Protein 1FMJ (pdb70)

Radius of gyration: 32.31 Å; Cα contacts (8 Å, |Δi|>4): 993; chains: 2; bounding box: 91×52×79 Å

Sequence (684 aa):
PFPYEFRELNPEEDKLVKANLGAFPTTYVKLGPKGYMVYRPYLKDAANIYNMPLRPTDVFVASYQRSGTTMTQELVWLIENDLNFEAAKTYMSLRYIYLDGFMIYDPEKQEEYNDILPNPENLDMERYLGLLEYSSRPGSSLLAAVPPTEKRFVKTHLPLSLMPPNMLDTVKMVYLARDPRDVAVSSFHHARLLYLLNKQSNFKDFWEMFHRGLYTLTPYFEHVKEAWAKRHDPNMLFLFYEDYLKDLPGCIARIADFLGKKLSEEQIQRLCEHLNFEKFKNNGAVNMEDYREIGILADGEHFIRKGKAGCWRDYFDEEMTKQAEKWIKDNLKDTDLRYPNMPFPYEFRELNPEEDKLVKANLGAFPTTYVKLGPKGYMVYRPYLKDAANIYNMPLRPTDVFVASYQRSGTTMTQELVWLIENDLNFEAAKTYMSLRYIYLDGFMIYDPEKQEEYNDILPNPENLDMERYLGLLEYSSRPGSSLLAAVPPTEKRFVKTHLPLSLMPPNMLDTVKMVYLARDPRDVAVSSFHHARLLYLLNKQSNFKDFWEMFHRGLYTLTPYFEHVKEAWAKRHDPNMLFLFYEDYLKDLPGCIARIADFLGKKLSEEQIQRLCEHLNFEKFKNNGAVNMEDYREIGILADGEHFIRKGKAGCWRDYFDEEMTKQAEKWIKDNLKDTDLRYPNM

CATH classification: 3.40.50.300

Structure (mmCIF, N/CA/C/O backbone):
data_1FMJ
#
_entry.id   1FMJ
#
_cell.length_a   79.429
_cell.length_b   66.183
_cell.length_c   83.336
_cell.angle_alpha   90.00
_cell.angle_beta   108.89
_cell.angle_gamma   90.00
#
_symmetry.space_group_name_H-M   'P 1 21 1'
#
loop_
_entity.id
_entity.type
_entity.pdbx_description
1 polymer 'RETINOL DEHYDRATASE'
2 non-polymer 'MERCURY (II) ION'
3 non-polymer 'CALCIUM ION'
4 non-polymer "ADENOSINE-3'-5'-DIPHOSPHATE"
5 non-polymer RETINOL
6 water water
#
loop_
_atom_site.group_PDB
_atom_site.id
_atom_site.type_symbol
_atom_site.label_atom_id
_atom_site.label_alt_id
_atom_site.label_comp_id
_atom_site.label_asym_id
_atom_site.label_entity_id
_atom_site.label_seq_id
_atom_site.pdbx_PDB_ins_code
_atom_site.Cartn_x
_atom_site.Cartn_y
_atom_site.Cartn_z
_atom_site.occupancy
_atom_site.B_iso_or_equiv
_atom_site.auth_seq_id
_atom_site.auth_comp_id
_atom_site.auth_asym_id
_atom_site.auth_atom_id
_atom_site.pdbx_PDB_model_num
ATOM 1 N N . PRO A 1 8 ? 5.927 -25.658 24.379 1.00 36.27 8 PRO A N 1
ATOM 2 C CA . PRO A 1 8 ? 7.184 -25.819 23.600 1.00 35.58 8 PRO A CA 1
ATOM 3 C C . PRO A 1 8 ? 7.788 -24.449 23.287 1.00 35.21 8 PRO A C 1
ATOM 4 O O . PRO A 1 8 ? 7.245 -23.703 22.473 1.00 36.05 8 PRO A O 1
ATOM 8 N N . PHE A 1 9 ? 8.911 -24.123 23.922 1.00 33.50 9 PHE A N 1
ATOM 9 C CA . PHE A 1 9 ? 9.559 -22.834 23.707 1.00 32.17 9 PHE A CA 1
ATOM 10 C C . PHE A 1 9 ? 9.913 -22.661 22.230 1.00 31.82 9 PHE A C 1
ATOM 11 O O . PHE A 1 9 ? 10.800 -23.331 21.708 1.00 31.73 9 PHE A O 1
ATOM 19 N N . PRO A 1 10 ? 9.220 -21.743 21.540 1.00 31.57 10 PRO A N 1
ATOM 20 C CA . PRO A 1 10 ? 9.426 -21.465 20.118 1.00 31.45 10 PRO A CA 1
ATOM 21 C C . PRO A 1 10 ? 10.487 -20.438 19.765 1.00 31.67 10 PRO A C 1
ATOM 22 O O . PRO A 1 10 ? 10.571 -20.017 18.615 1.00 31.43 10 PRO A O 1
ATOM 26 N N . TYR A 1 11 ? 11.303 -20.038 20.732 1.00 31.14 11 TYR A N 1
ATOM 27 C CA . TYR A 1 11 ? 12.310 -19.024 20.465 1.00 30.74 11 TYR A CA 1
ATOM 28 C C . TYR A 1 11 ? 13.758 -19.480 20.468 1.00 30.56 11 TYR A C 1
ATOM 29 O O . TYR A 1 11 ? 14.167 -20.306 21.280 1.00 30.35 11 TYR A O 1
ATOM 38 N N . GLU A 1 12 ? 14.529 -18.928 19.542 1.00 30.37 12 GLU A N 1
ATOM 39 C CA . GLU A 1 12 ? 15.947 -19.222 19.458 1.00 30.79 12 GLU A CA 1
ATOM 40 C C . GLU A 1 12 ? 16.621 -17.921 19.865 1.00 30.49 12 GLU A C 1
ATOM 41 O O . GLU A 1 12 ? 16.011 -16.855 19.787 1.00 30.25 12 GLU A O 1
ATOM 47 N N . PHE A 1 13 ? 17.869 -18.005 20.305 1.00 29.99 13 PHE A N 1
ATOM 48 C CA . PHE A 1 13 ? 18.595 -16.816 20.708 1.00 30.26 13 PHE A CA 1
ATOM 49 C C . PHE A 1 13 ? 19.877 -16.739 19.899 1.00 30.68 13 PHE A C 1
ATOM 50 O O . PHE A 1 13 ? 20.332 -17.735 19.333 1.00 29.99 13 PHE A O 1
ATOM 58 N N . ARG A 1 14 ? 20.454 -15.552 19.830 1.00 30.99 14 ARG A N 1
ATOM 59 C CA . ARG A 1 14 ? 21.693 -15.389 19.090 1.00 32.13 14 ARG A CA 1
ATOM 60 C C . ARG A 1 14 ? 22.594 -14.459 19.860 1.00 32.45 14 ARG A C 1
ATOM 61 O O . ARG A 1 14 ? 22.126 -13.596 20.612 1.00 32.27 14 ARG A O 1
ATOM 69 N N . GLU A 1 15 ? 23.891 -14.650 19.673 1.00 32.04 15 GLU A N 1
ATOM 70 C CA . GLU A 1 15 ? 24.882 -13.818 20.322 1.00 32.80 15 GLU A CA 1
ATOM 71 C C . GLU A 1 15 ? 24.792 -12.481 19.610 1.00 32.89 15 GLU A C 1
ATOM 72 O O . GLU A 1 15 ? 24.188 -12.384 18.540 1.00 32.67 15 GLU A O 1
ATOM 78 N N . LEU A 1 16 ? 25.373 -11.451 20.210 1.00 32.55 16 LEU A N 1
ATOM 79 C CA . LEU A 1 16 ? 25.375 -10.129 19.604 1.00 32.16 16 LEU A CA 1
ATOM 80 C C . LEU A 1 16 ? 26.434 -10.155 18.500 1.00 32.32 16 LEU A C 1
ATOM 81 O O . LEU A 1 16 ? 27.476 -10.790 18.657 1.00 31.51 16 LEU A O 1
ATOM 86 N N . ASN A 1 17 ? 26.170 -9.497 17.375 1.00 32.46 17 ASN A N 1
ATOM 87 C CA . ASN A 1 17 ? 27.161 -9.480 16.3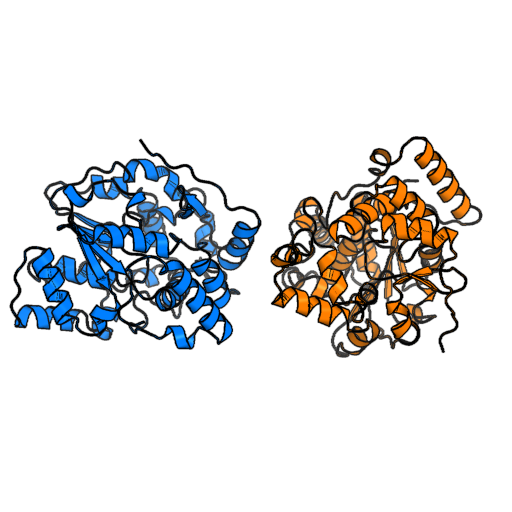01 1.00 32.56 17 ASN A CA 1
ATOM 88 C C . ASN A 1 17 ? 28.298 -8.557 16.730 1.00 32.51 17 ASN A C 1
ATOM 89 O O . ASN A 1 17 ? 28.222 -7.926 17.782 1.00 31.56 17 ASN A O 1
ATOM 94 N N . PRO A 1 18 ? 29.377 -8.478 15.938 1.00 32.65 18 PRO A N 1
ATOM 95 C CA . PRO A 1 18 ? 30.486 -7.603 16.333 1.00 32.72 18 PRO A CA 1
ATOM 96 C C . PRO A 1 18 ? 30.086 -6.165 16.663 1.00 32.66 18 PRO A C 1
ATOM 97 O O . PRO A 1 18 ? 30.459 -5.639 17.712 1.00 31.56 18 PRO A O 1
ATOM 101 N N . GLU A 1 19 ? 29.323 -5.539 15.772 1.00 32.94 19 GLU A N 1
ATOM 102 C CA . GLU A 1 19 ? 28.902 -4.155 15.966 1.00 34.02 19 GLU A CA 1
ATOM 103 C C . GLU A 1 19 ? 28.126 -3.948 17.260 1.00 33.01 19 GLU A C 1
ATOM 104 O O . GLU A 1 19 ? 28.395 -3.014 18.008 1.00 33.35 19 GLU A O 1
ATOM 110 N N . GLU A 1 20 ? 27.155 -4.815 17.515 1.00 32.67 20 GLU A N 1
ATOM 111 C CA . GLU A 1 20 ? 26.346 -4.716 18.722 1.00 32.14 20 GLU A CA 1
ATOM 112 C C . GLU A 1 20 ? 27.229 -4.973 19.941 1.00 32.46 20 GLU A C 1
ATOM 113 O O . GLU A 1 20 ? 27.253 -4.180 20.887 1.00 31.80 20 GLU A O 1
ATOM 119 N N . ASP A 1 21 ? 27.949 -6.087 19.913 1.00 32.46 21 ASP A N 1
ATOM 120 C CA . ASP A 1 21 ? 28.826 -6.438 21.017 1.00 34.30 21 ASP A CA 1
ATOM 121 C C . ASP A 1 21 ? 29.803 -5.303 21.289 1.00 34.46 21 ASP A C 1
ATOM 122 O O . ASP A 1 21 ? 30.211 -5.087 22.425 1.00 35.92 21 ASP A O 1
ATOM 127 N N . LYS A 1 22 ? 30.173 -4.561 20.253 1.00 34.66 22 LYS A N 1
ATOM 128 C CA . LYS A 1 22 ? 31.115 -3.476 20.456 1.00 34.88 22 LYS A CA 1
ATOM 129 C C . LYS A 1 22 ? 30.522 -2.339 21.279 1.00 34.01 22 LYS A C 1
ATOM 130 O O . LYS A 1 22 ? 31.163 -1.847 22.210 1.00 33.42 22 LYS A O 1
ATOM 136 N N . LEU A 1 23 ? 29.305 -1.923 20.936 1.00 33.08 23 LEU A N 1
ATOM 137 C CA . LEU A 1 23 ? 28.642 -0.837 21.651 1.00 32.73 23 LEU A CA 1
ATOM 138 C C . LEU A 1 23 ? 28.288 -1.229 23.080 1.00 33.34 23 LEU A C 1
ATOM 139 O O . LEU A 1 23 ? 28.302 -0.395 23.985 1.00 32.77 23 LEU A O 1
ATOM 144 N N . VAL A 1 24 ? 27.955 -2.495 23.285 1.00 33.78 24 VAL A N 1
ATOM 145 C CA . VAL A 1 24 ? 27.616 -2.944 24.627 1.00 33.91 24 VAL A CA 1
ATOM 146 C C . VAL A 1 24 ? 28.875 -3.074 25.486 1.00 34.56 24 VAL A C 1
ATOM 147 O O . VAL A 1 24 ? 28.952 -2.511 26.577 1.00 34.89 24 VAL A O 1
ATOM 151 N N . LYS A 1 25 ? 29.858 -3.815 24.984 1.00 35.59 25 LYS A N 1
ATOM 152 C CA . LYS A 1 25 ? 31.115 -4.029 25.699 1.00 37.12 25 LYS A CA 1
ATOM 153 C C . LYS A 1 25 ? 31.886 -2.729 25.928 1.00 37.44 25 LYS A C 1
ATOM 154 O O . LYS A 1 25 ? 33.006 -2.748 26.444 1.00 38.28 25 LYS A O 1
ATOM 160 N N . ALA A 1 26 ? 31.288 -1.608 25.539 1.00 37.33 26 ALA A N 1
ATOM 161 C CA . ALA A 1 26 ? 31.919 -0.304 25.699 1.00 36.84 26 ALA A CA 1
ATOM 162 C C . ALA A 1 26 ? 31.207 0.521 26.767 1.00 37.17 26 ALA A C 1
ATOM 163 O O . ALA A 1 26 ? 31.630 1.626 27.101 1.00 37.08 26 ALA A O 1
ATOM 165 N N . ASN A 1 27 ? 30.119 -0.027 27.294 1.00 36.34 27 ASN A N 1
ATOM 166 C CA . ASN A 1 27 ? 29.339 0.643 28.324 1.00 36.02 27 ASN A CA 1
ATOM 167 C C . ASN A 1 27 ? 29.009 -0.300 29.472 1.00 34.01 27 ASN A C 1
ATOM 168 O O . ASN A 1 27 ? 28.891 0.129 30.619 1.00 33.17 27 ASN A O 1
ATOM 173 N N . LEU A 1 28 ? 28.861 -1.583 29.152 1.00 32.31 28 LEU A N 1
ATOM 174 C CA . LEU A 1 28 ? 28.511 -2.589 30.150 1.00 30.86 28 LEU A CA 1
ATOM 175 C C . LEU A 1 28 ? 29.575 -3.684 30.250 1.00 30.65 28 LEU A C 1
ATOM 176 O O . LEU A 1 28 ? 29.406 -4.653 30.994 1.00 30.03 28 LEU A O 1
ATOM 181 N N . GLY A 1 29 ? 30.663 -3.521 29.501 1.00 29.56 29 GLY A N 1
ATOM 182 C CA . GLY A 1 29 ? 31.729 -4.512 29.483 1.00 29.23 29 GLY A CA 1
ATOM 183 C C . GLY A 1 29 ? 32.254 -4.979 30.830 1.00 28.78 29 GLY A C 1
ATOM 184 O O . GLY A 1 29 ? 32.450 -6.172 31.044 1.00 29.59 29 GLY A O 1
ATOM 185 N N . ALA A 1 30 ? 32.487 -4.041 31.739 1.00 28.20 30 ALA A N 1
ATOM 186 C CA . ALA A 1 30 ? 33.003 -4.377 33.057 1.00 26.54 30 ALA A CA 1
ATOM 187 C C . ALA A 1 30 ? 32.080 -5.332 33.820 1.00 26.17 30 ALA A C 1
ATOM 188 O O . ALA A 1 30 ? 32.549 -6.197 34.563 1.00 25.25 30 ALA A O 1
ATOM 190 N N . PHE A 1 31 ? 30.771 -5.184 33.645 1.00 25.85 31 PHE A N 1
ATOM 191 C CA . PHE A 1 31 ? 29.843 -6.054 34.356 1.00 25.24 31 PHE A CA 1
ATOM 192 C C . PHE A 1 31 ? 29.994 -7.483 33.861 1.00 25.84 31 PHE A C 1
ATOM 193 O O . PHE A 1 31 ? 30.085 -7.721 32.664 1.00 25.86 31 PHE A O 1
ATOM 201 N N . PRO A 1 32 ? 30.007 -8.459 34.785 1.00 26.22 32 PRO A N 1
ATOM 202 C CA . PRO A 1 32 ? 30.157 -9.883 34.466 1.00 26.43 32 PRO A CA 1
ATOM 203 C C . PRO A 1 32 ? 29.112 -10.561 33.583 1.00 26.04 32 PRO A C 1
ATOM 204 O O . PRO A 1 32 ? 29.468 -11.258 32.638 1.00 26.48 32 PRO A O 1
ATOM 208 N N . THR A 1 33 ? 27.833 -10.378 33.886 1.00 25.85 33 THR A N 1
ATOM 209 C CA . THR A 1 33 ? 26.783 -11.029 33.101 1.00 25.75 33 THR A CA 1
ATOM 210 C C . THR A 1 33 ? 26.691 -10.475 31.679 1.00 25.87 33 THR A C 1
ATOM 211 O O . THR A 1 33 ? 26.720 -9.263 31.478 1.00 26.76 33 THR A O 1
ATOM 215 N N . THR A 1 34 ? 26.578 -11.367 30.697 1.00 25.29 34 THR A N 1
ATOM 216 C CA . THR A 1 34 ? 26.492 -10.967 29.290 1.00 24.83 34 THR A CA 1
ATOM 217 C C . THR A 1 34 ? 25.080 -11.150 28.745 1.00 24.23 34 THR A C 1
ATOM 218 O O . THR A 1 34 ? 24.237 -11.767 29.392 1.00 23.64 34 THR A O 1
ATOM 222 N N . TYR A 1 35 ? 24.829 -10.621 27.551 1.00 24.40 35 TYR A N 1
ATOM 223 C CA . TYR A 1 35 ? 23.508 -10.730 26.923 1.00 24.51 35 TYR A CA 1
ATOM 224 C C . TYR A 1 35 ? 23.472 -11.645 25.690 1.00 24.73 35 TYR A C 1
ATOM 225 O O . TYR A 1 35 ? 24.500 -12.129 25.211 1.00 25.49 35 TYR A O 1
ATOM 234 N N . VAL A 1 36 ? 22.254 -11.853 25.194 1.00 24.97 36 VAL A N 1
ATOM 235 C CA . VAL A 1 36 ? 21.965 -12.611 23.982 1.00 25.40 36 VAL A CA 1
ATOM 236 C C . VAL A 1 36 ? 20.599 -12.106 23.541 1.00 26.28 36 VAL A C 1
ATOM 237 O O . VAL A 1 36 ? 19.770 -11.734 24.378 1.00 26.47 36 VAL A O 1
ATOM 241 N N . LYS A 1 37 ? 20.382 -12.056 22.232 1.00 26.51 37 LYS A N 1
ATOM 242 C CA . LYS A 1 37 ? 19.114 -11.608 21.668 1.00 27.56 37 LYS A CA 1
ATOM 243 C C . LYS A 1 37 ? 18.145 -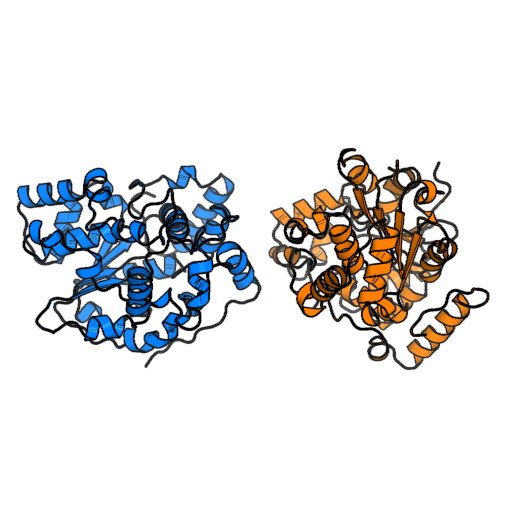12.785 21.775 1.00 27.20 37 LYS A C 1
ATOM 244 O O . LYS A 1 37 ? 18.534 -13.929 21.536 1.00 27.94 37 LYS A O 1
ATOM 250 N N . LEU A 1 38 ? 16.892 -12.518 22.120 1.00 25.96 38 LEU A N 1
ATOM 251 C CA . LEU A 1 38 ? 15.925 -13.604 22.265 1.00 26.64 38 LEU A CA 1
ATOM 252 C C . LEU A 1 38 ? 14.655 -13.416 21.454 1.00 26.60 38 LEU A C 1
ATOM 253 O O . LEU A 1 38 ? 14.002 -12.384 21.545 1.00 27.90 38 LEU A O 1
ATOM 258 N N . GLY A 1 39 ? 14.304 -14.426 20.663 1.00 27.47 39 GLY A N 1
ATOM 259 C CA . GLY A 1 39 ? 13.098 -14.346 19.853 1.00 27.49 39 GLY A CA 1
ATOM 260 C C . GLY A 1 39 ? 13.246 -13.521 18.584 1.00 27.35 39 GLY A C 1
ATOM 261 O O . GLY A 1 39 ? 14.258 -12.850 18.389 1.00 27.23 39 GLY A O 1
ATOM 262 N N . PRO A 1 40 ? 12.242 -13.550 17.696 1.00 28.08 40 PRO A N 1
ATOM 263 C CA . PRO A 1 40 ? 12.279 -12.794 16.440 1.00 28.57 40 PRO A CA 1
ATOM 264 C C . PRO A 1 40 ? 12.428 -11.289 16.643 1.00 29.10 40 PRO A C 1
ATOM 265 O O . PRO A 1 40 ? 12.862 -10.578 15.738 1.00 30.17 40 PRO A O 1
ATOM 269 N N . LYS A 1 41 ? 12.064 -10.803 17.827 1.00 28.36 41 LYS A N 1
ATOM 270 C CA . LYS A 1 41 ? 12.184 -9.382 18.128 1.00 27.94 41 LYS A CA 1
ATOM 271 C C . LYS A 1 41 ? 13.549 -9.056 18.754 1.00 26.76 41 LYS A C 1
ATOM 272 O O . LYS A 1 41 ? 13.901 -7.893 18.932 1.00 27.60 41 LYS A O 1
ATOM 278 N N . GLY A 1 42 ? 14.317 -10.090 19.079 1.00 26.51 42 GLY A N 1
ATOM 279 C CA . GLY A 1 42 ? 15.635 -9.881 19.659 1.00 24.20 42 GLY A CA 1
ATOM 280 C C . GLY A 1 42 ? 15.647 -9.141 20.988 1.00 22.94 42 GLY A C 1
ATOM 281 O O . GLY A 1 42 ? 16.397 -8.181 21.164 1.00 21.20 42 GLY A O 1
ATOM 282 N N . TYR A 1 43 ? 14.817 -9.583 21.926 1.00 22.02 43 TYR A N 1
ATOM 283 C CA . TYR A 1 43 ? 14.770 -8.956 23.241 1.00 21.69 43 TYR A CA 1
ATOM 284 C C . TYR A 1 43 ? 16.087 -9.214 23.955 1.00 22.41 43 TYR A C 1
ATOM 285 O O . TYR A 1 43 ? 16.557 -10.354 24.037 1.00 22.27 43 TYR A O 1
ATOM 294 N N . MET A 1 44 ? 16.693 -8.141 24.454 1.00 22.25 44 MET A N 1
ATOM 295 C CA . MET A 1 44 ? 17.948 -8.244 25.169 1.00 21.75 44 MET A CA 1
ATOM 296 C C . MET A 1 44 ? 17.748 -8.915 26.531 1.00 21.62 44 MET A C 1
ATOM 297 O O . MET A 1 44 ? 17.124 -8.342 27.425 1.00 20.87 44 MET A O 1
ATOM 302 N N . VAL A 1 45 ? 18.266 -10.130 26.693 1.00 20.33 45 VAL A N 1
ATOM 303 C CA . VAL A 1 45 ? 18.135 -10.804 27.977 1.00 20.58 45 VAL A CA 1
ATOM 304 C C . VAL A 1 45 ? 19.487 -11.264 28.481 1.00 21.41 45 VAL A C 1
ATOM 305 O O . VAL A 1 45 ? 20.345 -11.699 27.704 1.00 22.38 45 VAL A O 1
ATOM 309 N N . TYR A 1 46 ? 19.693 -11.135 29.788 1.00 22.84 46 TYR A N 1
ATOM 310 C CA . TYR A 1 46 ? 20.941 -11.571 30.393 1.00 23.15 46 TYR A CA 1
ATOM 311 C C . TYR A 1 46 ? 21.030 -13.072 30.131 1.00 23.93 46 TYR A C 1
ATOM 312 O O . TYR A 1 46 ? 20.055 -13.796 30.328 1.00 22.17 46 TYR A O 1
ATOM 321 N N . ARG A 1 47 ? 22.199 -13.530 29.686 1.00 23.98 47 ARG A N 1
ATOM 322 C CA . ARG A 1 47 ? 22.405 -14.936 29.354 1.00 25.98 47 ARG A CA 1
ATOM 323 C C . ARG A 1 47 ? 21.783 -15.946 30.326 1.00 25.33 47 ARG A C 1
ATOM 324 O O . ARG A 1 47 ? 21.131 -16.891 29.899 1.00 25.04 47 ARG A O 1
ATOM 332 N N . PRO A 1 48 ? 21.984 -15.766 31.643 1.00 24.83 48 PRO A N 1
ATOM 333 C CA . PRO A 1 48 ? 21.412 -16.692 32.626 1.00 24.44 48 PRO A CA 1
ATOM 334 C C . PRO A 1 48 ? 19.901 -16.888 32.485 1.00 23.66 48 PRO A C 1
ATOM 335 O O . PRO A 1 48 ? 19.318 -17.782 33.105 1.00 24.12 48 PRO A O 1
ATOM 339 N N . TYR A 1 49 ? 19.261 -16.052 31.678 1.00 23.48 49 TYR A N 1
ATOM 340 C CA . TYR A 1 49 ? 17.822 -16.170 31.497 1.00 23.05 49 TYR A CA 1
ATOM 341 C C . TYR A 1 49 ? 17.448 -17.465 30.790 1.00 23.55 49 TYR A C 1
ATOM 342 O O . TYR A 1 49 ? 16.457 -18.113 31.138 1.00 23.44 49 TYR A O 1
ATOM 351 N N . LEU A 1 50 ? 18.258 -17.844 29.807 1.00 24.90 50 LEU A N 1
ATOM 352 C CA . LEU A 1 50 ? 18.010 -19.034 29.004 1.00 25.20 50 LEU A CA 1
ATOM 353 C C . LEU A 1 50 ? 17.801 -20.343 29.762 1.00 26.64 50 LEU A C 1
ATOM 354 O O . LEU A 1 50 ? 17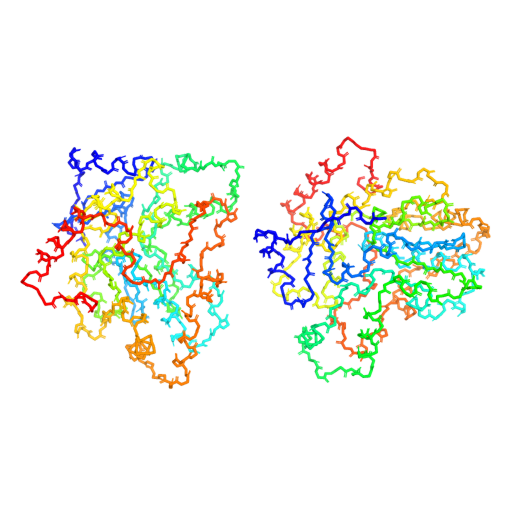.177 -21.262 29.239 1.00 27.83 50 LEU A O 1
ATOM 359 N N . LYS A 1 51 ? 18.320 -20.453 30.981 1.00 27.09 51 LYS A N 1
ATOM 360 C CA . LYS A 1 51 ? 18.137 -21.687 31.741 1.00 27.55 51 LYS A CA 1
ATOM 361 C C . LYS A 1 51 ? 16.712 -21.816 32.300 1.00 26.88 51 LYS A C 1
ATOM 362 O O . LYS A 1 51 ? 16.292 -22.898 32.705 1.00 26.60 51 LYS A O 1
ATOM 368 N N . ASP A 1 52 ? 15.956 -20.720 32.297 1.00 27.60 52 ASP A N 1
ATOM 369 C CA . ASP A 1 52 ? 14.597 -20.744 32.841 1.00 26.37 52 ASP A CA 1
ATOM 370 C C . ASP A 1 52 ? 13.538 -20.196 31.876 1.00 26.43 52 ASP A C 1
ATOM 371 O O . ASP A 1 52 ? 12.362 -20.093 32.232 1.00 27.44 52 ASP A O 1
ATOM 376 N N . ALA A 1 53 ? 13.943 -19.862 30.654 1.00 25.91 53 ALA A N 1
ATOM 377 C CA . ALA A 1 53 ? 13.011 -19.299 29.668 1.00 25.71 53 ALA A CA 1
ATOM 378 C C . ALA A 1 53 ? 11.808 -20.187 29.339 1.00 25.19 53 ALA A C 1
ATOM 379 O O . ALA A 1 53 ? 10.670 -19.719 29.322 1.00 24.74 53 ALA A O 1
ATOM 381 N N . ALA A 1 54 ? 12.058 -21.465 29.076 1.00 26.03 54 ALA A N 1
ATOM 382 C CA . ALA A 1 54 ? 10.979 -22.401 28.755 1.00 26.00 54 ALA A CA 1
ATOM 383 C C . ALA A 1 54 ? 10.031 -22.587 29.945 1.00 26.72 54 ALA A C 1
ATOM 384 O O . ALA A 1 54 ? 8.807 -22.603 29.781 1.00 25.36 54 ALA A O 1
ATOM 386 N N . ASN A 1 55 ? 10.603 -22.726 31.138 1.00 27.04 55 ASN A N 1
ATOM 387 C CA . ASN A 1 55 ? 9.809 -22.895 32.351 1.00 27.67 55 ASN A CA 1
ATOM 388 C C . ASN A 1 55 ? 8.891 -21.700 32.569 1.00 27.10 55 ASN A C 1
ATOM 389 O O . ASN A 1 55 ? 7.729 -21.857 32.946 1.00 27.16 55 ASN A O 1
ATOM 394 N N . ILE A 1 56 ? 9.416 -20.503 32.329 1.00 25.91 56 ILE A N 1
ATOM 395 C CA . ILE A 1 56 ? 8.624 -19.294 32.505 1.00 25.16 56 ILE A CA 1
ATOM 396 C C . ILE A 1 56 ? 7.546 -19.202 31.429 1.00 24.13 56 ILE A C 1
ATOM 397 O O . ILE A 1 56 ? 6.475 -18.656 31.655 1.00 24.31 56 ILE A O 1
ATOM 402 N N . TYR A 1 57 ? 7.833 -19.758 30.260 1.00 25.03 57 TYR A N 1
ATOM 403 C CA . TYR A 1 57 ? 6.885 -19.745 29.156 1.00 25.93 57 TYR A CA 1
ATOM 404 C C . TYR A 1 57 ? 5.738 -20.695 29.497 1.00 25.96 57 TYR A C 1
ATOM 405 O O . TYR A 1 57 ? 4.607 -20.519 29.047 1.00 24.34 57 TYR A O 1
ATOM 414 N N . ASN A 1 58 ? 6.039 -21.695 30.314 1.00 26.38 58 ASN A N 1
ATOM 415 C CA . ASN A 1 58 ? 5.044 -22.683 30.701 1.00 27.34 58 ASN A CA 1
ATOM 416 C C . ASN A 1 58 ? 4.644 -22.614 32.171 1.00 26.36 58 ASN A C 1
ATOM 417 O O . ASN A 1 58 ? 3.984 -23.517 32.666 1.00 26.11 58 ASN A O 1
ATOM 422 N N . MET A 1 59 ? 5.034 -21.551 32.870 1.00 25.81 59 MET A N 1
ATOM 423 C CA . MET A 1 59 ? 4.705 -21.449 34.287 1.00 24.23 59 MET A CA 1
ATOM 424 C C . MET A 1 59 ? 3.222 -21.607 34.620 1.00 22.66 59 MET A C 1
ATOM 425 O O . MET A 1 59 ? 2.355 -20.945 34.048 1.00 22.06 59 MET A O 1
ATOM 430 N N . PRO A 1 60 ? 2.906 -22.524 35.539 1.00 21.76 60 PRO A N 1
ATOM 431 C CA . PRO A 1 60 ? 1.500 -22.707 35.901 1.00 22.27 60 PRO A CA 1
ATOM 432 C C . PRO A 1 60 ? 0.988 -21.431 36.560 1.00 21.30 60 PRO A C 1
ATOM 433 O O . PRO A 1 60 ? 1.663 -20.856 37.423 1.00 21.22 60 PRO A O 1
ATOM 437 N N . LEU A 1 61 ? -0.192 -20.986 36.146 1.00 21.12 61 LEU A N 1
ATOM 438 C CA . LEU A 1 61 ? -0.776 -19.773 36.699 1.00 22.12 61 LEU A CA 1
ATOM 439 C C . LEU A 1 61 ? -2.051 -20.046 37.488 1.00 23.04 61 LEU A C 1
ATOM 440 O O . LEU A 1 61 ? -2.728 -21.055 37.272 1.00 21.89 61 LEU A O 1
ATOM 445 N N . ARG A 1 62 ? -2.365 -19.126 38.396 1.00 22.89 62 ARG A N 1
ATOM 446 C CA . ARG A 1 62 ? -3.525 -19.232 39.265 1.00 23.91 62 ARG A CA 1
ATOM 447 C C . ARG A 1 62 ? -4.424 -18.010 39.128 1.00 24.44 62 ARG A C 1
ATOM 448 O O . ARG A 1 62 ? -3.939 -16.902 38.909 1.00 24.14 62 ARG A O 1
ATOM 456 N N . PRO A 1 63 ? -5.751 -18.200 39.265 1.00 24.29 63 PRO A N 1
ATOM 457 C CA . PRO A 1 63 ? -6.731 -17.115 39.154 1.00 24.01 63 PRO A CA 1
ATOM 458 C C . PRO A 1 63 ? -6.544 -15.968 40.142 1.00 23.64 63 PRO A C 1
ATOM 459 O O . PRO A 1 63 ? -7.019 -14.866 39.890 1.00 24.31 63 PRO A O 1
ATOM 463 N N . THR A 1 64 ? -5.855 -16.212 41.257 1.00 22.80 64 THR A N 1
ATOM 464 C CA . THR A 1 64 ? -5.638 -15.144 42.237 1.00 22.43 64 THR A CA 1
ATOM 465 C C . THR A 1 64 ? -4.301 -14.438 42.039 1.00 20.84 64 THR A C 1
ATOM 466 O O . THR A 1 64 ? -3.959 -13.535 42.795 1.00 21.92 64 THR A O 1
ATOM 470 N N . ASP A 1 65 ? -3.545 -14.845 41.026 1.00 20.64 65 ASP A N 1
ATOM 471 C CA . ASP A 1 65 ? -2.258 -14.207 40.750 1.00 20.77 65 ASP A CA 1
ATOM 472 C C . ASP A 1 65 ? -2.474 -12.778 40.260 1.00 19.60 65 ASP A C 1
ATOM 473 O O . ASP A 1 65 ? -3.417 -12.509 39.516 1.00 19.68 65 ASP A O 1
ATOM 478 N N . VAL A 1 66 ? -1.600 -11.867 40.671 1.00 17.66 66 VAL A N 1
ATOM 479 C CA . VAL A 1 66 ? -1.684 -10.492 40.207 1.00 16.91 66 VAL A CA 1
ATOM 480 C C . VAL A 1 66 ? -0.284 -10.077 39.787 1.00 15.70 66 VAL A C 1
ATOM 481 O O . VAL A 1 66 ? 0.660 -10.187 40.567 1.00 17.48 66 VAL A O 1
ATOM 485 N N . PHE A 1 67 ? -0.151 -9.609 38.553 1.00 14.99 67 PHE A N 1
ATOM 486 C CA . PHE A 1 67 ? 1.151 -9.202 38.028 1.00 15.06 67 PHE A CA 1
ATOM 487 C C . PHE A 1 67 ? 1.283 -7.709 37.837 1.00 14.80 67 PHE A C 1
ATOM 488 O O . PHE A 1 67 ? 0.339 -7.037 37.433 1.00 16.27 67 PHE A O 1
ATOM 496 N N . VAL A 1 68 ? 2.470 -7.197 38.124 1.00 15.64 68 VAL A N 1
ATOM 497 C CA . VAL A 1 68 ? 2.772 -5.801 37.882 1.00 16.22 68 VAL A CA 1
ATOM 498 C C . VAL A 1 68 ? 3.945 -5.924 36.915 1.00 16.64 68 VAL A C 1
ATOM 499 O O . VAL A 1 68 ? 5.018 -6.435 37.272 1.00 15.92 68 VAL A O 1
ATOM 503 N N . ALA A 1 69 ? 3.720 -5.489 35.681 1.00 15.46 69 ALA A N 1
ATOM 504 C CA . ALA A 1 69 ? 4.724 -5.592 34.637 1.00 16.19 69 ALA A CA 1
ATOM 505 C C . ALA A 1 69 ? 5.017 -4.234 34.035 1.00 14.92 69 ALA A C 1
ATOM 506 O O . ALA A 1 69 ? 4.221 -3.303 34.159 1.00 16.71 69 ALA A O 1
ATOM 508 N N . SER A 1 70 ? 6.156 -4.127 33.372 1.00 14.71 70 SER A N 1
ATOM 509 C CA . SER A 1 70 ? 6.546 -2.858 32.775 1.00 14.93 70 SER A CA 1
ATOM 510 C C . SER A 1 70 ? 7.940 -2.946 32.224 1.00 15.13 70 SER A C 1
ATOM 511 O O . SER A 1 70 ? 8.666 -3.900 32.506 1.00 15.87 70 SER A O 1
ATOM 514 N N . TYR A 1 71 ? 8.319 -1.952 31.428 1.00 16.16 71 TYR A N 1
ATOM 515 C CA . TYR A 1 71 ? 9.696 -1.899 30.985 1.00 16.31 71 TYR A CA 1
ATOM 516 C C . TYR A 1 71 ? 10.256 -1.191 32.231 1.00 16.85 71 TYR A C 1
ATOM 517 O O . TYR A 1 71 ? 9.615 -0.279 32.757 1.00 17.61 71 TYR A O 1
ATOM 526 N N . GLN A 1 72 ? 11.425 -1.592 32.705 1.00 16.56 72 GLN A N 1
ATOM 527 C CA . GLN A 1 72 ? 11.974 -1.002 33.930 1.00 16.63 72 GLN A CA 1
ATOM 528 C C . GLN A 1 72 ? 12.037 0.520 34.022 1.00 16.55 72 GLN A C 1
ATOM 529 O O . GLN A 1 72 ? 12.235 1.214 33.026 1.00 15.55 72 GLN A O 1
ATOM 535 N N . ARG A 1 73 ? 11.860 1.011 35.249 1.00 16.62 73 ARG A N 1
ATOM 536 C CA . ARG A 1 73 ? 11.911 2.434 35.580 1.00 16.25 73 ARG A CA 1
ATOM 537 C C . ARG A 1 73 ? 10.720 3.205 35.036 1.00 16.47 73 ARG A C 1
ATOM 538 O O . ARG A 1 73 ? 10.808 4.400 34.778 1.00 15.71 73 ARG A O 1
ATOM 546 N N . SER A 1 74 ? 9.600 2.510 34.882 1.00 17.71 74 SER A N 1
ATOM 547 C CA . SER A 1 74 ? 8.387 3.118 34.359 1.00 17.36 74 SER A CA 1
ATOM 548 C C . SER A 1 74 ? 7.304 3.316 35.403 1.00 17.95 74 SER A C 1
ATOM 549 O O . SER A 1 74 ? 6.187 3.701 35.062 1.00 19.22 74 SER A O 1
ATOM 552 N N . GLY A 1 75 ? 7.616 3.041 36.664 1.00 17.17 75 GLY A N 1
ATOM 553 C CA . GLY A 1 75 ? 6.623 3.209 37.719 1.00 17.97 75 GLY A CA 1
ATOM 554 C C . GLY A 1 75 ? 6.142 1.923 38.376 1.00 17.45 75 GLY A C 1
ATOM 555 O O . GLY A 1 75 ? 5.066 1.879 38.971 1.00 17.48 75 GLY A O 1
ATOM 556 N N . THR A 1 76 ? 6.948 0.871 38.290 1.00 17.40 76 THR A N 1
ATOM 557 C CA . THR A 1 76 ? 6.579 -0.421 38.867 1.00 18.24 76 THR A CA 1
ATOM 558 C C . THR A 1 76 ? 6.433 -0.414 40.395 1.00 18.22 76 THR A C 1
ATOM 559 O O . THR A 1 76 ? 5.469 -0.962 40.933 1.00 18.34 76 THR A O 1
ATOM 563 N N . THR A 1 77 ? 7.383 0.203 41.092 1.00 17.82 77 THR A N 1
ATOM 564 C CA . THR A 1 77 ? 7.350 0.220 42.557 1.00 18.08 77 THR A CA 1
ATOM 565 C C . THR A 1 77 ? 6.079 0.842 43.118 1.00 17.94 77 THR A C 1
ATOM 566 O O . THR A 1 77 ? 5.455 0.273 44.012 1.00 19.68 77 THR A O 1
ATOM 570 N N . MET A 1 78 ? 5.701 2.009 42.596 1.00 18.95 78 MET A N 1
ATOM 571 C CA . MET A 1 78 ? 4.490 2.704 43.025 1.00 19.52 78 MET A CA 1
ATOM 572 C C . MET A 1 78 ? 3.307 1.776 42.869 1.00 18.92 78 MET A C 1
ATOM 573 O O . MET A 1 78 ? 2.529 1.561 43.799 1.00 19.65 78 MET A O 1
ATOM 578 N N . THR A 1 79 ? 3.173 1.252 41.656 1.00 17.52 79 THR A N 1
ATOM 579 C CA . THR A 1 79 ? 2.086 0.352 41.307 1.00 16.42 79 THR A CA 1
ATOM 580 C C . THR A 1 79 ? 2.056 -0.856 42.233 1.00 15.84 79 THR A C 1
ATOM 581 O O . THR A 1 79 ? 0.990 -1.266 42.690 1.00 15.05 79 THR A O 1
ATOM 585 N N . GLN A 1 80 ? 3.222 -1.431 42.511 1.00 16.37 80 GLN A N 1
ATOM 586 C CA . GLN A 1 80 ? 3.275 -2.593 43.398 1.00 17.31 80 GLN A CA 1
ATOM 587 C C . GLN A 1 80 ? 2.684 -2.268 44.762 1.00 15.66 80 GLN A C 1
ATOM 588 O O . GLN A 1 80 ? 1.953 -3.067 45.333 1.00 14.93 80 GLN A O 1
ATOM 594 N N . GLU A 1 81 ? 3.015 -1.094 45.280 1.00 18.01 81 GLU A N 1
ATOM 595 C CA . GLU A 1 81 ? 2.529 -0.682 46.589 1.00 17.89 81 GLU A CA 1
ATOM 596 C C . GLU A 1 81 ? 1.031 -0.461 46.566 1.00 18.99 81 GLU A C 1
ATOM 597 O O . GLU A 1 81 ? 0.315 -0.943 47.450 1.00 18.78 81 GLU A O 1
ATOM 603 N N . LEU A 1 82 ? 0.557 0.270 45.557 1.00 19.77 82 LEU A N 1
ATOM 604 C CA . LEU A 1 82 ? -0.869 0.537 45.424 1.00 20.31 82 LEU A CA 1
ATOM 605 C C . LEU A 1 82 ? -1.633 -0.779 45.342 1.00 19.34 82 LEU A C 1
ATOM 606 O O . LEU A 1 82 ? -2.582 -1.010 46.094 1.00 18.81 82 LEU A O 1
ATOM 611 N N . VAL A 1 83 ? -1.203 -1.636 44.418 1.00 18.07 83 VAL A N 1
ATOM 612 C CA . VAL A 1 83 ? -1.829 -2.934 44.200 1.00 17.05 83 VAL A CA 1
ATOM 613 C C . VAL A 1 83 ? -1.828 -3.823 45.443 1.00 17.89 83 VAL A C 1
ATOM 614 O O .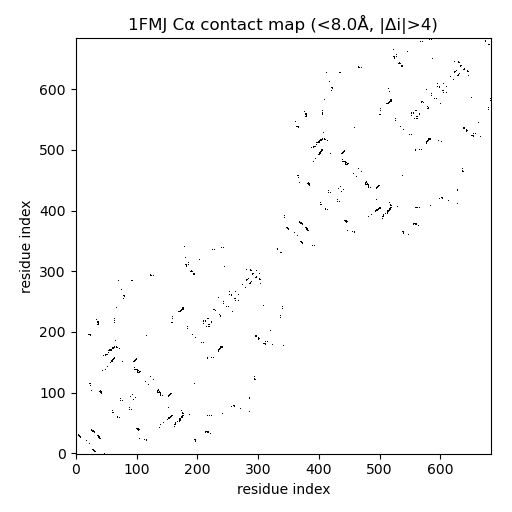 VAL A 1 83 ? -2.794 -4.537 45.697 1.00 18.38 83 VAL A O 1
ATOM 618 N N . TRP A 1 84 ? -0.753 -3.792 46.222 1.00 18.88 84 TRP A N 1
ATOM 619 C CA . TRP A 1 84 ? -0.698 -4.640 47.401 1.00 20.68 84 TRP A CA 1
ATOM 620 C C . TRP A 1 84 ? -1.644 -4.145 48.473 1.00 21.32 84 TRP A C 1
ATOM 621 O O . TRP A 1 84 ? -2.369 -4.927 49.073 1.00 22.04 84 TRP A O 1
ATOM 632 N N . LEU A 1 85 ? -1.632 -2.845 48.721 1.00 22.15 85 LEU A N 1
ATOM 633 C CA . LEU A 1 85 ? -2.501 -2.279 49.745 1.00 23.31 85 LEU A CA 1
ATOM 634 C C . LEU A 1 85 ? -3.970 -2.472 49.404 1.00 24.27 85 LEU A C 1
ATOM 635 O O . LEU A 1 85 ? -4.775 -2.804 50.275 1.00 23.63 85 LEU A O 1
ATOM 640 N N . ILE A 1 86 ? -4.310 -2.275 48.132 1.00 24.74 86 ILE A N 1
ATOM 641 C CA . ILE A 1 86 ? -5.686 -2.419 47.676 1.00 26.39 86 ILE A CA 1
ATOM 642 C C . ILE A 1 86 ? -6.185 -3.860 47.774 1.00 27.17 86 ILE A C 1
ATOM 643 O O . ILE A 1 86 ? -7.340 -4.096 48.119 1.00 28.38 86 ILE A O 1
ATOM 648 N N . GLU A 1 87 ? -5.316 -4.819 47.468 1.00 28.21 87 GLU A N 1
ATOM 649 C CA . GLU A 1 87 ? -5.685 -6.227 47.550 1.00 28.05 87 GLU A CA 1
ATOM 650 C C . GLU A 1 87 ? -5.689 -6.679 49.006 1.00 28.38 87 GLU A C 1
ATOM 651 O O . GLU A 1 87 ? -6.288 -7.696 49.336 1.00 28.81 87 GLU A O 1
ATOM 657 N N . ASN A 1 88 ? -5.030 -5.922 49.882 1.00 28.43 88 ASN A N 1
ATOM 658 C CA . ASN A 1 88 ? -4.969 -6.301 51.294 1.00 29.55 88 ASN A CA 1
ATOM 659 C C . ASN A 1 88 ? -5.678 -5.391 52.299 1.00 30.00 88 ASN A C 1
ATOM 660 O O . ASN A 1 88 ? -5.184 -5.174 53.406 1.00 29.10 88 ASN A O 1
ATOM 665 N N . ASP A 1 89 ? -6.832 -4.857 51.908 1.00 31.44 89 ASP A N 1
ATOM 666 C CA . ASP A 1 89 ? -7.632 -4.012 52.795 1.00 32.44 89 ASP A CA 1
ATOM 667 C C . ASP A 1 89 ? -6.894 -2.816 53.378 1.00 32.82 89 ASP A C 1
ATOM 668 O O . ASP A 1 89 ? -7.075 -2.482 54.551 1.00 31.99 89 ASP A O 1
ATOM 673 N N . LEU A 1 90 ? -6.073 -2.168 52.561 1.00 32.24 90 LEU A N 1
ATOM 674 C CA . LEU A 1 90 ? -5.316 -1.010 53.015 1.00 32.61 90 LEU A CA 1
ATOM 675 C C . LEU A 1 90 ? -4.687 -1.220 54.386 1.00 32.38 90 LEU A C 1
ATOM 676 O O . LEU A 1 90 ? -4.772 -0.357 55.260 1.00 32.99 90 LEU A O 1
ATOM 681 N N . ASN A 1 91 ? -4.063 -2.379 54.569 1.00 32.58 91 ASN A N 1
ATOM 682 C CA . ASN A 1 91 ? -3.391 -2.700 55.820 1.00 32.47 91 ASN A CA 1
ATOM 683 C C . ASN A 1 91 ? -1.974 -2.147 55.697 1.00 32.79 91 ASN A C 1
ATOM 684 O O . ASN A 1 91 ? -1.040 -2.871 55.337 1.00 33.26 91 ASN A O 1
ATOM 689 N N . PHE A 1 92 ? -1.817 -0.857 55.979 1.00 33.06 92 PHE A N 1
ATOM 690 C CA . PHE A 1 92 ? -0.510 -0.223 55.875 1.00 33.58 92 PHE A CA 1
ATOM 691 C C . PHE A 1 92 ? 0.488 -0.854 56.831 1.00 33.90 92 PHE A C 1
ATOM 692 O O . PHE A 1 92 ? 1.662 -1.010 56.499 1.00 33.58 92 PHE A O 1
ATOM 700 N N . GLU A 1 93 ? 0.017 -1.220 58.017 1.00 34.19 93 GLU A N 1
ATOM 701 C CA . GLU A 1 93 ? 0.883 -1.826 59.015 1.00 34.69 93 GLU A CA 1
ATOM 702 C C . GLU A 1 93 ? 1.593 -3.041 58.430 1.00 34.42 93 GLU A C 1
ATOM 703 O O . GLU A 1 93 ? 2.804 -3.199 58.587 1.00 35.92 93 GLU A O 1
ATOM 709 N N . ALA A 1 94 ? 0.834 -3.894 57.749 1.00 33.61 94 ALA A N 1
ATOM 710 C CA . ALA A 1 94 ? 1.388 -5.095 57.134 1.00 32.53 94 ALA A CA 1
ATOM 711 C C . ALA A 1 94 ? 2.272 -4.740 55.934 1.00 31.52 94 ALA A C 1
ATOM 712 O O . ALA A 1 94 ? 3.211 -5.467 55.612 1.00 30.87 94 ALA A O 1
ATOM 714 N N . ALA A 1 95 ? 1.969 -3.620 55.281 1.00 30.91 95 ALA A N 1
ATOM 715 C CA . ALA A 1 95 ? 2.744 -3.172 54.124 1.00 30.71 95 ALA A CA 1
ATOM 716 C C . ALA A 1 95 ? 4.148 -2.695 54.519 1.00 30.47 95 ALA A C 1
ATOM 717 O O . ALA A 1 95 ? 4.936 -2.267 53.667 1.00 30.25 95 ALA A O 1
ATOM 719 N N . LYS A 1 96 ? 4.468 -2.778 55.805 1.00 29.86 96 LYS A N 1
ATOM 720 C CA . LYS A 1 96 ? 5.780 -2.345 56.262 1.00 29.48 96 LYS A CA 1
ATOM 721 C C . LYS A 1 96 ? 6.857 -3.384 55.978 1.00 28.74 96 LYS A C 1
ATOM 722 O O . LYS A 1 96 ? 8.046 -3.110 56.122 1.00 27.87 96 LYS A O 1
ATOM 728 N N . THR A 1 97 ? 6.447 -4.581 55.576 1.00 27.87 97 THR A N 1
ATOM 729 C CA . THR A 1 97 ? 7.428 -5.609 55.256 1.00 26.95 97 THR A CA 1
ATOM 730 C C . THR A 1 97 ? 8.072 -5.212 53.930 1.00 26.41 97 THR A C 1
ATOM 731 O O . THR A 1 97 ? 7.463 -4.499 53.127 1.00 25.48 97 THR A O 1
ATOM 735 N N . TYR A 1 98 ? 9.302 -5.662 53.708 1.00 25.27 98 TYR A N 1
ATOM 736 C CA . TYR A 1 98 ? 10.017 -5.344 52.477 1.00 25.72 98 TYR A CA 1
ATOM 737 C C . TYR A 1 98 ? 9.247 -5.752 51.216 1.00 25.37 98 TYR A C 1
ATOM 738 O O . TYR A 1 98 ? 8.775 -6.883 51.092 1.00 24.19 98 TYR A O 1
ATOM 747 N N . MET A 1 99 ? 9.128 -4.809 50.287 1.00 25.34 99 MET A N 1
ATOM 748 C CA . MET A 1 99 ? 8.437 -5.037 49.025 1.00 25.28 99 MET A CA 1
ATOM 749 C C . MET A 1 99 ? 9.007 -6.296 48.376 1.00 23.95 99 MET A C 1
ATOM 750 O O . MET A 1 99 ? 8.278 -7.099 47.798 1.00 23.32 99 MET A O 1
ATOM 755 N N . SER A 1 100 ? 10.317 -6.471 48.495 1.00 22.92 100 SER A N 1
ATOM 756 C CA . SER A 1 100 ? 10.978 -7.629 47.913 1.00 23.71 100 SER A CA 1
ATOM 757 C C . SER A 1 100 ? 10.490 -8.943 48.524 1.00 23.39 100 SER A C 1
ATOM 758 O O . SER A 1 100 ? 10.757 -10.010 47.987 1.00 23.27 100 SER A O 1
ATOM 761 N N . LEU A 1 101 ? 9.779 -8.864 49.646 1.00 22.68 101 LEU A N 1
ATOM 762 C CA . LEU A 1 101 ? 9.236 -10.057 50.288 1.00 22.46 101 LEU A CA 1
ATOM 763 C C . LEU A 1 101 ? 7.750 -10.204 49.952 1.00 21.69 101 LEU A C 1
ATOM 764 O O . LEU A 1 101 ? 7.181 -11.285 50.074 1.00 21.94 101 LEU A O 1
ATOM 769 N N . ARG A 1 102 ? 7.117 -9.117 49.529 1.00 19.41 102 ARG A N 1
ATOM 770 C CA . ARG A 1 102 ? 5.701 -9.167 49.203 1.00 19.06 102 ARG A CA 1
ATOM 771 C C . ARG A 1 102 ? 5.465 -9.551 47.741 1.00 18.68 102 ARG A C 1
ATOM 772 O O . ARG A 1 102 ? 4.383 -10.013 47.375 1.00 17.75 102 ARG A O 1
ATOM 780 N N . TYR A 1 103 ? 6.497 -9.372 46.922 1.00 18.21 103 TYR A N 1
ATOM 781 C CA . TYR A 1 103 ? 6.436 -9.691 45.501 1.00 17.84 103 TYR A CA 1
ATOM 782 C C . TYR A 1 103 ? 7.589 -10.599 45.089 1.00 17.63 103 TYR A C 1
ATOM 783 O O . TYR A 1 103 ? 8.684 -10.516 45.638 1.00 15.82 103 TYR A O 1
ATOM 792 N N . ILE A 1 104 ? 7.334 -11.470 44.123 1.00 17.99 104 ILE A N 1
ATOM 793 C CA . ILE A 1 104 ? 8.385 -12.321 43.600 1.00 18.19 104 ILE A CA 1
ATOM 794 C C . ILE A 1 104 ? 8.789 -11.611 42.324 1.00 18.15 104 ILE A C 1
ATOM 795 O O . ILE A 1 104 ? 7.943 -11.259 41.500 1.00 17.54 104 ILE A O 1
ATOM 800 N N . TYR A 1 105 ? 10.081 -11.368 42.188 1.00 17.12 105 TYR A N 1
ATOM 801 C CA . TYR A 1 105 ? 10.616 -10.702 41.022 1.00 17.91 105 TYR A CA 1
ATOM 802 C C . TYR A 1 105 ? 10.913 -11.836 40.053 1.00 16.65 105 TYR A C 1
ATOM 803 O O . TYR A 1 105 ? 11.943 -12.485 40.151 1.00 16.57 105 TYR A O 1
ATOM 812 N N . LEU A 1 106 ? 9.982 -12.074 39.132 1.00 16.63 106 LEU A N 1
ATOM 813 C CA . LEU A 1 106 ? 10.097 -13.150 38.155 1.00 16.03 106 LEU A CA 1
ATOM 814 C C . LEU A 1 106 ? 11.415 -13.204 37.382 1.00 17.11 106 LEU A C 1
ATOM 815 O O . LEU A 1 106 ? 12.060 -14.260 37.315 1.00 17.87 106 LEU A O 1
ATOM 820 N N . ASP A 1 107 ? 11.823 -12.078 36.801 1.00 15.71 107 ASP A N 1
ATOM 821 C CA . ASP A 1 107 ? 13.058 -12.046 36.032 1.00 15.75 107 ASP A CA 1
ATOM 822 C C . ASP A 1 107 ? 14.283 -11.479 36.758 1.00 15.59 107 ASP A C 1
ATOM 823 O O . ASP A 1 107 ? 15.309 -11.222 36.138 1.00 16.04 107 ASP A O 1
ATOM 828 N N . GLY A 1 108 ? 14.184 -11.297 38.071 1.00 15.99 108 GLY A N 1
ATOM 829 C CA . GLY A 1 108 ? 15.314 -10.766 38.817 1.00 16.78 108 GLY A CA 1
ATOM 830 C C . GLY A 1 108 ? 16.577 -11.622 38.769 1.00 17.22 108 GLY A C 1
ATOM 831 O O . GLY A 1 108 ? 17.697 -11.115 38.667 1.00 17.39 108 GLY A O 1
ATOM 832 N N . PHE A 1 109 ? 16.404 -12.934 38.832 1.00 16.98 109 PHE A N 1
ATOM 833 C CA . PHE A 1 109 ? 17.543 -13.841 38.830 1.00 18.02 109 PHE A CA 1
ATOM 834 C C . PHE A 1 109 ? 18.495 -13.688 37.655 1.00 17.87 109 PHE A C 1
ATOM 835 O O . PHE A 1 109 ? 19.703 -13.784 37.829 1.00 18.81 109 PHE A O 1
ATOM 843 N N . MET A 1 110 ? 17.955 -13.444 36.463 1.00 18.57 110 MET A N 1
ATOM 844 C CA . MET A 1 110 ? 18.785 -13.376 35.252 1.00 19.05 110 MET A CA 1
ATOM 845 C C . MET A 1 110 ? 20.023 -12.482 35.260 1.00 19.09 110 MET A C 1
ATOM 846 O O . MET A 1 110 ? 20.967 -12.724 34.501 1.00 18.45 110 MET A O 1
ATOM 851 N N . ILE A 1 111 ? 20.049 -11.463 36.109 1.00 18.31 111 ILE A N 1
ATOM 852 C CA . ILE A 1 111 ? 21.205 -10.573 36.119 1.00 18.11 111 ILE A CA 1
ATOM 853 C C . ILE A 1 111 ? 22.414 -11.233 36.764 1.00 18.48 111 ILE A C 1
ATOM 854 O O . ILE A 1 111 ? 23.532 -10.729 36.672 1.00 18.45 111 ILE A O 1
ATOM 859 N N . TYR A 1 112 ? 22.193 -12.379 37.393 1.00 19.48 112 TYR A N 1
ATOM 860 C CA . TYR A 1 112 ? 23.279 -13.088 38.071 1.00 21.05 112 TYR A CA 1
ATOM 861 C C . TYR A 1 112 ? 23.681 -14.395 37.407 1.00 20.93 112 TYR A C 1
ATOM 862 O O . TYR A 1 112 ? 22.837 -15.224 37.103 1.00 22.28 112 TYR A O 1
ATOM 871 N N . ASP A 1 113 ? 24.983 -14.578 37.216 1.00 22.68 113 ASP A N 1
ATOM 872 C CA . ASP A 1 113 ? 25.535 -15.786 36.603 1.00 23.64 113 ASP A CA 1
ATOM 873 C C . ASP A 1 113 ? 26.435 -16.487 37.633 1.00 24.17 113 ASP A C 1
ATOM 874 O O . ASP A 1 113 ? 27.582 -16.095 37.821 1.00 24.70 113 ASP A O 1
ATOM 879 N N . PRO A 1 114 ? 25.926 -17.539 38.303 1.00 24.32 114 PRO A N 1
ATOM 880 C CA . PRO A 1 114 ? 26.694 -18.281 39.317 1.00 25.40 114 PRO A CA 1
ATOM 881 C C . PRO A 1 114 ? 28.110 -18.659 38.888 1.00 26.19 114 PRO A C 1
ATOM 882 O O . PRO A 1 114 ? 29.049 -18.637 39.694 1.00 26.73 114 PRO A O 1
ATOM 886 N N . GLU A 1 115 ? 28.253 -19.000 37.614 1.00 26.96 115 GLU A N 1
ATOM 887 C CA . GLU A 1 115 ? 29.539 -19.391 37.052 1.00 27.97 115 GLU A CA 1
ATOM 888 C C . GLU A 1 115 ? 30.572 -18.272 37.187 1.00 28.20 115 GLU A C 1
ATOM 889 O O . GLU A 1 115 ? 31.778 -18.517 37.121 1.00 28.73 115 GLU A O 1
ATOM 895 N N . LYS A 1 116 ? 30.107 -17.043 37.394 1.00 26.94 116 LYS A N 1
ATOM 896 C CA . LYS A 1 116 ? 31.021 -15.910 37.510 1.00 26.56 116 LYS A CA 1
ATOM 897 C C . LYS A 1 116 ? 30.970 -15.231 38.875 1.00 25.91 116 LYS A C 1
ATOM 898 O O . LYS A 1 116 ? 31.326 -14.059 39.015 1.00 25.41 116 LYS A O 1
ATOM 904 N N . GLN A 1 117 ? 30.541 -15.978 39.883 1.00 25.37 117 GLN A N 1
ATOM 905 C CA . GLN A 1 117 ? 30.424 -15.445 41.230 1.00 25.63 117 GLN A CA 1
ATOM 906 C C . GLN A 1 117 ? 31.630 -14.629 41.693 1.00 25.98 117 GLN A C 1
ATOM 907 O O . GLN A 1 117 ? 31.472 -13.599 42.338 1.00 26.89 117 GLN A O 1
ATOM 913 N N . GLU A 1 118 ? 32.832 -15.078 41.356 1.00 26.78 118 GLU A N 1
ATOM 914 C CA . GLU A 1 118 ? 34.044 -14.374 41.778 1.00 27.70 118 GLU A CA 1
ATOM 915 C C . GLU A 1 118 ? 34.239 -13.010 41.131 1.00 27.71 118 GLU A C 1
ATOM 916 O O . GLU A 1 118 ? 34.891 -12.139 41.701 1.00 26.54 118 GLU A O 1
ATOM 922 N N . GLU A 1 119 ? 33.665 -12.830 39.947 1.00 28.52 119 GLU A N 1
ATOM 923 C CA . GLU A 1 119 ? 33.800 -11.589 39.189 1.00 29.77 119 GLU A CA 1
ATOM 924 C C . GLU A 1 119 ? 32.937 -10.398 39.608 1.00 29.44 119 GLU A C 1
ATOM 925 O O . GLU A 1 119 ? 33.257 -9.255 39.275 1.00 29.50 119 GLU A O 1
ATOM 931 N N . TYR A 1 120 ? 31.864 -10.643 40.348 1.00 28.81 120 TYR A N 1
ATOM 932 C CA . TYR A 1 120 ? 30.969 -9.554 40.719 1.00 28.21 120 TYR A CA 1
ATOM 933 C C . TYR A 1 120 ? 31.401 -8.545 41.766 1.00 29.27 120 TYR A C 1
ATOM 934 O O . TYR A 1 120 ? 31.069 -7.362 41.649 1.00 29.82 120 TYR A O 1
ATOM 943 N N . ASN A 1 121 ? 32.117 -8.982 42.793 1.00 29.07 121 ASN A N 1
ATOM 944 C CA . ASN A 1 121 ? 32.536 -8.042 43.821 1.00 29.67 121 ASN A CA 1
ATOM 945 C C . ASN A 1 121 ? 33.630 -7.121 43.311 1.00 29.89 121 ASN A C 1
ATOM 946 O O . ASN A 1 121 ? 33.916 -6.088 43.914 1.00 29.58 121 ASN A O 1
ATOM 951 N N . ASP A 1 122 ? 34.223 -7.495 42.184 1.00 30.40 122 ASP A N 1
ATOM 952 C CA . ASP A 1 122 ? 35.288 -6.715 41.577 1.00 31.87 122 ASP A CA 1
ATOM 953 C C . ASP A 1 122 ? 34.766 -5.437 40.916 1.00 33.07 122 ASP A C 1
ATOM 954 O O . ASP A 1 122 ? 35.545 -4.569 40.519 1.00 33.36 122 ASP A O 1
ATOM 959 N N . ILE A 1 123 ? 33.449 -5.317 40.803 1.00 33.77 123 ILE A N 1
ATOM 960 C CA . ILE A 1 123 ? 32.856 -4.134 40.189 1.00 34.65 123 ILE A CA 1
ATOM 961 C C . ILE A 1 123 ? 32.662 -3.060 41.253 1.00 35.17 123 ILE A C 1
ATOM 962 O O . ILE A 1 123 ? 32.254 -1.938 40.950 1.00 35.04 123 ILE A O 1
ATOM 967 N N . LEU A 1 124 ? 32.955 -3.417 42.500 1.00 35.53 124 LEU A N 1
ATOM 968 C CA . LEU A 1 124 ? 32.803 -2.503 43.626 1.00 36.36 124 LEU A CA 1
ATOM 969 C C . LEU A 1 124 ? 34.082 -1.736 43.929 1.00 37.13 124 LEU A C 1
ATOM 970 O O . LEU A 1 124 ? 35.186 -2.276 43.820 1.00 37.74 124 LEU A O 1
ATOM 975 N N . PRO A 1 125 ? 33.948 -0.461 44.324 1.00 37.68 125 PRO A N 1
ATOM 976 C CA . PRO A 1 125 ? 35.115 0.366 44.645 1.00 37.97 125 PRO A CA 1
ATOM 977 C C . PRO A 1 125 ? 35.930 -0.291 45.756 1.00 38.52 125 PRO A C 1
ATOM 978 O O . PRO A 1 125 ? 37.158 -0.385 45.670 1.00 38.75 125 PRO A O 1
ATOM 982 N N . ASN A 1 126 ? 35.235 -0.750 46.794 1.00 38.48 126 ASN A N 1
ATOM 983 C CA . ASN A 1 126 ? 35.885 -1.399 47.929 1.00 38.87 126 ASN A CA 1
ATOM 984 C C . ASN A 1 126 ? 35.206 -2.731 48.250 1.00 38.93 126 ASN A C 1
ATOM 985 O O . ASN A 1 126 ? 34.383 -2.818 49.169 1.00 38.54 126 ASN A O 1
ATOM 990 N N . PRO A 1 127 ? 35.553 -3.791 47.498 1.00 38.49 127 PRO A N 1
ATOM 991 C CA . PRO A 1 127 ? 34.988 -5.133 47.682 1.00 38.80 127 PRO A CA 1
ATOM 992 C C . PRO A 1 127 ? 35.165 -5.650 49.106 1.00 39.06 127 PRO A C 1
ATOM 993 O O . PRO A 1 127 ? 34.497 -6.596 49.521 1.00 39.23 127 PRO A O 1
ATOM 997 N N . GLU A 1 128 ? 36.070 -5.022 49.849 1.00 39.07 128 GLU A N 1
ATOM 998 C CA . GLU A 1 128 ? 36.357 -5.425 51.218 1.00 39.25 128 GLU A CA 1
ATOM 999 C C . GLU A 1 128 ? 35.312 -4.958 52.231 1.00 39.57 128 GLU A C 1
ATOM 1000 O O . GLU A 1 128 ? 35.167 -5.557 53.295 1.00 40.35 128 GLU A O 1
ATOM 1002 N N . ASN A 1 129 ? 34.582 -3.896 51.905 1.00 39.72 129 ASN A N 1
ATOM 1003 C CA . ASN A 1 129 ? 33.568 -3.377 52.821 1.00 39.01 129 ASN A CA 1
ATOM 1004 C C . ASN A 1 129 ? 32.210 -4.052 52.632 1.00 38.53 129 ASN A C 1
ATOM 1005 O O . ASN A 1 129 ? 31.164 -3.447 52.888 1.00 39.11 129 ASN A O 1
ATOM 1007 N N . LEU A 1 130 ? 32.227 -5.305 52.186 1.00 35.96 130 LEU A N 1
ATOM 1008 C CA . LEU A 1 130 ? 30.992 -6.050 51.977 1.00 33.93 130 LEU A CA 1
ATOM 1009 C C . LEU A 1 130 ? 30.569 -6.821 53.223 1.00 33.16 130 LEU A C 1
ATOM 1010 O O . LEU A 1 130 ? 31.409 -7.288 53.997 1.00 32.79 130 LEU A O 1
ATOM 1015 N N . ASP A 1 131 ? 29.259 -6.941 53.413 1.00 31.06 131 ASP A N 1
ATOM 1016 C CA . ASP A 1 131 ? 28.723 -7.705 54.524 1.00 30.08 131 ASP A CA 1
ATOM 1017 C C . ASP A 1 131 ? 28.529 -9.072 53.876 1.00 29.71 131 ASP A C 1
ATOM 1018 O O . ASP A 1 131 ? 27.413 -9.435 53.479 1.00 28.79 131 ASP A O 1
ATOM 1023 N N . MET A 1 132 ? 29.629 -9.813 53.751 1.00 28.80 132 MET A N 1
ATOM 1024 C CA . MET A 1 132 ? 29.616 -11.121 53.100 1.00 28.62 132 MET A CA 1
ATOM 1025 C C . MET A 1 132 ? 28.427 -12.022 53.394 1.00 28.24 132 MET A C 1
ATOM 1026 O O . MET A 1 132 ? 27.895 -12.648 52.483 1.00 27.25 132 MET A O 1
ATOM 1031 N N . GLU A 1 133 ? 28.008 -12.093 54.652 1.00 28.20 133 GLU A N 1
ATOM 1032 C CA . GLU A 1 133 ? 26.875 -12.932 55.011 1.00 28.73 133 GLU A CA 1
ATOM 1033 C C . GLU A 1 133 ? 25.631 -12.546 54.202 1.00 28.03 133 GLU A C 1
ATOM 1034 O O . GLU A 1 133 ? 24.963 -13.400 53.617 1.00 27.17 133 GLU A O 1
ATOM 1040 N N . ARG A 1 134 ? 25.322 -11.255 54.161 1.00 27.68 134 ARG A N 1
ATOM 1041 C CA . ARG A 1 134 ? 24.152 -10.803 53.420 1.00 27.10 134 ARG A CA 1
ATOM 1042 C C . ARG A 1 134 ? 24.412 -10.834 51.918 1.00 26.41 134 ARG A C 1
ATOM 1043 O O . ARG A 1 134 ? 23.547 -11.230 51.133 1.00 26.93 134 ARG A O 1
ATOM 1051 N N . TYR A 1 135 ? 25.609 -10.421 51.525 1.00 26.07 135 TYR A N 1
ATOM 1052 C CA . TYR A 1 135 ? 25.985 -10.404 50.118 1.00 25.38 135 TYR A CA 1
ATOM 1053 C C . TYR A 1 135 ? 25.816 -11.789 49.503 1.00 25.57 135 TYR A C 1
ATOM 1054 O O . TYR A 1 135 ? 25.241 -11.935 48.426 1.00 25.28 135 TYR A O 1
ATOM 1063 N N . LEU A 1 136 ? 26.322 -12.802 50.199 1.00 25.03 136 LEU A N 1
ATOM 1064 C CA . LEU A 1 136 ? 26.236 -14.179 49.734 1.00 25.29 136 LEU A CA 1
ATOM 1065 C C . LEU A 1 136 ? 24.796 -14.684 49.756 1.00 25.06 136 LEU A C 1
ATOM 1066 O O . LEU A 1 136 ? 24.401 -15.471 48.901 1.00 23.94 136 LEU A O 1
ATOM 1071 N N . GLY A 1 137 ? 24.023 -14.247 50.750 1.00 25.48 137 GLY A N 1
ATOM 1072 C CA . GLY A 1 137 ? 22.630 -14.654 50.827 1.00 24.57 137 GLY A CA 1
ATOM 1073 C C . GLY A 1 137 ? 21.901 -14.066 49.630 1.00 24.86 137 GLY A C 1
ATOM 1074 O O . GLY A 1 137 ? 20.963 -14.652 49.104 1.00 25.14 137 GLY A O 1
ATOM 1075 N N . LEU A 1 138 ? 22.361 -12.900 49.190 1.00 25.15 138 LEU A N 1
ATOM 1076 C CA . LEU A 1 138 ? 21.780 -12.210 48.043 1.00 25.11 138 LEU A CA 1
ATOM 1077 C C . LEU A 1 138 ? 22.095 -12.991 46.767 1.00 24.88 138 LEU A C 1
ATOM 1078 O O . LEU A 1 138 ? 21.233 -13.180 45.905 1.00 24.90 138 LEU A O 1
ATOM 1083 N N . LEU A 1 139 ? 23.336 -13.443 46.651 1.00 24.12 139 LEU A N 1
ATOM 1084 C CA . LEU A 1 139 ? 23.745 -14.207 45.486 1.00 24.37 139 LEU A CA 1
ATOM 1085 C C . LEU A 1 139 ? 23.004 -15.537 45.394 1.00 23.37 139 LEU A C 1
ATOM 1086 O O . LEU A 1 139 ? 22.664 -15.981 44.304 1.00 22.76 139 LEU A O 1
ATOM 1091 N N . GLU A 1 140 ? 22.741 -16.166 46.535 1.00 23.38 140 GLU A N 1
ATOM 1092 C CA . GLU A 1 140 ? 22.062 -17.459 46.529 1.00 24.81 140 GLU A CA 1
ATOM 1093 C C . GLU A 1 140 ? 20.607 -17.366 46.074 1.00 25.47 140 GLU A C 1
ATOM 1094 O O . GLU A 1 140 ? 20.140 -18.183 45.281 1.00 26.20 140 GLU A O 1
ATOM 1100 N N . TYR A 1 141 ? 19.886 -16.381 46.592 1.00 26.05 141 TYR A N 1
ATOM 1101 C CA . TYR A 1 141 ? 18.491 -16.191 46.219 1.00 27.33 141 TYR A CA 1
ATOM 1102 C C . TYR A 1 141 ? 18.424 -15.888 44.736 1.00 26.80 141 TYR A C 1
ATOM 1103 O O . TYR A 1 141 ? 17.552 -16.380 44.028 1.00 27.74 141 TYR A O 1
ATOM 1112 N N . SER A 1 142 ? 19.365 -15.074 44.269 1.00 26.60 142 SER A N 1
ATOM 1113 C CA . SER A 1 142 ? 19.399 -14.686 42.867 1.00 26.66 142 SER A CA 1
ATOM 1114 C C . SER A 1 142 ? 19.774 -15.831 41.928 1.00 25.61 142 SER A C 1
ATOM 1115 O O . SER A 1 142 ? 19.590 -15.733 40.712 1.00 25.17 142 SER A O 1
ATOM 1118 N N . SER A 1 143 ? 20.294 -16.914 42.492 1.00 24.47 143 SER A N 1
ATOM 1119 C CA . SER A 1 143 ? 20.681 -18.079 41.700 1.00 24.56 143 SER A CA 1
ATOM 1120 C C . SER A 1 143 ? 19.466 -18.961 41.439 1.00 24.45 143 SER A C 1
ATOM 1121 O O . SER A 1 143 ? 19.523 -19.906 40.651 1.00 25.07 143 SER A O 1
ATOM 1124 N N . ARG A 1 144 ? 18.362 -18.646 42.102 1.00 24.71 144 ARG A N 1
ATOM 1125 C CA . ARG A 1 144 ? 17.136 -19.417 41.953 1.00 25.08 144 ARG A CA 1
ATOM 1126 C C . ARG A 1 144 ? 16.271 -18.909 40.799 1.00 24.34 144 ARG A C 1
ATOM 1127 O O . ARG A 1 144 ? 15.861 -17.749 40.782 1.00 22.55 144 ARG A O 1
ATOM 1135 N N . PRO A 1 145 ? 15.982 -19.772 39.815 1.00 24.19 145 PRO A N 1
ATOM 1136 C CA . PRO A 1 145 ? 15.151 -19.339 38.686 1.00 23.97 145 PRO A CA 1
ATOM 1137 C C . PRO A 1 145 ? 13.837 -18.722 39.178 1.00 23.32 145 PRO A C 1
ATOM 1138 O O . PRO A 1 145 ? 13.287 -19.138 40.201 1.00 21.92 145 PRO A O 1
ATOM 1142 N N . GLY A 1 146 ? 13.343 -17.725 38.452 1.00 23.77 146 GLY A N 1
ATOM 1143 C CA . GLY A 1 146 ? 12.107 -17.074 38.845 1.00 23.56 146 GLY A CA 1
ATOM 1144 C C . GLY A 1 146 ? 10.924 -18.019 38.944 1.00 23.67 146 GLY A C 1
ATOM 1145 O O . GLY A 1 146 ? 10.105 -17.908 39.864 1.00 23.40 146 GLY A O 1
ATOM 1146 N N . SER A 1 147 ? 10.834 -18.957 38.003 1.00 23.27 147 SER A N 1
ATOM 1147 C CA . SER A 1 147 ? 9.730 -19.903 37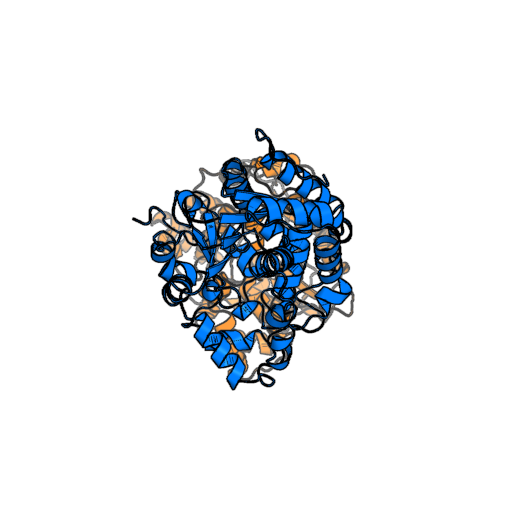.990 1.00 23.43 147 SER A CA 1
ATOM 1148 C C . SER A 1 147 ? 9.670 -20.757 39.252 1.00 23.01 147 SER A C 1
ATOM 1149 O O . SER A 1 147 ? 8.586 -21.049 39.753 1.00 22.28 147 SER A O 1
ATOM 1152 N N . SER A 1 148 ? 10.823 -21.162 39.772 1.00 23.58 148 SER A N 1
ATOM 1153 C CA . SER A 1 148 ? 10.817 -21.978 40.980 1.00 24.31 148 SER A CA 1
ATOM 1154 C C . SER A 1 148 ? 10.334 -21.167 42.175 1.00 24.07 148 SER A C 1
ATOM 1155 O O . SER A 1 148 ? 9.718 -21.710 43.089 1.00 22.99 148 SER A O 1
ATOM 1158 N N . LEU A 1 149 ? 10.598 -19.861 42.165 1.00 24.78 149 LEU A N 1
ATOM 1159 C CA . LEU A 1 149 ? 10.163 -19.006 43.268 1.00 25.46 149 LEU A CA 1
ATOM 1160 C C . LEU A 1 149 ? 8.635 -18.974 43.307 1.00 25.56 149 LEU A C 1
ATOM 1161 O O . LEU A 1 149 ? 8.033 -19.178 44.354 1.00 26.20 149 LEU A O 1
ATOM 1166 N N . LEU A 1 150 ? 8.010 -18.725 42.161 1.00 25.84 150 LEU A N 1
ATOM 1167 C CA . LEU A 1 150 ? 6.551 -18.685 42.084 1.00 25.19 150 LEU A CA 1
ATOM 1168 C C . LEU A 1 150 ? 5.947 -20.031 42.469 1.00 24.35 150 LEU A C 1
ATOM 1169 O O . LEU A 1 150 ? 5.052 -20.102 43.308 1.00 23.97 150 LEU A O 1
ATOM 1174 N N . ALA A 1 151 ? 6.439 -21.094 41.837 1.00 22.77 151 ALA A N 1
ATOM 1175 C CA . ALA A 1 151 ? 5.941 -22.448 42.080 1.00 22.48 151 ALA A CA 1
ATOM 1176 C C . ALA A 1 151 ? 5.989 -22.838 43.553 1.00 21.89 151 ALA A C 1
ATOM 1177 O O . ALA A 1 151 ? 5.163 -23.616 44.023 1.00 21.01 151 ALA A O 1
ATOM 1179 N N . ALA A 1 152 ? 6.959 -22.287 44.272 1.00 21.06 152 ALA A N 1
ATOM 1180 C CA . ALA A 1 152 ? 7.134 -22.584 45.684 1.00 21.91 152 ALA A CA 1
ATOM 1181 C C . ALA A 1 152 ? 6.083 -21.920 46.585 1.00 22.38 152 ALA A C 1
ATOM 1182 O O . ALA A 1 152 ? 5.795 -22.412 47.677 1.00 23.72 152 ALA A O 1
ATOM 1184 N N . VAL A 1 153 ? 5.508 -20.810 46.137 1.00 21.19 153 VAL A N 1
ATOM 1185 C CA . VAL A 1 153 ? 4.490 -20.136 46.937 1.00 21.39 153 VAL A CA 1
ATOM 1186 C C . VAL A 1 153 ? 3.273 -21.057 47.092 1.00 21.73 153 VAL A C 1
ATOM 1187 O O . VAL A 1 153 ? 2.734 -21.550 46.106 1.00 23.26 153 VAL A O 1
ATOM 1191 N N . PRO A 1 154 ? 2.839 -21.317 48.335 1.00 21.14 154 PRO A N 1
ATOM 1192 C CA . PRO A 1 154 ? 1.677 -22.192 48.571 1.00 21.63 154 PRO A CA 1
ATOM 1193 C C . PRO A 1 154 ? 0.404 -21.629 47.930 1.00 22.07 154 PRO A C 1
ATOM 1194 O O . PRO A 1 154 ? 0.208 -20.419 47.910 1.00 22.16 154 PRO A O 1
ATOM 1198 N N . PRO A 1 155 ? -0.486 -22.503 47.423 1.00 22.58 155 PRO A N 1
ATOM 1199 C CA . PRO A 1 155 ? -1.737 -22.080 46.788 1.00 22.78 155 PRO A CA 1
ATOM 1200 C C . PRO A 1 155 ? -2.598 -21.184 47.669 1.00 22.53 155 PRO A C 1
ATOM 1201 O O . PRO A 1 155 ? -3.342 -20.346 47.160 1.00 21.72 155 PRO A O 1
ATOM 1205 N N . THR A 1 156 ? -2.497 -21.363 48.984 1.00 20.71 156 THR A N 1
ATOM 1206 C CA . THR A 1 156 ? -3.291 -20.573 49.919 1.00 20.67 156 THR A CA 1
ATOM 1207 C C . THR A 1 156 ? -2.733 -19.180 50.157 1.00 21.23 156 THR A C 1
ATOM 1208 O O . THR A 1 156 ? -3.246 -18.424 50.988 1.00 21.29 156 THR A O 1
ATOM 1212 N N . GLU A 1 157 ? -1.678 -18.838 49.427 1.00 20.92 157 GLU A N 1
ATOM 1213 C CA . GLU A 1 157 ? -1.074 -17.524 49.554 1.00 20.91 157 GLU A CA 1
ATOM 1214 C C . GLU A 1 157 ? -1.159 -16.818 48.214 1.00 20.77 157 GLU A C 1
ATOM 1215 O O . GLU A 1 157 ? -0.596 -17.296 47.233 1.00 19.47 157 GLU A O 1
ATOM 1221 N N . LYS A 1 158 ? -1.855 -15.685 48.169 1.00 19.58 158 LYS A N 1
ATOM 1222 C CA . LYS A 1 158 ? -1.975 -14.937 46.925 1.00 19.03 158 LYS A CA 1
ATOM 1223 C C . LYS A 1 158 ? -0.579 -14.559 46.444 1.00 19.63 158 LYS A C 1
ATOM 1224 O O . LYS A 1 158 ? 0.255 -14.095 47.229 1.00 17.76 158 LYS A O 1
ATOM 1230 N N . ARG A 1 159 ? -0.319 -14.783 45.158 1.00 18.86 159 ARG A N 1
ATOM 1231 C CA . ARG A 1 159 ? 0.981 -14.465 44.591 1.00 19.03 159 ARG A CA 1
ATOM 1232 C C . ARG A 1 159 ? 0.994 -13.130 43.867 1.00 19.14 159 ARG A C 1
ATOM 1233 O O . ARG A 1 159 ? 0.182 -12.888 42.966 1.00 19.18 159 ARG A O 1
ATOM 1241 N N . PHE A 1 160 ? 1.912 -12.262 44.286 1.00 17.44 160 PHE A N 1
ATOM 1242 C CA . PHE A 1 160 ? 2.090 -10.960 43.666 1.00 17.21 160 PHE A CA 1
ATOM 1243 C C . PHE A 1 160 ? 3.392 -11.081 42.883 1.00 15.74 160 PHE A C 1
ATOM 1244 O O . PHE A 1 160 ? 4.448 -11.334 43.460 1.00 15.71 160 PHE A O 1
ATOM 1252 N N . VAL A 1 161 ? 3.306 -10.925 41.568 1.00 15.41 161 VAL A N 1
ATOM 1253 C CA . VAL A 1 161 ? 4.476 -11.059 40.715 1.00 15.05 161 VAL A CA 1
ATOM 1254 C C . VAL A 1 161 ? 4.897 -9.763 40.052 1.00 15.52 161 VAL A C 1
ATOM 1255 O O . VAL A 1 161 ? 4.077 -9.067 39.441 1.00 14.44 161 VAL A O 1
ATOM 1259 N N . LYS A 1 162 ? 6.183 -9.449 40.174 1.00 14.66 162 LYS A N 1
ATOM 1260 C CA . LYS A 1 162 ? 6.749 -8.261 39.552 1.00 15.93 162 LYS A CA 1
ATOM 1261 C C . LYS A 1 162 ? 7.567 -8.764 38.378 1.00 15.82 162 LYS A C 1
ATOM 1262 O O . LYS A 1 162 ? 8.296 -9.744 38.512 1.00 15.86 162 LYS A O 1
ATOM 1268 N N . THR A 1 163 ? 7.452 -8.121 37.224 1.00 14.96 163 THR A N 1
ATOM 1269 C CA . THR A 1 163 ? 8.237 -8.571 36.086 1.00 15.29 163 THR A CA 1
ATOM 1270 C C . THR A 1 163 ? 8.473 -7.484 35.057 1.00 15.43 163 THR A C 1
ATOM 1271 O O . THR A 1 163 ? 7.671 -6.556 34.911 1.00 15.23 163 THR A O 1
ATOM 1275 N N . HIS A 1 164 ? 9.593 -7.602 34.356 1.00 14.85 164 HIS A N 1
ATOM 1276 C CA . HIS A 1 164 ? 9.925 -6.676 33.295 1.00 15.99 164 HIS A CA 1
ATOM 1277 C C . HIS A 1 164 ? 9.949 -7.495 32.004 1.00 16.62 164 HIS A C 1
ATOM 1278 O O . HIS A 1 164 ? 10.474 -7.066 30.989 1.00 17.30 164 HIS A O 1
ATOM 1285 N N . LEU A 1 165 ? 9.374 -8.693 32.044 1.00 17.21 165 LEU A N 1
ATOM 1286 C CA . LEU A 1 165 ? 9.354 -9.506 30.835 1.00 18.10 165 LEU A CA 1
ATOM 1287 C C . LEU A 1 165 ? 8.180 -9.131 29.944 1.00 17.69 165 LEU A C 1
ATOM 1288 O O . LEU A 1 165 ? 7.065 -8.924 30.426 1.00 15.71 165 LEU A O 1
ATOM 1293 N N . PRO A 1 166 ? 8.429 -8.996 28.632 1.00 18.29 166 PRO A N 1
ATOM 1294 C CA . PRO A 1 166 ? 7.359 -8.655 27.694 1.00 19.36 166 PRO A CA 1
ATOM 1295 C C . PRO A 1 166 ? 6.430 -9.870 27.647 1.00 20.31 166 PRO A C 1
ATOM 1296 O O . PRO A 1 166 ? 6.858 -10.992 27.935 1.00 20.68 166 PRO A O 1
ATOM 1300 N N . LEU A 1 167 ? 5.166 -9.651 27.309 1.00 20.36 167 LEU A N 1
ATOM 1301 C CA . LEU A 1 167 ? 4.195 -10.736 27.271 1.00 21.89 167 LEU A CA 1
ATOM 1302 C C . LEU A 1 167 ? 4.578 -11.961 26.442 1.00 22.52 167 LEU A C 1
ATOM 1303 O O . LEU A 1 167 ? 4.237 -13.077 26.819 1.00 23.25 167 LEU A O 1
ATOM 1308 N N . SER A 1 168 ? 5.292 -11.767 25.334 1.00 22.66 168 SER A N 1
ATOM 1309 C CA . SER A 1 168 ? 5.667 -12.886 24.468 1.00 22.67 168 SER A CA 1
ATOM 1310 C C . SER A 1 168 ? 6.598 -13.929 25.086 1.00 23.17 168 SER A C 1
ATOM 1311 O O . SER A 1 168 ? 6.744 -15.032 24.547 1.00 22.18 168 SER A O 1
ATOM 1314 N N . LEU A 1 169 ? 7.238 -13.593 26.204 1.00 23.20 169 LEU A N 1
ATOM 1315 C CA . LEU A 1 169 ? 8.122 -14.549 26.864 1.00 22.86 169 LEU A CA 1
ATOM 1316 C C . LEU A 1 169 ? 7.384 -15.251 27.997 1.00 22.69 169 LEU A C 1
ATOM 1317 O O . LEU A 1 169 ? 7.905 -16.162 28.632 1.00 23.12 169 LEU A O 1
ATOM 1322 N N . MET A 1 170 ? 6.161 -14.817 28.258 1.00 23.95 170 MET A N 1
ATOM 1323 C CA . MET A 1 170 ? 5.372 -15.434 29.314 1.00 24.04 170 MET A CA 1
ATOM 1324 C C . MET A 1 170 ? 4.254 -16.231 28.659 1.00 25.93 170 MET A C 1
ATOM 1325 O O . MET A 1 170 ? 3.998 -16.076 27.465 1.00 25.18 170 MET A O 1
ATOM 1330 N N . PRO A 1 171 ? 3.587 -17.107 29.426 1.00 27.08 171 PRO A N 1
ATOM 1331 C CA . PRO A 1 171 ? 2.499 -17.938 28.906 1.00 28.43 171 PRO A CA 1
ATOM 1332 C C . PRO A 1 171 ? 1.481 -17.217 28.043 1.00 28.87 171 PRO A C 1
ATOM 1333 O O . PRO A 1 171 ? 0.865 -16.243 28.477 1.00 28.90 171 PRO A O 1
ATOM 1337 N N . PRO A 1 172 ? 1.307 -17.672 26.791 1.00 29.80 172 PRO A N 1
ATOM 1338 C CA . PRO A 1 172 ? 0.321 -17.004 25.944 1.00 30.01 172 PRO A CA 1
ATOM 1339 C C . PRO A 1 172 ? -1.020 -17.271 26.603 1.00 30.44 172 PRO A C 1
ATOM 1340 O O . PRO A 1 172 ? -1.223 -18.326 27.211 1.00 31.32 172 PRO A O 1
ATOM 1344 N N . ASN A 1 173 ? -1.928 -16.315 26.509 1.00 30.10 173 ASN A N 1
ATOM 1345 C CA . ASN A 1 173 ? -3.232 -16.469 27.132 1.00 29.96 173 ASN A CA 1
ATOM 1346 C C . ASN A 1 173 ? -3.108 -16.434 28.660 1.00 29.13 173 ASN A C 1
ATOM 1347 O O . ASN A 1 173 ? -4.040 -16.819 29.371 1.00 28.77 173 ASN A O 1
ATOM 1352 N N . MET A 1 174 ? -1.963 -15.981 29.167 1.00 26.83 174 MET A N 1
ATOM 1353 C CA . MET A 1 174 ? -1.783 -15.901 30.615 1.00 26.16 174 MET A CA 1
ATOM 1354 C C . MET A 1 174 ? -2.879 -15.008 31.204 1.00 24.78 174 MET A C 1
ATOM 1355 O O . MET A 1 174 ? -3.325 -15.213 32.332 1.00 24.10 174 MET A O 1
ATOM 1360 N N . LEU A 1 175 ? -3.323 -14.030 30.420 1.00 24.12 175 LEU A N 1
ATOM 1361 C CA . LEU A 1 175 ? -4.358 -13.108 30.863 1.00 24.23 175 LEU A CA 1
ATOM 1362 C C . LEU A 1 175 ? -5.738 -13.761 31.018 1.00 24.91 175 LEU A C 1
ATOM 1363 O O . LEU A 1 175 ? -6.659 -13.145 31.551 1.00 23.54 175 LEU A O 1
ATOM 1368 N N . ASP A 1 176 ? -5.887 -15.002 30.563 1.00 24.92 176 ASP A N 1
ATOM 1369 C CA . ASP A 1 176 ? -7.165 -15.687 30.729 1.00 25.73 176 ASP A CA 1
ATOM 1370 C C . ASP A 1 176 ? -7.266 -16.086 32.187 1.00 25.48 176 ASP A C 1
ATOM 1371 O O . ASP A 1 176 ? -8.354 -16.318 32.707 1.00 26.53 176 ASP A O 1
ATOM 1376 N N . THR A 1 177 ? -6.122 -16.162 32.854 1.00 24.96 177 THR A N 1
ATOM 1377 C CA . THR A 1 177 ? -6.109 -16.576 34.250 1.00 24.31 177 THR A CA 1
ATOM 1378 C C . THR A 1 177 ? -5.769 -15.493 35.267 1.00 23.65 177 THR A C 1
ATOM 1379 O O . THR A 1 177 ? -6.424 -15.374 36.305 1.00 23.23 177 THR A O 1
ATOM 1383 N N . VAL A 1 178 ? -4.747 -14.703 34.970 1.00 22.33 178 VAL A N 1
ATOM 1384 C CA . VAL A 1 178 ? -4.300 -13.683 35.908 1.00 22.27 178 VAL A CA 1
ATOM 1385 C C . VAL A 1 178 ? -4.577 -12.246 35.512 1.00 21.14 178 VAL A C 1
ATOM 1386 O O . VAL A 1 178 ? -4.838 -11.942 34.346 1.00 21.88 178 VAL A O 1
ATOM 1390 N N . LYS A 1 179 ? -4.532 -11.364 36.503 1.00 19.66 179 LYS A N 1
ATOM 1391 C CA . LYS A 1 179 ? -4.729 -9.949 36.262 1.00 19.38 179 LYS A CA 1
ATOM 1392 C C . LYS A 1 179 ? -3.342 -9.318 36.192 1.00 19.22 179 LYS A C 1
ATOM 1393 O O . LYS A 1 179 ? -2.409 -9.759 36.871 1.00 19.90 179 LYS A O 1
ATOM 1399 N N . MET A 1 180 ? -3.204 -8.297 35.359 1.00 18.65 180 MET A N 1
ATOM 1400 C CA . MET A 1 180 ? -1.926 -7.621 35.184 1.00 17.47 180 MET A CA 1
ATOM 1401 C C . MET A 1 180 ? -2.090 -6.123 35.016 1.00 17.28 180 MET A C 1
ATOM 1402 O O . MET A 1 180 ? -3.018 -5.661 34.347 1.00 17.33 180 MET A O 1
ATOM 1407 N N . VAL A 1 181 ? -1.196 -5.366 35.650 1.00 16.84 181 VAL A N 1
ATOM 1408 C CA . VAL A 1 181 ? -1.192 -3.914 35.524 1.00 14.93 181 VAL A CA 1
ATOM 1409 C C . VAL A 1 181 ? 0.144 -3.615 34.868 1.00 15.57 181 VAL A C 1
ATOM 1410 O O . VAL A 1 181 ? 1.196 -3.911 35.428 1.00 16.22 181 VAL A O 1
ATOM 1414 N N . TYR A 1 182 ? 0.106 -3.045 33.673 1.00 14.50 182 TYR A N 1
ATOM 1415 C CA . TYR A 1 182 ? 1.329 -2.742 32.963 1.00 14.57 182 TYR A CA 1
ATOM 1416 C C . TYR A 1 182 ? 1.546 -1.245 32.903 1.00 14.50 182 TYR A C 1
ATOM 1417 O O . TYR A 1 182 ? 0.657 -0.482 32.509 1.00 13.08 182 TYR A O 1
ATOM 1426 N N . LEU A 1 183 ? 2.740 -0.832 33.300 1.00 14.28 183 LEU A N 1
ATOM 1427 C CA . LEU A 1 183 ? 3.099 0.577 33.295 1.00 15.76 183 LEU A CA 1
ATOM 1428 C C . LEU A 1 183 ? 4.041 0.934 32.156 1.00 16.00 183 LEU A C 1
ATOM 1429 O O . LEU A 1 183 ? 4.981 0.188 31.851 1.00 16.45 183 LEU A O 1
ATOM 1434 N N . ALA A 1 184 ? 3.759 2.075 31.530 1.00 16.48 184 ALA A N 1
ATOM 1435 C CA . ALA A 1 184 ? 4.557 2.616 30.435 1.00 16.56 184 ALA A CA 1
ATOM 1436 C C . ALA A 1 184 ? 4.899 4.046 30.830 1.00 16.82 184 ALA A C 1
ATOM 1437 O O . ALA A 1 184 ? 4.180 4.676 31.604 1.00 17.90 184 ALA A O 1
ATOM 1439 N N . ARG A 1 185 ? 5.998 4.555 30.298 1.00 17.14 185 ARG A N 1
ATOM 1440 C CA . ARG A 1 185 ? 6.451 5.899 30.623 1.00 17.40 185 ARG A CA 1
ATOM 1441 C C . ARG A 1 185 ? 7.235 6.432 29.431 1.00 16.96 185 ARG A C 1
ATOM 1442 O O . ARG A 1 185 ? 7.832 5.658 28.686 1.00 17.36 185 ARG A O 1
ATOM 1450 N N . ASP A 1 186 ? 7.225 7.749 29.249 1.00 17.88 186 ASP A N 1
ATOM 1451 C CA . ASP A 1 186 ? 7.956 8.381 28.149 1.00 17.89 186 ASP A CA 1
ATOM 1452 C C . ASP A 1 186 ? 9.328 7.709 28.113 1.00 17.87 186 ASP A C 1
ATOM 1453 O O . ASP A 1 186 ? 10.028 7.693 29.118 1.00 19.57 186 ASP A O 1
ATOM 1458 N N . PRO A 1 187 ? 9.730 7.162 26.953 1.00 19.21 187 PRO A N 1
ATOM 1459 C CA . PRO A 1 187 ? 11.013 6.474 26.760 1.00 18.69 187 PRO A CA 1
ATOM 1460 C C . PRO A 1 187 ? 12.246 7.298 27.140 1.00 19.44 187 PRO A C 1
ATOM 1461 O O . PRO A 1 187 ? 13.254 6.758 27.608 1.00 18.85 187 PRO A O 1
ATOM 1465 N N . ARG A 1 188 ? 12.174 8.602 26.920 1.00 19.59 188 ARG A N 1
ATOM 1466 C CA . ARG A 1 188 ? 13.306 9.466 27.219 1.00 19.92 188 ARG A CA 1
ATOM 1467 C C . ARG A 1 188 ? 13.614 9.559 28.711 1.00 19.50 188 ARG A C 1
ATOM 1468 O O . ARG A 1 188 ? 14.782 9.541 29.101 1.00 20.39 188 ARG A O 1
ATOM 1476 N N . ASP A 1 189 ? 12.575 9.633 29.539 1.00 19.83 189 ASP A N 1
ATOM 1477 C CA . ASP A 1 189 ? 12.748 9.682 30.991 1.00 19.14 189 ASP A CA 1
ATOM 1478 C C . ASP A 1 189 ? 13.119 8.294 31.521 1.00 18.80 189 ASP A C 1
ATOM 1479 O O . ASP A 1 189 ? 13.792 8.162 32.542 1.00 17.21 189 ASP A O 1
ATOM 1484 N N . VAL A 1 190 ? 12.633 7.263 30.837 1.00 18.69 190 VAL A N 1
ATOM 1485 C CA . VAL A 1 190 ? 12.935 5.885 31.193 1.00 17.43 190 VAL A CA 1
ATOM 1486 C C . VAL A 1 190 ? 14.438 5.680 30.988 1.00 18.44 190 VAL A C 1
ATOM 1487 O O . VAL A 1 190 ? 15.111 5.029 31.793 1.00 17.32 190 VAL A O 1
ATOM 1491 N N . ALA A 1 191 ? 14.957 6.238 29.899 1.00 18.47 191 ALA A N 1
ATOM 1492 C CA . ALA A 1 191 ? 16.376 6.116 29.580 1.00 18.48 191 ALA A CA 1
ATOM 1493 C C . ALA A 1 191 ? 17.198 6.792 30.676 1.00 17.34 191 ALA A C 1
ATOM 1494 O O . ALA A 1 191 ? 18.169 6.223 31.168 1.00 17.13 191 ALA A O 1
ATOM 1496 N N . VAL A 1 192 ? 16.800 8.002 31.060 1.00 16.75 192 VAL A N 1
ATOM 1497 C CA . VAL A 1 192 ? 17.503 8.728 32.122 1.00 15.60 192 VAL A CA 1
ATOM 1498 C C . VAL A 1 192 ? 17.418 7.943 33.435 1.00 14.93 192 VAL A C 1
ATOM 1499 O O . VAL A 1 192 ? 18.417 7.769 34.126 1.00 14.41 192 VAL A O 1
ATOM 1503 N N . SER A 1 193 ? 16.234 7.450 33.774 1.00 16.82 193 SER A N 1
ATOM 1504 C CA . SER A 1 193 ? 16.099 6.703 35.019 1.00 17.33 193 SER A CA 1
ATOM 1505 C C . SER A 1 193 ? 16.860 5.380 34.959 1.00 18.22 193 SER A C 1
ATOM 1506 O O . SER A 1 193 ? 17.404 4.923 35.967 1.00 18.24 193 SER A O 1
ATOM 1509 N N . SER A 1 194 ? 16.891 4.763 33.781 1.00 17.76 194 SER A N 1
ATOM 1510 C CA . SER A 1 194 ? 17.598 3.503 33.616 1.00 17.10 194 SER A CA 1
ATOM 1511 C C . SER A 1 194 ? 19.101 3.755 33.710 1.00 17.17 194 SER A C 1
ATOM 1512 O O . SER A 1 194 ? 19.847 2.927 34.219 1.00 16.65 194 SER A O 1
ATOM 1515 N N . PHE A 1 195 ? 19.538 4.911 33.218 1.00 16.78 195 PHE A N 1
ATOM 1516 C CA . PHE A 1 195 ? 20.947 5.270 33.274 1.00 16.34 195 PHE A CA 1
ATOM 1517 C C . PHE A 1 195 ? 21.382 5.291 34.741 1.00 16.50 195 PHE A C 1
ATOM 1518 O O . PHE A 1 195 ? 22.342 4.622 35.112 1.00 17.27 195 PHE A O 1
ATOM 1526 N N . HIS A 1 196 ? 20.657 6.050 35.563 1.00 16.40 196 HIS A N 1
ATOM 1527 C CA . HIS A 1 196 ? 20.958 6.179 36.985 1.00 17.52 196 HIS A CA 1
ATOM 1528 C C . HIS A 1 196 ? 20.863 4.883 37.747 1.00 17.80 196 HIS A C 1
ATOM 1529 O O . HIS A 1 196 ? 21.632 4.644 38.681 1.00 19.51 196 HIS A O 1
ATOM 1536 N N . HIS A 1 197 ? 19.892 4.061 37.367 1.00 17.46 197 HIS A N 1
ATOM 1537 C CA . HIS A 1 197 ? 19.699 2.771 37.998 1.00 17.45 197 HIS A CA 1
ATOM 1538 C C . HIS A 1 197 ? 20.881 1.854 37.686 1.00 17.55 197 HIS A C 1
ATOM 1539 O O . HIS A 1 197 ? 21.278 1.039 38.527 1.00 17.20 197 HIS A O 1
ATOM 1546 N N . ALA A 1 198 ? 21.444 1.988 36.484 1.00 18.37 198 ALA A N 1
ATOM 1547 C CA . ALA A 1 198 ? 22.588 1.165 36.101 1.00 18.99 198 ALA A CA 1
ATOM 1548 C C . ALA A 1 198 ? 23.784 1.620 36.935 1.00 19.51 198 ALA A C 1
ATOM 1549 O O . ALA A 1 198 ? 24.626 0.814 37.330 1.00 20.21 198 ALA A O 1
ATOM 1551 N N . ARG A 1 199 ? 23.851 2.917 37.205 1.00 20.65 199 ARG A N 1
ATOM 1552 C CA . ARG A 1 199 ? 24.925 3.465 38.029 1.00 21.07 199 ARG A CA 1
ATOM 1553 C C . ARG A 1 199 ? 24.780 2.934 39.458 1.00 20.39 199 ARG A C 1
ATOM 1554 O O . ARG A 1 199 ? 25.760 2.562 40.098 1.00 21.06 199 ARG A O 1
ATOM 1562 N N . LEU A 1 200 ? 23.543 2.892 39.942 1.00 20.68 200 LEU A N 1
ATOM 1563 C CA . LEU A 1 200 ? 23.240 2.419 41.291 1.00 18.65 200 LEU A CA 1
ATOM 1564 C C . LEU A 1 200 ? 23.807 1.033 41.603 1.00 19.89 200 LEU A C 1
ATOM 1565 O O . LEU A 1 200 ? 24.368 0.812 42.677 1.00 19.02 200 LEU A O 1
ATOM 1570 N N . LEU A 1 201 ? 23.654 0.104 40.662 1.00 19.76 201 LEU A N 1
ATOM 1571 C CA . LEU A 1 201 ? 24.112 -1.266 40.854 1.00 19.73 201 LEU A CA 1
ATOM 1572 C C . LEU A 1 201 ? 25.467 -1.579 40.233 1.00 20.37 201 LEU A C 1
ATOM 1573 O O . LEU A 1 201 ? 25.835 -2.748 40.102 1.00 20.49 201 LEU A O 1
ATOM 1578 N N . TYR A 1 202 ? 26.201 -0.534 39.855 1.00 20.02 202 TYR A N 1
ATOM 1579 C CA . TYR A 1 202 ? 27.518 -0.692 39.256 1.00 21.96 202 TYR A CA 1
ATOM 1580 C C . TYR A 1 202 ? 27.467 -1.477 37.949 1.00 23.18 202 TYR A C 1
ATOM 1581 O O . TYR A 1 202 ? 28.396 -2.211 37.637 1.00 24.22 202 TYR A O 1
ATOM 1590 N N . LEU A 1 203 ? 26.389 -1.320 37.188 1.00 24.54 203 LEU A N 1
ATOM 1591 C CA . LEU A 1 203 ? 26.240 -2.032 35.921 1.00 25.97 203 LEU A CA 1
ATOM 1592 C C . LEU A 1 203 ? 26.982 -1.359 34.767 1.00 27.81 203 LEU A C 1
ATOM 1593 O O . LEU A 1 203 ? 27.366 -2.020 33.797 1.00 28.58 203 LEU A O 1
ATOM 1598 N N . LEU A 1 204 ? 27.186 -0.049 34.875 1.00 29.27 204 LEU A N 1
ATOM 1599 C CA . LEU A 1 204 ? 27.853 0.709 33.817 1.00 30.65 204 LEU A CA 1
ATOM 1600 C C . LEU A 1 204 ? 29.315 1.013 34.069 1.00 30.96 204 LEU A C 1
ATOM 1601 O O . LEU A 1 204 ? 29.735 1.183 35.211 1.00 32.63 204 LEU A O 1
ATOM 1606 N N . ASN A 1 205 ? 30.082 1.096 32.985 1.00 32.32 205 ASN A N 1
ATOM 1607 C CA . ASN A 1 205 ? 31.492 1.444 33.066 1.00 32.90 205 ASN A CA 1
ATOM 1608 C C . ASN A 1 205 ? 31.511 2.891 33.545 1.00 33.48 205 ASN A C 1
ATOM 1609 O O . ASN A 1 205 ? 30.803 3.737 32.999 1.00 33.42 205 ASN A O 1
ATOM 1614 N N . LYS A 1 206 ? 32.309 3.168 34.569 1.00 34.29 206 LYS A N 1
ATOM 1615 C CA . LYS A 1 206 ? 32.393 4.507 35.146 1.00 34.83 206 LYS A CA 1
ATOM 1616 C C . LYS A 1 206 ? 32.713 5.609 34.135 1.00 35.34 206 LYS A C 1
ATOM 1617 O O . LYS A 1 206 ? 32.214 6.733 34.257 1.00 36.02 206 LYS A O 1
ATOM 1619 N N . GLN A 1 207 ? 33.532 5.290 33.135 1.00 35.08 207 GLN A N 1
ATOM 1620 C CA . GLN A 1 207 ? 33.910 6.270 32.121 1.00 35.11 207 GLN A CA 1
ATOM 1621 C C . GLN A 1 207 ? 32.847 6.474 31.039 1.00 35.08 207 GLN A C 1
ATOM 1622 O O . GLN A 1 207 ? 33.074 7.202 30.070 1.00 35.68 207 GLN A O 1
ATOM 1624 N N . SER A 1 208 ? 31.694 5.827 31.200 1.00 33.96 208 SER A N 1
ATOM 1625 C CA . SER A 1 208 ? 30.598 5.954 30.243 1.00 32.46 208 SER A CA 1
ATOM 1626 C C . SER A 1 208 ? 29.621 7.026 30.713 1.00 31.67 208 SER A C 1
ATOM 1627 O O . SER A 1 208 ? 29.436 7.211 31.920 1.00 31.53 208 SER A O 1
ATOM 1630 N N . ASN A 1 209 ? 29.006 7.731 29.764 1.00 29.00 209 ASN A N 1
ATOM 1631 C CA . ASN A 1 209 ? 28.047 8.786 30.090 1.00 28.14 209 ASN A CA 1
ATOM 1632 C C . ASN A 1 209 ? 26.632 8.449 29.612 1.00 27.43 209 ASN A C 1
ATOM 1633 O O . ASN A 1 209 ? 26.384 7.379 29.050 1.00 25.67 209 ASN A O 1
ATOM 1638 N N . PHE A 1 210 ? 25.708 9.377 29.819 1.00 26.09 210 PHE A N 1
ATOM 1639 C CA . PHE A 1 210 ? 24.331 9.135 29.423 1.00 26.19 210 PHE A CA 1
ATOM 1640 C C . PHE A 1 210 ? 24.121 8.986 27.923 1.00 25.57 210 PHE A C 1
ATOM 1641 O O . PHE A 1 210 ? 23.310 8.174 27.492 1.00 25.90 210 PHE A O 1
ATOM 1649 N N . LYS A 1 211 ? 24.835 9.769 27.120 1.00 26.11 211 LYS A N 1
ATOM 1650 C CA . LYS A 1 211 ? 24.661 9.665 25.681 1.00 24.78 211 LYS A CA 1
ATOM 1651 C C . LYS A 1 211 ? 25.041 8.278 25.187 1.00 24.67 211 LYS A C 1
ATOM 1652 O O . LYS A 1 211 ? 24.399 7.758 24.278 1.00 24.05 211 LYS A O 1
ATOM 1658 N N . ASP A 1 212 ? 26.080 7.677 25.772 1.00 24.13 212 ASP A N 1
ATOM 1659 C CA . ASP A 1 212 ? 26.476 6.329 25.368 1.00 24.88 212 ASP A CA 1
ATOM 1660 C C . ASP A 1 212 ? 25.367 5.378 25.807 1.00 24.27 212 ASP A C 1
ATOM 1661 O O . ASP A 1 212 ? 25.081 4.381 25.148 1.00 23.17 212 ASP A O 1
ATOM 1666 N N . PHE A 1 213 ? 24.755 5.688 26.941 1.00 23.45 213 PHE A N 1
ATOM 1667 C CA . PHE A 1 213 ? 23.682 4.852 27.452 1.00 22.83 213 PHE A CA 1
ATOM 1668 C C . PHE A 1 213 ? 22.482 4.985 26.515 1.00 23.31 213 PHE A C 1
ATOM 1669 O O . PHE A 1 213 ? 21.814 3.997 26.206 1.00 23.40 213 PHE A O 1
ATOM 1677 N N . TRP A 1 214 ? 22.223 6.211 26.059 1.00 23.46 214 TRP A N 1
ATOM 1678 C CA . TRP A 1 214 ? 21.109 6.482 25.151 1.00 23.04 214 TRP A CA 1
ATOM 1679 C C . TRP A 1 214 ? 21.262 5.791 23.802 1.00 23.55 214 TRP A C 1
ATOM 1680 O O . TRP A 1 214 ? 20.282 5.307 23.235 1.00 23.99 214 TRP A O 1
ATOM 1691 N N . GLU A 1 215 ? 22.481 5.763 23.277 1.00 24.37 215 GLU A N 1
ATOM 1692 C CA . GLU A 1 215 ? 22.734 5.103 21.999 1.00 25.45 215 GLU A CA 1
ATOM 1693 C C . GLU A 1 215 ? 22.323 3.639 22.112 1.00 24.71 215 GLU A C 1
ATOM 1694 O O . GLU A 1 215 ? 21.640 3.093 21.249 1.00 24.30 215 GLU A O 1
ATOM 1700 N N . MET A 1 216 ? 22.763 3.016 23.198 1.00 24.44 216 MET A N 1
ATOM 1701 C CA . MET A 1 216 ? 22.493 1.615 23.473 1.00 22.21 216 MET A CA 1
ATOM 1702 C C . MET A 1 216 ? 21.008 1.376 23.677 1.00 21.27 216 MET A C 1
ATOM 1703 O O . MET A 1 216 ? 20.412 0.505 23.035 1.00 19.84 216 MET A O 1
ATOM 1708 N N . PHE A 1 217 ? 20.407 2.172 24.556 1.00 19.26 217 PHE A N 1
ATOM 1709 C CA . PHE A 1 217 ? 18.991 2.039 24.864 1.00 19.30 217 PHE A CA 1
ATOM 1710 C C . PHE A 1 217 ? 18.025 2.210 23.693 1.00 18.79 217 PHE A C 1
ATOM 1711 O O . PHE A 1 217 ? 17.088 1.426 23.563 1.00 18.49 217 PHE A O 1
ATOM 1719 N N . HIS A 1 218 ? 18.220 3.225 22.850 1.00 19.85 218 HIS A N 1
ATOM 1720 C CA . HIS A 1 218 ? 17.283 3.407 21.736 1.00 21.46 218 HIS A CA 1
ATOM 1721 C C . HIS A 1 218 ? 17.561 2.487 20.556 1.00 21.91 218 HIS A C 1
ATOM 1722 O O . HIS A 1 218 ? 16.736 2.369 19.658 1.00 23.23 218 HIS A O 1
ATOM 1729 N N . ARG A 1 219 ? 18.712 1.824 20.568 1.00 22.57 219 ARG A N 1
ATOM 1730 C CA . ARG A 1 219 ? 19.058 0.902 19.496 1.00 23.83 219 ARG A CA 1
ATOM 1731 C C . ARG A 1 219 ? 18.661 -0.519 19.881 1.00 23.37 219 ARG A C 1
ATOM 1732 O O . ARG A 1 219 ? 18.975 -1.478 19.172 1.00 23.64 219 ARG A O 1
ATOM 1740 N N . GLY A 1 220 ? 17.955 -0.641 21.000 1.00 22.70 220 GLY A N 1
ATOM 1741 C CA . GLY A 1 220 ? 17.527 -1.946 21.470 1.00 22.82 220 GLY A CA 1
ATOM 1742 C C . GLY A 1 220 ? 18.685 -2.800 21.952 1.00 22.71 220 GLY A C 1
ATOM 1743 O O . GLY A 1 220 ? 18.662 -4.031 21.818 1.00 22.42 220 GLY A O 1
ATOM 1744 N N . LEU A 1 221 ? 19.706 -2.157 22.516 1.00 22.53 221 LEU A N 1
ATOM 1745 C CA . LEU A 1 221 ? 20.866 -2.892 23.011 1.00 21.90 221 LEU A CA 1
ATOM 1746 C C . LEU A 1 221 ? 21.011 -2.855 24.531 1.00 21.71 221 LEU A C 1
ATOM 1747 O O . LEU A 1 221 ? 22.068 -3.176 25.075 1.00 23.23 221 LEU A O 1
ATOM 1752 N N . TYR A 1 222 ? 19.961 -2.434 25.222 1.00 20.58 222 TYR A N 1
ATOM 1753 C CA . TYR A 1 222 ? 20.011 -2.451 26.675 1.00 20.46 222 TYR A CA 1
ATOM 1754 C C . TYR A 1 222 ? 19.016 -3.495 27.154 1.00 19.14 222 TYR A C 1
ATOM 1755 O O . TYR A 1 222 ? 18.201 -4.005 26.377 1.00 19.32 222 TYR A O 1
ATOM 1764 N N . THR A 1 223 ? 19.103 -3.815 28.435 1.00 20.19 223 THR A N 1
ATOM 1765 C CA . THR A 1 223 ? 18.261 -4.826 29.067 1.00 19.04 223 THR A CA 1
ATOM 1766 C C . THR A 1 223 ? 16.766 -4.772 28.732 1.00 19.23 223 THR A C 1
ATOM 1767 O O . THR A 1 223 ? 16.094 -3.765 28.937 1.00 18.50 223 THR A O 1
ATOM 1771 N N . LEU A 1 224 ? 16.280 -5.894 28.210 1.00 18.08 224 LEU A N 1
ATOM 1772 C CA . LEU A 1 224 ? 14.891 -6.106 27.821 1.00 16.33 224 LEU A CA 1
ATOM 1773 C C . LEU A 1 224 ? 14.274 -5.211 26.751 1.00 15.99 224 LEU A C 1
ATOM 1774 O O . LEU A 1 224 ? 13.052 -5.184 26.594 1.00 15.92 224 LEU A O 1
ATOM 1779 N N . THR A 1 225 ? 15.114 -4.484 26.014 1.00 16.40 225 THR A N 1
ATOM 1780 C CA . THR A 1 225 ? 14.635 -3.681 24.892 1.00 16.31 225 THR A CA 1
ATOM 1781 C C . THR A 1 225 ? 14.604 -4.747 23.774 1.00 16.72 225 THR A C 1
ATOM 1782 O O . THR A 1 225 ? 15.048 -5.878 23.997 1.00 14.36 225 THR A O 1
ATOM 1786 N N . PRO A 1 226 ? 14.118 -4.412 22.561 1.00 17.75 226 PRO A N 1
ATOM 1787 C CA . PRO A 1 226 ? 13.586 -3.151 22.030 1.00 17.40 226 PRO A CA 1
ATOM 1788 C C . PRO A 1 226 ? 12.486 -2.576 22.909 1.00 16.71 226 PRO A C 1
ATOM 1789 O O . PRO A 1 226 ? 11.511 -3.251 23.205 1.00 16.62 226 PRO A O 1
ATOM 1793 N N . TYR A 1 227 ? 12.644 -1.323 23.312 1.00 16.36 227 TYR A N 1
ATOM 1794 C CA . TYR A 1 227 ? 11.661 -0.674 24.158 1.00 16.66 227 TYR A CA 1
ATOM 1795 C C . TYR A 1 227 ? 10.233 -0.681 23.595 1.00 16.35 227 TYR A C 1
ATOM 1796 O O . TYR A 1 227 ? 9.289 -1.095 24.270 1.00 17.30 227 TYR A O 1
ATOM 1805 N N . PHE A 1 228 ? 10.061 -0.221 22.365 1.00 15.96 228 PHE A N 1
ATOM 1806 C CA . PHE A 1 228 ? 8.718 -0.185 21.808 1.00 16.37 228 PHE A CA 1
ATOM 1807 C C . PHE A 1 228 ? 8.045 -1.531 21.573 1.00 16.68 228 PHE A C 1
ATOM 1808 O O . PHE A 1 228 ? 6.820 -1.627 21.650 1.00 17.62 228 PHE A O 1
ATOM 1816 N N . GLU A 1 229 ? 8.821 -2.570 21.291 1.00 17.27 229 GLU A N 1
ATOM 1817 C CA . GLU A 1 229 ? 8.219 -3.889 21.100 1.00 18.21 229 GLU A CA 1
ATOM 1818 C C . GLU A 1 229 ? 7.655 -4.353 22.440 1.00 17.46 229 GLU A C 1
ATOM 1819 O O . GLU A 1 229 ? 6.616 -5.015 22.502 1.00 17.88 229 GLU A O 1
ATOM 1825 N N . HIS A 1 230 ? 8.339 -3.986 23.518 1.00 17.39 230 HIS A N 1
ATOM 1826 C CA . HIS A 1 230 ? 7.911 -4.358 24.871 1.00 17.02 230 HIS A CA 1
ATOM 1827 C C . HIS A 1 230 ? 6.572 -3.684 25.168 1.00 16.95 230 HIS A C 1
ATOM 1828 O O . HIS A 1 230 ? 5.605 -4.335 25.576 1.00 18.81 230 HIS A O 1
ATOM 1835 N N . VAL A 1 231 ? 6.507 -2.378 24.938 1.00 17.71 231 VAL A N 1
ATOM 1836 C CA . VAL A 1 231 ? 5.280 -1.618 25.172 1.00 16.67 231 VAL A CA 1
ATOM 1837 C C . VAL A 1 231 ? 4.140 -2.042 24.252 1.00 18.03 231 VAL A C 1
ATOM 1838 O O . VAL A 1 231 ? 3.009 -2.224 24.699 1.00 17.65 231 VAL A O 1
ATOM 1842 N N . LYS A 1 232 ? 4.430 -2.178 22.961 1.00 19.16 232 LYS A N 1
ATOM 1843 C CA . LYS A 1 232 ? 3.394 -2.548 22.003 1.00 20.86 232 LYS A CA 1
ATOM 1844 C C . LYS A 1 232 ? 2.683 -3.860 22.333 1.00 20.61 232 LYS A C 1
ATOM 1845 O O . LYS A 1 232 ? 1.478 -3.973 22.151 1.00 21.83 232 LYS A O 1
ATOM 1851 N N . GLU A 1 233 ? 3.424 -4.842 22.828 1.00 21.29 233 GLU A N 1
ATOM 1852 C CA . GLU A 1 233 ? 2.825 -6.126 23.178 1.00 21.51 233 GLU A CA 1
ATOM 1853 C C . GLU A 1 233 ? 1.756 -5.985 24.248 1.00 21.39 233 GLU A C 1
ATOM 1854 O O . GLU A 1 233 ? 0.742 -6.678 24.218 1.00 19.32 233 GLU A O 1
ATOM 1860 N N . ALA A 1 234 ? 1.987 -5.089 25.202 1.00 21.26 234 ALA A N 1
ATOM 1861 C CA . ALA A 1 234 ? 1.025 -4.872 26.274 1.00 21.37 234 ALA A CA 1
ATOM 1862 C C . ALA A 1 234 ? -0.090 -3.982 25.769 1.00 21.32 234 ALA A C 1
ATOM 1863 O O . ALA A 1 234 ? -1.256 -4.175 26.110 1.00 22.30 234 ALA A O 1
ATOM 1865 N N . TRP A 1 235 ? 0.283 -3.003 24.954 1.00 22.06 235 TRP A N 1
ATOM 1866 C CA . TRP A 1 235 ? -0.673 -2.066 24.389 1.00 23.14 235 TRP A CA 1
ATOM 1867 C C . TRP A 1 235 ? -1.707 -2.792 23.531 1.00 23.67 235 TRP A C 1
ATOM 1868 O O . TRP A 1 235 ? -2.869 -2.403 23.497 1.00 24.29 235 TRP A O 1
ATOM 1879 N N . ALA A 1 236 ? -1.275 -3.849 22.852 1.00 24.51 236 ALA A N 1
ATOM 1880 C CA . ALA A 1 236 ? -2.168 -4.629 21.999 1.00 25.92 236 ALA A CA 1
ATOM 1881 C C . ALA A 1 236 ? -3.180 -5.424 22.827 1.00 25.91 236 ALA A C 1
ATOM 1882 O O . ALA A 1 236 ? -4.254 -5.766 22.338 1.00 26.14 236 ALA A O 1
ATOM 1884 N N . LYS A 1 237 ? -2.834 -5.706 24.082 1.00 26.51 237 LYS A N 1
ATOM 1885 C CA . LYS A 1 237 ? -3.705 -6.465 24.979 1.00 26.28 237 LYS A CA 1
ATOM 1886 C C . LYS A 1 237 ? -4.481 -5.612 25.978 1.00 26.29 237 LYS A C 1
ATOM 1887 O O . LYS A 1 237 ? -5.172 -6.155 26.838 1.00 26.61 237 LYS A O 1
ATOM 1893 N N . ARG A 1 238 ? -4.388 -4.290 25.870 1.00 26.08 238 ARG A N 1
ATOM 1894 C CA . ARG A 1 238 ? -5.074 -3.416 26.821 1.00 26.53 238 ARG A CA 1
ATOM 1895 C C . ARG A 1 238 ? -6.595 -3.542 26.860 1.00 27.91 238 ARG A C 1
ATOM 1896 O O . ARG A 1 238 ? -7.235 -3.125 27.829 1.00 27.00 238 ARG A O 1
ATOM 1904 N N . HIS A 1 239 ? -7.168 -4.109 25.804 1.00 29.34 239 HIS A N 1
ATOM 1905 C CA . HIS A 1 239 ? -8.615 -4.279 25.713 1.00 30.59 239 HIS A CA 1
ATOM 1906 C C . HIS A 1 239 ? -9.113 -5.346 26.684 1.00 29.87 239 HIS A C 1
ATOM 1907 O O . HIS A 1 239 ? -10.208 -5.228 27.240 1.00 30.72 239 HIS A O 1
ATOM 1914 N N . ASP A 1 240 ? -8.294 -6.376 26.884 1.00 29.67 240 ASP A N 1
ATOM 1915 C CA . ASP A 1 240 ? -8.611 -7.489 27.775 1.00 29.30 240 ASP A CA 1
ATOM 1916 C C . ASP A 1 240 ? -9.011 -7.017 29.177 1.00 28.81 240 ASP A C 1
ATOM 1917 O O . ASP A 1 240 ? -8.383 -6.129 29.751 1.00 28.27 240 ASP A O 1
ATOM 1922 N N . PRO A 1 241 ? -10.075 -7.608 29.740 1.00 28.14 241 PRO A N 1
ATOM 1923 C CA . PRO A 1 241 ? -10.548 -7.237 31.076 1.00 27.02 241 PRO A CA 1
ATOM 1924 C C . PRO A 1 241 ? -9.530 -7.481 32.190 1.00 25.37 241 PRO A C 1
ATOM 1925 O O . PRO A 1 241 ? -9.635 -6.883 33.252 1.00 24.16 241 PRO A O 1
ATOM 1929 N N . ASN A 1 242 ? -8.558 -8.357 31.949 1.00 24.78 242 ASN A N 1
ATOM 1930 C CA . ASN A 1 242 ? -7.544 -8.669 32.958 1.00 23.30 242 ASN A CA 1
ATOM 1931 C C . ASN A 1 242 ? -6.244 -7.896 32.784 1.00 23.20 242 ASN A C 1
ATOM 1932 O O . ASN A 1 242 ? -5.224 -8.219 33.404 1.00 22.36 242 ASN A O 1
ATOM 1937 N N . MET A 1 243 ? -6.292 -6.866 31.944 1.00 21.72 243 MET A N 1
ATOM 1938 C CA . MET A 1 243 ? -5.130 -6.025 31.689 1.00 21.18 243 MET A CA 1
ATOM 1939 C C . MET A 1 243 ? -5.462 -4.563 31.938 1.00 20.76 243 MET A C 1
ATOM 1940 O O . MET A 1 243 ? -6.497 -4.070 31.492 1.00 20.70 243 MET A O 1
ATOM 1945 N N . LEU A 1 244 ? -4.577 -3.879 32.658 1.00 19.26 244 LEU A N 1
ATOM 1946 C CA . LEU A 1 244 ? -4.754 -2.464 32.946 1.00 18.57 244 LEU A CA 1
ATOM 1947 C C . LEU A 1 244 ? -3.481 -1.737 32.535 1.00 18.48 244 LEU A C 1
ATOM 1948 O O . LEU A 1 244 ? -2.470 -1.792 33.239 1.00 17.60 244 LEU A O 1
ATOM 1953 N N . PHE A 1 245 ? -3.532 -1.078 31.382 1.00 17.20 245 PHE A N 1
ATOM 1954 C CA . PHE A 1 245 ? -2.393 -0.327 30.865 1.00 18.53 245 PHE A CA 1
ATOM 1955 C C . PHE A 1 245 ? -2.465 1.083 31.444 1.00 19.24 245 PHE A C 1
ATOM 1956 O O . PHE A 1 245 ? -3.484 1.755 31.310 1.00 19.19 245 PHE A O 1
ATOM 1964 N N . LEU A 1 246 ? -1.388 1.527 32.088 1.00 18.91 246 LEU A N 1
ATOM 1965 C CA . LEU A 1 246 ? -1.353 2.857 32.670 1.00 20.12 246 LEU A CA 1
ATOM 1966 C C . LEU A 1 246 ? -0.075 3.576 32.271 1.00 19.73 246 LEU A C 1
ATOM 1967 O O . LEU A 1 246 ? 0.911 2.948 31.883 1.00 19.98 246 LEU A O 1
ATOM 1972 N 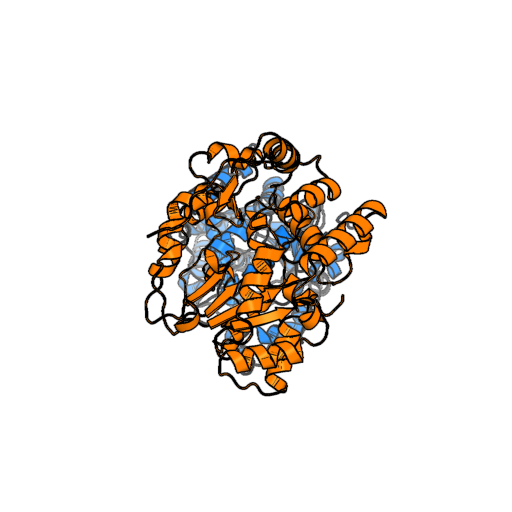N . PHE A 1 247 ? -0.098 4.900 32.366 1.00 19.96 247 PHE A N 1
ATOM 1973 C CA . PHE A 1 247 ? 1.069 5.705 32.041 1.00 19.80 247 PHE A CA 1
ATOM 1974 C C . PHE A 1 247 ? 1.579 6.379 33.306 1.00 20.67 247 PHE A C 1
ATOM 1975 O O . PHE A 1 247 ? 0.807 6.972 34.058 1.00 20.94 247 PHE A O 1
ATOM 1983 N N . TYR A 1 248 ? 2.885 6.288 33.531 1.00 20.82 248 TYR A N 1
ATOM 1984 C CA . TYR A 1 248 ? 3.508 6.878 34.709 1.00 20.85 248 TYR A CA 1
ATOM 1985 C C . TYR A 1 248 ? 3.151 8.356 34.859 1.00 20.61 248 TYR A C 1
ATOM 1986 O O . TYR A 1 248 ? 2.973 8.854 35.967 1.00 20.17 248 TYR A O 1
ATOM 1995 N N . GLU A 1 249 ? 3.054 9.055 33.740 1.00 20.61 249 GLU A N 1
ATOM 1996 C CA . GLU A 1 249 ? 2.721 10.467 33.770 1.00 22.36 249 GLU A CA 1
ATOM 1997 C C . GLU A 1 249 ? 1.362 10.725 34.433 1.00 23.29 249 GLU A C 1
ATOM 1998 O O . GLU A 1 249 ? 1.211 11.681 35.200 1.00 22.65 249 GLU A O 1
ATOM 2004 N N . ASP A 1 250 ? 0.379 9.876 34.151 1.00 23.98 250 ASP A N 1
ATOM 2005 C CA . ASP A 1 250 ? -0.939 10.060 34.739 1.00 25.55 250 ASP A CA 1
ATOM 2006 C C . ASP A 1 250 ? -0.931 9.953 36.258 1.00 26.02 250 ASP A C 1
ATOM 2007 O O . ASP A 1 250 ? -1.778 10.544 36.923 1.00 25.55 250 ASP A O 1
ATOM 2012 N N . TYR A 1 251 ? 0.031 9.210 36.801 1.00 25.82 251 TYR A N 1
ATOM 2013 C CA . TYR A 1 251 ? 0.171 9.062 38.249 1.00 26.36 251 TYR A CA 1
ATOM 2014 C C . TYR A 1 251 ? 0.490 10.428 38.860 1.00 26.76 251 TYR A C 1
ATOM 2015 O O . TYR A 1 251 ? 0.038 10.752 39.957 1.00 26.58 251 TYR A O 1
ATOM 2024 N N . LEU A 1 252 ? 1.292 11.211 38.138 1.00 27.23 252 LEU A N 1
ATOM 2025 C CA . LEU A 1 252 ? 1.710 12.536 38.581 1.00 27.49 252 LEU A CA 1
ATOM 2026 C C . LEU A 1 252 ? 0.653 13.606 38.322 1.00 29.20 252 LEU A C 1
ATOM 2027 O O . LEU A 1 252 ? 0.640 14.646 38.988 1.00 29.44 252 LEU A O 1
ATOM 2032 N N . LYS A 1 253 ? -0.224 13.373 37.351 1.00 29.75 253 LYS A N 1
ATOM 2033 C CA . LYS A 1 253 ? -1.253 14.359 37.065 1.00 31.46 253 LYS A CA 1
ATOM 2034 C C . LYS A 1 253 ? -2.464 14.160 37.977 1.00 31.73 253 LYS A C 1
ATOM 2035 O O . LYS A 1 253 ? -2.985 15.125 38.542 1.00 31.66 253 LYS A O 1
ATOM 2041 N N . ASP A 1 254 ? -2.899 12.911 38.136 1.00 31.96 254 ASP A N 1
ATOM 2042 C CA . ASP A 1 254 ? -4.055 12.614 38.980 1.00 31.66 254 ASP A CA 1
ATOM 2043 C C . ASP A 1 254 ? -3.958 11.214 39.595 1.00 31.59 254 ASP A C 1
ATOM 2044 O O . ASP A 1 254 ? -4.599 10.276 39.119 1.00 32.13 254 ASP A O 1
ATOM 2049 N N . LEU A 1 255 ? -3.168 11.080 40.657 1.00 31.61 255 LEU A N 1
ATOM 2050 C CA . LEU A 1 255 ? -2.995 9.787 41.315 1.00 31.33 255 LEU A CA 1
ATOM 2051 C C . LEU A 1 255 ? -4.315 9.250 41.859 1.00 31.76 255 LEU A C 1
ATOM 2052 O O . LEU A 1 255 ? -4.597 8.058 41.735 1.00 32.31 255 LEU A O 1
ATOM 2057 N N . PRO A 1 256 ? -5.142 10.120 42.476 1.00 32.08 256 PRO A N 1
ATOM 2058 C CA . PRO A 1 256 ? -6.434 9.679 43.016 1.00 31.60 256 PRO A CA 1
ATOM 2059 C C . PRO A 1 256 ? -7.264 8.995 41.934 1.00 31.21 256 PRO A C 1
ATOM 2060 O O . PRO A 1 256 ? -7.877 7.955 42.172 1.00 30.61 256 PRO A O 1
ATOM 2064 N N . GLY A 1 257 ? -7.269 9.591 40.743 1.00 31.48 257 GLY A N 1
ATOM 2065 C CA . GLY A 1 257 ? -8.009 9.033 39.623 1.00 30.24 257 GLY A CA 1
ATOM 2066 C C . GLY A 1 257 ? -7.420 7.703 39.197 1.00 30.13 257 GLY A C 1
ATOM 2067 O O . GLY A 1 257 ? -8.148 6.776 38.826 1.00 30.00 257 GLY A O 1
ATOM 2068 N N . CYS A 1 258 ? -6.095 7.608 39.239 1.00 29.46 258 CYS A N 1
ATOM 2069 C CA . CYS A 1 258 ? -5.415 6.370 38.881 1.00 28.62 258 CYS A CA 1
ATOM 2070 C C . CYS A 1 258 ? -5.701 5.307 39.935 1.00 27.96 258 CYS A C 1
ATOM 2071 O O . CYS A 1 258 ? -5.945 4.149 39.613 1.00 27.44 258 CYS A O 1
ATOM 2074 N N . ILE A 1 259 ? -5.663 5.706 41.200 1.00 28.58 259 ILE A N 1
ATOM 2075 C CA . ILE A 1 259 ? -5.925 4.773 42.290 1.00 29.32 259 ILE A CA 1
ATOM 2076 C C . ILE A 1 259 ? -7.308 4.147 42.127 1.00 29.90 259 ILE A C 1
ATOM 2077 O O . ILE A 1 259 ? -7.503 2.964 42.419 1.00 30.20 259 ILE A O 1
ATOM 2082 N N . ALA A 1 260 ? -8.256 4.950 41.648 1.00 29.42 260 ALA A N 1
ATOM 2083 C CA . ALA A 1 260 ? -9.623 4.494 41.434 1.00 29.69 260 ALA A CA 1
ATOM 2084 C C . ALA A 1 260 ? -9.662 3.494 40.288 1.00 29.01 260 ALA A C 1
ATOM 2085 O O . ALA A 1 260 ? -10.327 2.459 40.370 1.00 28.78 260 ALA A O 1
ATOM 2087 N N . ARG A 1 261 ? -8.953 3.805 39.211 1.00 28.42 261 ARG A N 1
ATOM 2088 C CA . ARG A 1 261 ? -8.920 2.901 38.080 1.00 28.86 261 ARG A CA 1
ATOM 2089 C C . ARG A 1 261 ? -8.379 1.544 38.527 1.00 28.11 261 ARG A C 1
ATOM 2090 O O . ARG A 1 261 ? -8.925 0.504 38.170 1.00 28.04 261 ARG A O 1
ATOM 2098 N N . ILE A 1 262 ? -7.311 1.554 39.319 1.00 27.90 262 ILE A N 1
ATOM 2099 C CA . ILE A 1 262 ? -6.725 0.305 39.788 1.00 27.13 262 ILE A CA 1
ATOM 2100 C C . ILE A 1 262 ? -7.668 -0.452 40.729 1.00 27.26 262 ILE A C 1
ATOM 2101 O O . ILE A 1 262 ? -7.702 -1.684 40.724 1.00 26.12 262 ILE A O 1
ATOM 2106 N N . ALA A 1 263 ? -8.442 0.281 41.528 1.00 28.18 263 ALA A N 1
ATOM 2107 C CA . ALA A 1 263 ? -9.378 -0.356 42.448 1.00 28.65 263 ALA A CA 1
ATOM 2108 C C . ALA A 1 263 ? -10.475 -1.075 41.667 1.00 29.23 263 ALA A C 1
ATOM 2109 O O . ALA A 1 263 ? -10.759 -2.240 41.923 1.00 28.47 263 ALA A O 1
ATOM 2111 N N . ASP A 1 264 ? -11.082 -0.381 40.707 1.00 30.51 264 ASP A N 1
ATOM 2112 C CA . ASP A 1 264 ? -12.140 -0.980 39.898 1.00 30.46 264 ASP A CA 1
ATOM 2113 C C . ASP A 1 264 ? -11.622 -2.222 39.191 1.00 30.01 264 ASP A C 1
ATOM 2114 O O . ASP A 1 264 ? -12.263 -3.272 39.208 1.00 30.06 264 ASP A O 1
ATOM 2119 N N . PHE A 1 265 ? -10.458 -2.089 38.563 1.00 29.29 265 PHE A N 1
ATOM 2120 C CA . PHE A 1 265 ? -9.832 -3.195 37.847 1.00 28.58 265 PHE A CA 1
ATOM 2121 C C . PHE A 1 265 ? -9.658 -4.406 38.771 1.00 29.56 265 PHE A C 1
ATOM 2122 O O . PHE A 1 265 ? -9.832 -5.545 38.344 1.00 28.88 265 PHE A O 1
ATOM 2130 N N . LEU A 1 266 ? -9.333 -4.155 40.037 1.00 30.31 266 LEU A N 1
ATOM 2131 C CA . LEU A 1 266 ? -9.135 -5.236 40.997 1.00 31.83 266 LEU A CA 1
ATOM 2132 C C . LEU A 1 266 ? -10.419 -5.666 41.695 1.00 32.77 266 LEU A C 1
ATOM 2133 O O . LEU A 1 266 ? -10.393 -6.520 42.588 1.00 33.22 266 LEU A O 1
ATOM 2138 N N . GLY A 1 267 ? -11.538 -5.077 41.282 1.00 33.51 267 GLY A N 1
ATOM 2139 C CA . GLY A 1 267 ? -12.814 -5.413 41.883 1.00 34.11 267 GLY A CA 1
ATOM 2140 C C . GLY A 1 267 ? -12.886 -5.005 43.343 1.00 34.55 267 GLY A C 1
ATOM 2141 O O . GLY A 1 267 ? -13.528 -5.677 44.152 1.00 34.66 267 GLY A O 1
ATOM 2142 N N . LYS A 1 268 ? -12.230 -3.900 43.683 1.00 34.07 268 LYS A N 1
ATOM 2143 C CA . LYS A 1 268 ? -12.217 -3.409 45.057 1.00 34.47 268 LYS A CA 1
ATOM 2144 C C . LYS A 1 268 ? -12.760 -1.981 45.135 1.00 34.73 268 LYS A C 1
ATOM 2145 O O . LYS A 1 268 ? -12.393 -1.128 44.328 1.00 35.22 268 LYS A O 1
ATOM 2151 N N . LYS A 1 269 ? -13.635 -1.721 46.100 1.00 34.49 269 LYS A N 1
ATOM 2152 C CA . LYS A 1 269 ? -14.191 -0.384 46.255 1.00 35.50 269 LYS A CA 1
ATOM 2153 C C . LYS A 1 269 ? -13.495 0.374 47.376 1.00 35.35 269 LYS A C 1
ATOM 2154 O O . LYS A 1 269 ? -13.214 -0.178 48.442 1.00 35.20 269 LYS A O 1
ATOM 2160 N N . LEU A 1 270 ? -13.217 1.647 47.117 1.00 35.22 270 LEU A N 1
ATOM 2161 C CA . LEU A 1 270 ? -12.538 2.507 48.078 1.00 35.15 270 LEU A CA 1
ATOM 2162 C C . LEU A 1 270 ? -13.331 3.785 48.300 1.00 35.33 270 LEU A C 1
ATOM 2163 O O . LEU A 1 270 ? -13.944 4.307 47.375 1.00 35.17 270 LEU A O 1
ATOM 2168 N N . SER A 1 271 ? -13.313 4.292 49.525 1.00 36.42 271 SER A N 1
ATOM 2169 C CA . SER A 1 271 ? -14.012 5.531 49.820 1.00 37.24 271 SER A CA 1
ATOM 2170 C C . SER A 1 271 ? -13.056 6.647 49.422 1.00 38.26 271 SER A C 1
ATOM 2171 O O . SER A 1 271 ? -11.858 6.411 49.242 1.00 38.25 271 SER A O 1
ATOM 2174 N N . GLU A 1 272 ? -13.575 7.858 49.280 1.00 39.17 272 GLU A N 1
ATOM 2175 C CA . GLU A 1 272 ? -12.731 8.978 48.898 1.00 40.91 272 GLU A CA 1
ATOM 2176 C C . GLU A 1 272 ? -11.629 9.197 49.930 1.00 40.70 272 GLU A C 1
ATOM 2177 O O . GLU A 1 272 ? -10.532 9.648 49.596 1.00 41.38 272 GLU A O 1
ATOM 2183 N N . GLU A 1 273 ? -11.925 8.872 51.184 1.00 40.13 273 GLU A N 1
ATOM 2184 C CA . GLU A 1 273 ? -10.955 9.033 52.258 1.00 39.30 273 GLU A CA 1
ATOM 2185 C C . GLU A 1 273 ? -9.855 7.998 52.082 1.00 39.15 273 GLU A C 1
ATOM 2186 O O . GLU A 1 273 ? -8.674 8.315 52.202 1.00 39.50 273 GLU A O 1
ATOM 2188 N N . GLN A 1 274 ? -10.255 6.761 51.790 1.00 38.38 274 GLN A N 1
ATOM 2189 C CA . GLN A 1 274 ? -9.306 5.674 51.590 1.00 37.53 274 GLN A CA 1
ATOM 2190 C C . GLN A 1 274 ? -8.385 5.999 50.419 1.00 37.04 274 GLN A C 1
ATOM 2191 O O . GLN A 1 274 ? -7.188 5.719 50.457 1.00 37.44 274 GLN A O 1
ATOM 2197 N N . ILE A 1 275 ? -8.946 6.602 49.381 1.00 36.34 275 ILE A N 1
ATOM 2198 C CA . ILE A 1 275 ? -8.163 6.958 48.209 1.00 36.35 275 ILE A CA 1
ATOM 2199 C C . ILE A 1 275 ? -7.169 8.073 48.524 1.00 36.42 275 ILE A C 1
ATOM 2200 O O . ILE A 1 275 ? -6.005 8.005 48.129 1.00 36.94 275 ILE A O 1
ATOM 2205 N N . GLN A 1 276 ? -7.625 9.090 49.247 1.00 35.98 276 GLN A N 1
ATOM 2206 C CA . GLN A 1 276 ? -6.763 10.206 49.610 1.00 35.09 276 GLN A CA 1
ATOM 2207 C C . GLN A 1 276 ? -5.645 9.717 50.519 1.00 34.35 276 GLN A C 1
ATOM 2208 O O . GLN A 1 276 ? -4.553 10.281 50.532 1.00 33.36 276 GLN A O 1
ATOM 2210 N N . ARG A 1 277 ? -5.920 8.659 51.276 1.00 33.90 277 ARG A N 1
ATOM 2211 C CA . ARG A 1 277 ? -4.924 8.110 52.182 1.00 34.12 277 ARG A CA 1
ATOM 2212 C C . ARG A 1 277 ? -3.864 7.325 51.405 1.00 33.57 277 ARG A C 1
ATOM 2213 O O . ARG A 1 277 ? -2.698 7.278 51.798 1.00 33.63 277 ARG A O 1
ATOM 2221 N N . LEU A 1 278 ? -4.278 6.701 50.306 1.00 32.78 278 LEU A N 1
ATOM 2222 C CA . LEU A 1 278 ? -3.349 5.952 49.467 1.00 32.13 278 LEU A CA 1
ATOM 2223 C C . LEU A 1 278 ? -2.485 6.954 48.730 1.00 31.76 278 LEU A C 1
ATOM 2224 O O . LEU A 1 278 ? -1.280 6.767 48.589 1.00 31.05 278 LEU A O 1
ATOM 2229 N N . CYS A 1 279 ? -3.115 8.025 48.260 1.00 32.14 279 CYS A N 1
ATOM 2230 C CA . CYS A 1 279 ? -2.395 9.054 47.533 1.00 32.77 279 CYS A CA 1
ATOM 2231 C C . CYS A 1 279 ? -1.316 9.677 48.409 1.00 32.58 279 CYS A C 1
ATOM 2232 O O . CYS A 1 279 ? -0.175 9.816 47.982 1.00 32.88 279 CYS A O 1
ATOM 2235 N N . GLU A 1 280 ? -1.662 10.042 49.638 1.00 32.85 280 GLU A N 1
ATOM 2236 C CA . GLU A 1 280 ? -0.673 10.648 50.515 1.00 32.25 280 GLU A CA 1
ATOM 2237 C C . GLU A 1 280 ? 0.432 9.652 50.849 1.00 31.18 280 GLU A C 1
ATOM 2238 O O . GLU A 1 280 ? 1.589 10.036 51.039 1.00 30.23 280 GLU A O 1
ATOM 2244 N N . HIS A 1 281 ? 0.081 8.370 50.889 1.00 29.73 281 HIS A N 1
ATOM 2245 C CA . HIS A 1 281 ? 1.060 7.326 51.182 1.00 28.54 281 HIS A CA 1
ATOM 2246 C C . HIS A 1 281 ? 2.104 7.237 50.077 1.00 26.88 281 HIS A C 1
ATOM 2247 O O . HIS A 1 281 ? 3.230 6.812 50.314 1.00 25.61 281 HIS A O 1
ATOM 2254 N N . LEU A 1 282 ? 1.730 7.633 48.865 1.00 27.18 282 LEU A N 1
ATOM 2255 C CA . LEU A 1 282 ? 2.659 7.565 47.751 1.00 26.91 282 LEU A CA 1
ATOM 2256 C C . LEU A 1 282 ? 3.348 8.885 47.476 1.00 27.34 282 LEU A C 1
ATOM 2257 O O . LEU A 1 282 ? 3.950 9.055 46.417 1.00 27.30 282 LEU A O 1
ATOM 2262 N N . ASN A 1 283 ? 3.244 9.831 48.407 1.00 26.80 283 ASN A N 1
ATOM 2263 C CA . ASN A 1 283 ? 3.900 11.122 48.229 1.00 26.26 283 ASN A CA 1
ATOM 2264 C C . ASN A 1 283 ? 5.374 10.811 47.997 1.00 25.45 283 ASN A C 1
ATOM 2265 O O . ASN A 1 283 ? 5.955 10.014 48.728 1.00 24.28 283 ASN A O 1
ATOM 2270 N N . PHE A 1 284 ? 5.986 11.442 47.002 1.00 25.25 284 PHE A N 1
ATOM 2271 C CA . PHE A 1 284 ? 7.377 11.136 46.691 1.00 26.90 284 PHE A CA 1
ATOM 2272 C C . PHE A 1 284 ? 8.359 11.155 47.841 1.00 27.80 284 PHE A C 1
ATOM 2273 O O . PHE A 1 284 ? 9.144 10.219 47.992 1.00 28.40 284 PHE A O 1
ATOM 2281 N N . GLU A 1 285 ? 8.345 12.213 48.643 1.00 28.83 285 GLU A N 1
ATOM 2282 C CA . GLU A 1 285 ? 9.279 12.283 49.757 1.00 29.81 285 GLU A CA 1
ATOM 2283 C C . GLU A 1 285 ? 9.013 11.201 50.789 1.00 29.53 285 GLU A C 1
ATOM 2284 O O . GLU A 1 285 ? 9.950 10.571 51.269 1.00 30.03 285 GLU A O 1
ATOM 2290 N N . LYS A 1 286 ? 7.747 10.968 51.123 1.00 29.57 286 LYS A N 1
ATOM 2291 C CA . LYS A 1 286 ? 7.427 9.925 52.093 1.00 30.17 286 LYS A CA 1
ATOM 2292 C C . LYS A 1 286 ? 7.857 8.578 51.510 1.00 29.21 286 LYS A C 1
ATOM 2293 O O . LYS A 1 286 ? 8.618 7.830 52.122 1.00 28.32 286 LYS A O 1
ATOM 2299 N N . PHE A 1 287 ? 7.373 8.284 50.309 1.00 28.61 287 PHE A N 1
ATOM 2300 C CA . PHE A 1 287 ? 7.702 7.029 49.642 1.00 27.38 287 PHE A CA 1
ATOM 2301 C C . PHE A 1 287 ? 9.223 6.844 49.555 1.00 26.88 287 PHE A C 1
ATOM 2302 O O . PHE A 1 287 ? 9.757 5.773 49.855 1.00 26.32 287 PHE A O 1
ATOM 2310 N N . LYS A 1 288 ? 9.916 7.909 49.170 1.00 26.56 288 LYS A N 1
ATOM 2311 C CA . LYS A 1 288 ? 11.364 7.868 49.024 1.00 26.68 288 LYS A CA 1
ATOM 2312 C C . LYS A 1 288 ? 12.115 7.431 50.279 1.00 26.51 288 LYS A C 1
ATOM 2313 O O . LYS A 1 288 ? 13.089 6.694 50.186 1.00 26.91 288 LYS A O 1
ATOM 2319 N N . ASN A 1 289 ? 11.675 7.886 51.446 1.00 26.03 289 ASN A N 1
ATOM 2320 C CA . ASN A 1 289 ? 12.336 7.515 52.699 1.00 26.04 289 ASN A CA 1
ATOM 2321 C C . ASN A 1 289 ? 11.614 6.371 53.398 1.00 25.24 289 ASN A C 1
ATOM 2322 O O . ASN A 1 289 ? 11.754 6.179 54.606 1.00 24.81 289 ASN A O 1
ATOM 2327 N N . ASN A 1 290 ? 10.840 5.618 52.622 1.00 24.05 290 ASN A N 1
ATOM 2328 C CA . ASN A 1 290 ? 10.104 4.475 53.131 1.00 23.64 290 ASN A CA 1
ATOM 2329 C C . ASN A 1 290 ? 11.013 3.269 52.912 1.00 23.12 290 ASN A C 1
ATOM 2330 O O . ASN A 1 290 ? 11.076 2.716 51.812 1.00 21.50 290 ASN A O 1
ATOM 2335 N N . GLY A 1 291 ? 11.721 2.881 53.969 1.00 22.81 291 GLY A N 1
ATOM 2336 C CA . GLY A 1 291 ? 12.632 1.756 53.903 1.00 23.33 291 GLY A CA 1
ATOM 2337 C C . GLY A 1 291 ? 12.035 0.457 53.390 1.00 23.90 291 GLY A C 1
ATOM 2338 O O . GLY A 1 291 ? 12.768 -0.428 52.948 1.00 23.55 291 GLY A O 1
ATOM 2339 N N . ALA A 1 292 ? 10.716 0.320 53.444 1.00 24.30 292 ALA A N 1
ATOM 2340 C CA . ALA A 1 292 ? 10.095 -0.911 52.967 1.00 24.46 292 ALA A CA 1
ATOM 2341 C C . ALA A 1 292 ? 10.131 -1.003 51.442 1.00 23.58 292 ALA A C 1
ATOM 2342 O O . ALA A 1 292 ? 9.984 -2.089 50.876 1.00 23.36 292 ALA A O 1
ATOM 2344 N N . VAL A 1 293 ? 10.347 0.130 50.782 1.00 22.98 293 VAL A N 1
ATOM 2345 C CA . VAL A 1 293 ? 10.364 0.155 49.324 1.00 23.69 293 VAL A CA 1
ATOM 2346 C C . VAL A 1 293 ? 11.558 0.846 48.671 1.00 23.94 293 VAL A C 1
ATOM 2347 O O . VAL A 1 293 ? 11.771 0.693 47.472 1.00 23.58 293 VAL A O 1
ATOM 2351 N N . ASN A 1 294 ? 12.343 1.597 49.436 1.00 24.06 294 ASN A N 1
ATOM 2352 C CA . ASN A 1 294 ? 13.461 2.309 48.836 1.00 24.46 294 ASN A CA 1
ATOM 2353 C C . ASN A 1 294 ? 14.747 1.515 48.639 1.00 24.87 294 ASN A C 1
ATOM 2354 O O . ASN A 1 294 ? 15.744 2.064 48.175 1.00 24.21 294 ASN A O 1
ATOM 2359 N N . MET A 1 295 ? 14.717 0.235 48.997 1.00 26.03 295 MET A N 1
ATOM 2360 C CA . MET A 1 295 ? 15.865 -0.652 48.840 1.00 28.93 295 MET A CA 1
ATOM 2361 C C . MET A 1 295 ? 17.133 -0.179 49.543 1.00 28.86 295 MET A C 1
ATOM 2362 O O . MET A 1 295 ? 18.231 -0.644 49.225 1.00 28.47 295 MET A O 1
ATOM 2367 N N . GLU A 1 296 ? 16.993 0.744 50.489 1.00 29.14 296 GLU A N 1
ATOM 2368 C CA . GLU A 1 296 ? 18.150 1.250 51.219 1.00 29.67 296 GLU A CA 1
ATOM 2369 C C . GLU A 1 296 ? 18.713 0.200 52.171 1.00 30.80 296 GLU A C 1
ATOM 2370 O O . GLU A 1 296 ? 19.799 0.366 52.712 1.00 31.45 296 GLU A O 1
ATOM 2376 N N . ASP A 1 297 ? 17.968 -0.883 52.364 1.00 32.40 297 ASP A N 1
ATOM 2377 C CA . ASP A 1 297 ? 18.391 -1.974 53.232 1.00 33.21 297 ASP A CA 1
ATOM 2378 C C . ASP A 1 297 ? 19.602 -2.676 52.625 1.00 32.80 297 ASP A C 1
ATOM 2379 O O . ASP A 1 297 ? 20.331 -3.392 53.315 1.00 32.52 297 ASP A O 1
ATOM 2384 N N . TYR A 1 298 ? 19.820 -2.457 51.331 1.00 31.81 298 TYR A N 1
ATOM 2385 C CA . TYR A 1 298 ? 20.949 -3.071 50.644 1.00 31.12 298 TYR A CA 1
ATOM 2386 C C . TYR A 1 298 ? 22.230 -2.238 50.724 1.00 30.00 298 TYR A C 1
ATOM 2387 O O . TYR A 1 298 ? 23.319 -2.747 50.469 1.00 29.53 298 TYR A O 1
ATOM 2396 N N . ARG A 1 299 ? 22.118 -0.965 51.084 1.00 29.06 299 ARG A N 1
ATOM 2397 C CA . ARG A 1 299 ? 23.319 -0.147 51.145 1.00 28.88 299 ARG A CA 1
ATOM 2398 C C . ARG A 1 299 ? 24.300 -0.630 52.212 1.00 28.05 299 ARG A C 1
ATOM 2399 O O . ARG A 1 299 ? 25.510 -0.569 52.011 1.00 27.36 299 ARG A O 1
ATOM 2407 N N . GLU A 1 300 ? 23.779 -1.114 53.337 1.00 28.52 300 GLU A N 1
ATOM 2408 C CA . GLU A 1 300 ? 24.634 -1.613 54.412 1.00 28.92 300 GLU A CA 1
ATOM 2409 C C . GLU A 1 300 ? 25.468 -2.786 53.907 1.00 28.89 300 GLU A C 1
ATOM 2410 O O . GLU A 1 300 ? 26.546 -3.061 54.429 1.00 29.49 300 GLU A O 1
ATOM 2416 N N . ILE A 1 301 ? 24.967 -3.470 52.883 1.00 27.97 301 ILE A N 1
ATOM 2417 C CA . ILE A 1 301 ? 25.677 -4.608 52.302 1.00 27.55 301 ILE A CA 1
ATOM 2418 C C . ILE A 1 301 ? 26.892 -4.132 51.505 1.00 27.53 301 ILE A C 1
ATOM 2419 O O . ILE A 1 301 ? 27.939 -4.779 51.517 1.00 28.45 301 ILE A O 1
ATOM 2424 N N . GLY A 1 302 ? 26.747 -3.004 50.814 1.00 26.85 302 GLY A N 1
ATOM 2425 C CA . GLY A 1 302 ? 27.846 -2.460 50.037 1.00 25.43 302 GLY A CA 1
ATOM 2426 C C . GLY A 1 302 ? 27.687 -2.547 48.528 1.00 25.67 302 GLY A C 1
ATOM 2427 O O . GLY A 1 302 ? 28.627 -2.247 47.783 1.00 25.09 302 GLY A O 1
ATOM 2428 N N . ILE A 1 303 ? 26.501 -2.934 48.065 1.00 23.57 303 ILE A N 1
ATOM 2429 C CA . ILE A 1 303 ? 26.269 -3.073 46.631 1.00 22.45 303 ILE A CA 1
ATOM 2430 C C . ILE A 1 303 ? 25.558 -1.914 45.939 1.00 20.44 303 ILE A C 1
ATOM 2431 O O . ILE A 1 303 ? 25.172 -2.033 44.777 1.00 19.41 303 ILE A O 1
ATOM 2436 N N . LEU A 1 304 ? 25.358 -0.810 46.649 1.00 19.48 304 LEU A N 1
ATOM 2437 C CA . LEU A 1 304 ? 24.725 0.355 46.047 1.00 19.66 304 LEU A CA 1
ATOM 2438 C C . LEU A 1 304 ? 25.780 1.444 45.929 1.00 19.33 304 LEU A C 1
ATOM 2439 O O . LEU A 1 304 ? 26.546 1.663 46.859 1.00 19.38 304 LEU A O 1
ATOM 2444 N N . ALA A 1 305 ? 25.815 2.128 44.792 1.00 20.31 305 ALA A N 1
ATOM 2445 C CA . ALA A 1 305 ? 26.786 3.193 44.574 1.00 20.18 305 ALA A CA 1
ATOM 2446 C C . ALA A 1 305 ? 26.420 4.465 45.326 1.00 22.15 305 ALA A C 1
ATOM 2447 O O . ALA A 1 305 ? 25.235 4.811 45.435 1.00 21.89 305 ALA A O 1
ATOM 2449 N N . ASP A 1 306 ? 27.430 5.163 45.848 1.00 22.31 306 ASP A N 1
ATOM 2450 C CA . ASP A 1 306 ? 27.189 6.416 46.562 1.00 24.14 306 ASP A CA 1
ATOM 2451 C C . ASP A 1 306 ? 26.577 7.406 45.577 1.00 24.37 306 ASP A C 1
ATOM 2452 O O . ASP A 1 306 ? 26.938 7.417 44.405 1.00 25.51 306 ASP A O 1
ATOM 2457 N N . GLY A 1 307 ? 25.659 8.237 46.052 1.00 24.60 307 GLY A N 1
ATOM 2458 C CA . GLY A 1 307 ? 25.057 9.228 45.175 1.00 24.70 307 GLY A CA 1
ATOM 2459 C C . GLY A 1 307 ? 23.983 8.718 44.233 1.00 24.29 307 GLY A C 1
ATOM 2460 O O . GLY A 1 307 ? 23.630 9.397 43.266 1.00 26.21 307 GLY A O 1
ATOM 2461 N N . GLU A 1 308 ? 23.468 7.525 44.499 1.00 21.83 308 GLU A N 1
ATOM 2462 C CA . GLU A 1 308 ? 22.414 6.948 43.671 1.00 20.77 308 GLU A CA 1
ATOM 2463 C C . GLU A 1 308 ? 21.390 6.301 44.582 1.00 20.02 308 GLU A C 1
ATOM 2464 O O . GLU A 1 308 ? 21.742 5.728 45.611 1.00 20.91 308 GLU A O 1
ATOM 2470 N N . HIS A 1 309 ? 20.126 6.401 44.197 1.00 18.30 309 HIS A N 1
ATOM 2471 C CA . HIS A 1 309 ? 19.037 5.858 44.984 1.00 18.35 309 HIS A CA 1
ATOM 2472 C C . HIS A 1 309 ? 18.009 5.179 44.085 1.00 17.19 309 HIS A C 1
ATOM 2473 O O . HIS A 1 309 ? 17.835 5.567 42.932 1.00 17.86 309 HIS A O 1
ATOM 2480 N N . PHE A 1 310 ? 17.332 4.173 44.630 1.00 18.17 310 PHE A N 1
ATOM 2481 C CA . PHE A 1 310 ? 16.303 3.435 43.903 1.00 19.59 310 PHE A CA 1
ATOM 2482 C C . PHE A 1 310 ? 15.116 4.357 43.608 1.00 18.96 310 PHE A C 1
ATOM 2483 O O . PHE A 1 310 ? 14.562 4.331 42.519 1.00 19.69 310 PHE A O 1
ATOM 2491 N N . ILE A 1 311 ? 14.718 5.154 44.595 1.00 19.63 311 ILE A N 1
ATOM 2492 C CA . ILE A 1 311 ? 13.640 6.128 44.428 1.00 19.21 311 ILE A CA 1
ATOM 2493 C C . ILE A 1 311 ? 14.438 7.429 44.328 1.00 20.29 311 ILE A C 1
ATOM 2494 O O . ILE A 1 311 ? 14.943 7.940 45.328 1.00 19.97 311 ILE A O 1
ATOM 2499 N N . ARG A 1 312 ? 14.538 7.950 43.106 1.00 20.68 312 ARG A N 1
ATOM 2500 C CA . ARG A 1 312 ? 15.376 9.105 42.793 1.00 21.53 312 ARG A CA 1
ATOM 2501 C C . ARG A 1 312 ? 14.798 10.518 42.721 1.00 22.73 312 ARG A C 1
ATOM 2502 O O . ARG A 1 312 ? 14.984 11.307 43.652 1.00 22.55 312 ARG A O 1
ATOM 2510 N N . LYS A 1 313 ? 14.117 10.833 41.617 1.00 23.08 313 LYS A N 1
ATOM 2511 C CA . LYS A 1 313 ? 13.546 12.161 41.383 1.00 23.11 313 LYS A CA 1
ATOM 2512 C C . LYS A 1 313 ? 12.019 12.223 41.405 1.00 22.28 313 LYS A C 1
ATOM 2513 O O . LYS A 1 313 ? 11.440 13.048 42.104 1.00 21.67 313 LYS A O 1
ATOM 2519 N N . GLY A 1 314 ? 11.372 11.377 40.609 1.00 21.27 314 GLY A N 1
ATOM 2520 C CA . GLY A 1 314 ? 9.922 11.346 40.572 1.00 21.10 314 GLY A CA 1
ATOM 2521 C C . GLY A 1 314 ? 9.235 12.351 39.658 1.00 21.19 314 GLY A C 1
ATOM 2522 O O . GLY A 1 314 ? 8.037 12.583 39.783 1.00 21.69 314 GLY A O 1
ATOM 2523 N N . LYS A 1 315 ? 9.972 12.941 38.726 1.00 21.13 315 LYS A N 1
ATOM 2524 C CA . LYS A 1 315 ? 9.373 13.924 37.834 1.00 21.78 315 LYS A CA 1
ATOM 2525 C C . LYS A 1 315 ? 9.197 13.374 36.433 1.00 21.98 315 LYS A C 1
ATOM 2526 O O . LYS A 1 315 ? 9.737 12.325 36.084 1.00 22.95 315 LYS A O 1
ATOM 2532 N N . ALA A 1 316 ? 8.435 14.101 35.631 1.00 21.66 316 ALA A N 1
ATOM 2533 C CA . ALA A 1 316 ? 8.213 13.736 34.247 1.00 22.06 316 ALA A CA 1
ATOM 2534 C C . ALA A 1 316 ? 8.776 14.900 33.442 1.00 22.80 316 ALA A C 1
ATOM 2535 O O . ALA A 1 316 ? 8.596 16.056 33.821 1.00 22.90 316 ALA A O 1
ATOM 2537 N N . GLY A 1 317 ? 9.474 14.598 32.352 1.00 23.07 317 GLY A N 1
ATOM 2538 C CA . GLY A 1 317 ? 10.038 15.652 31.525 1.00 23.98 317 GLY A CA 1
ATOM 2539 C C . GLY A 1 317 ? 11.465 16.079 31.836 1.00 24.65 317 GLY A C 1
ATOM 2540 O O . GLY A 1 317 ? 11.988 17.002 31.201 1.00 25.13 317 GLY A O 1
ATOM 2541 N N . CYS A 1 318 ? 12.112 15.421 32.793 1.00 23.95 318 CYS A N 1
ATOM 2542 C CA . CYS A 1 318 ? 13.482 15.791 33.139 1.00 24.25 318 CYS A CA 1
ATOM 2543 C C . CYS A 1 318 ? 14.473 15.392 32.053 1.00 22.93 318 CYS A C 1
ATOM 2544 O O . CYS A 1 318 ? 15.635 15.802 32.088 1.00 22.01 318 CYS A O 1
ATOM 2547 N N . TRP A 1 319 ? 14.018 14.591 31.091 1.00 22.05 319 TRP A N 1
ATOM 2548 C CA . TRP A 1 319 ? 14.899 14.164 30.016 1.00 22.49 319 TRP A CA 1
ATOM 2549 C C . TRP A 1 319 ? 15.490 15.378 29.293 1.00 22.50 319 TRP A C 1
ATOM 2550 O O . TRP A 1 319 ? 16.586 15.303 28.734 1.00 21.91 319 TRP A O 1
ATOM 2561 N N . ARG A 1 320 ? 14.774 16.496 29.319 1.00 23.09 320 ARG A N 1
ATOM 2562 C CA . ARG A 1 320 ? 15.254 17.712 28.659 1.00 26.12 320 ARG A CA 1
ATOM 2563 C C . ARG A 1 320 ? 16.583 18.220 29.233 1.00 26.32 320 ARG A C 1
ATOM 2564 O O . ARG A 1 320 ? 17.317 18.958 28.562 1.00 25.56 320 ARG A O 1
ATOM 2572 N N . ASP A 1 321 ? 16.892 17.825 30.467 1.00 26.46 321 ASP A N 1
ATOM 2573 C CA . ASP A 1 321 ? 18.145 18.233 31.104 1.00 28.02 321 ASP A CA 1
ATOM 2574 C C . ASP A 1 321 ? 19.282 17.295 30.742 1.00 26.82 321 ASP A C 1
ATOM 2575 O O . ASP A 1 321 ? 20.429 17.553 31.101 1.00 28.37 321 ASP A O 1
ATOM 2580 N N . TYR A 1 322 ? 18.967 16.217 30.026 1.00 25.24 322 TYR A N 1
ATOM 2581 C CA . TYR A 1 322 ? 19.967 15.223 29.643 1.00 23.81 322 TYR A CA 1
ATOM 2582 C C . TYR A 1 322 ? 20.207 15.050 28.147 1.00 23.80 322 TYR A C 1
ATOM 2583 O O . TYR A 1 322 ? 21.214 14.475 27.746 1.00 24.18 322 TYR A O 1
ATOM 2592 N N . PHE A 1 323 ? 19.277 15.520 27.325 1.00 24.29 323 PHE A N 1
ATOM 2593 C CA . PHE A 1 323 ? 19.406 15.400 25.876 1.00 24.52 323 PHE A CA 1
ATOM 2594 C C . PHE A 1 323 ? 19.798 16.726 25.233 1.00 25.60 323 PHE A C 1
ATOM 2595 O O . PHE A 1 323 ? 19.148 17.752 25.464 1.00 26.00 323 PHE A O 1
ATOM 2603 N N . ASP A 1 324 ? 20.849 16.715 24.422 1.00 26.17 324 ASP A N 1
ATOM 2604 C CA . ASP A 1 324 ? 21.252 17.937 23.750 1.00 27.99 324 ASP A CA 1
ATOM 2605 C C . ASP A 1 324 ? 20.397 18.080 22.501 1.00 28.94 324 ASP A C 1
ATOM 2606 O O . ASP A 1 324 ? 19.514 17.253 22.255 1.00 28.50 324 ASP A O 1
ATOM 2611 N N . GLU A 1 325 ? 20.637 19.127 21.719 1.00 29.97 325 GLU A N 1
ATOM 2612 C CA . GLU A 1 325 ? 19.852 19.338 20.515 1.00 31.45 325 GLU A CA 1
ATOM 2613 C C . GLU A 1 325 ? 19.800 18.086 19.634 1.00 31.84 325 GLU A C 1
ATOM 2614 O O . GLU A 1 325 ? 18.715 17.618 19.278 1.00 32.21 325 GLU A O 1
ATOM 2620 N N . GLU A 1 326 ? 20.965 17.537 19.301 1.00 31.57 326 GLU A N 1
ATOM 2621 C CA . GLU A 1 326 ? 21.050 16.340 18.467 1.00 32.63 326 GLU A CA 1
ATOM 2622 C C . GLU A 1 326 ? 20.278 15.156 19.042 1.00 32.08 326 GLU A C 1
ATOM 2623 O O . GLU A 1 326 ? 19.455 14.551 18.358 1.00 32.45 326 GLU A O 1
ATOM 2629 N N . MET A 1 327 ? 20.564 14.813 20.294 1.00 30.79 327 MET A N 1
ATOM 2630 C CA . MET A 1 327 ? 19.891 13.703 20.957 1.00 29.96 327 MET A CA 1
ATOM 2631 C C . MET A 1 327 ? 18.383 13.898 20.934 1.00 29.11 327 MET A C 1
ATOM 2632 O O . MET A 1 327 ? 17.631 12.958 20.677 1.00 29.01 327 MET A O 1
ATOM 2637 N N . THR A 1 328 ? 17.948 15.121 21.211 1.00 28.84 328 THR A N 1
ATOM 2638 C CA . THR A 1 328 ? 16.529 15.440 21.214 1.00 28.68 328 THR A CA 1
ATOM 2639 C C . THR A 1 328 ? 15.920 15.102 19.856 1.00 29.04 328 THR A C 1
ATOM 2640 O O . THR A 1 328 ? 14.892 14.433 19.781 1.00 28.60 328 THR A O 1
ATOM 2644 N N . LYS A 1 329 ? 16.566 15.557 18.787 1.00 29.46 329 LYS A N 1
ATOM 2645 C CA . LYS A 1 329 ? 16.091 15.285 17.434 1.00 30.64 329 LYS A CA 1
ATOM 2646 C C . LYS A 1 329 ? 16.105 13.786 17.164 1.00 29.43 329 LYS A C 1
ATOM 2647 O O . LYS A 1 329 ? 15.147 13.225 16.627 1.00 29.59 329 LYS A O 1
ATOM 2653 N N . GLN A 1 330 ? 17.204 13.141 17.534 1.00 28.77 330 GLN A N 1
ATOM 2654 C CA . GLN A 1 330 ? 17.342 11.706 17.335 1.00 28.62 330 GLN A CA 1
ATOM 2655 C C . GLN A 1 330 ? 16.204 10.955 18.022 1.00 27.63 330 GLN A C 1
ATOM 2656 O O . GLN A 1 330 ? 15.650 10.004 17.472 1.00 27.98 330 GLN A O 1
ATOM 2662 N N . ALA A 1 331 ? 15.851 11.397 19.224 1.00 26.67 331 ALA A N 1
ATOM 2663 C CA . ALA A 1 331 ? 14.793 10.756 19.993 1.00 25.89 331 ALA A CA 1
ATOM 2664 C C . ALA A 1 331 ? 13.431 10.914 19.340 1.00 26.39 331 ALA A C 1
ATOM 2665 O O . ALA A 1 331 ? 12.633 9.976 19.340 1.00 26.17 331 ALA A O 1
ATOM 2667 N N . GLU A 1 332 ? 13.168 12.104 18.801 1.00 26.56 332 GLU A N 1
ATOM 2668 C CA . GLU A 1 332 ? 11.888 12.391 18.156 1.00 26.90 332 GLU A CA 1
ATOM 2669 C C . GLU A 1 332 ? 11.692 11.501 16.932 1.00 26.39 332 GLU A C 1
ATOM 2670 O O . GLU A 1 332 ? 10.616 10.960 16.713 1.00 27.01 332 GLU A O 1
ATOM 2672 N N . LYS A 1 333 ? 12.739 11.349 16.137 1.00 26.82 333 LYS A N 1
ATOM 2673 C CA . LYS A 1 333 ? 12.668 10.509 14.950 1.00 26.80 333 LYS A CA 1
ATOM 2674 C C . LYS A 1 333 ? 12.349 9.078 15.382 1.00 25.38 333 LYS A C 1
ATOM 2675 O O . LYS A 1 333 ? 11.456 8.428 14.827 1.00 25.70 333 LYS A O 1
ATOM 2681 N N . TRP A 1 334 ? 13.076 8.602 16.388 1.00 23.69 334 TRP A N 1
ATOM 2682 C CA . TRP A 1 334 ? 12.893 7.254 16.900 1.00 22.86 334 TRP A CA 1
ATOM 2683 C C . TRP A 1 334 ? 11.472 7.051 17.387 1.00 22.18 334 TRP A C 1
ATOM 2684 O O . TRP A 1 334 ? 10.838 6.036 17.089 1.00 21.39 334 TRP A O 1
ATOM 2695 N N . ILE A 1 335 ? 10.957 8.014 18.135 1.00 22.84 335 ILE A N 1
ATOM 2696 C CA . ILE A 1 335 ? 9.590 7.872 18.629 1.00 23.43 335 ILE A CA 1
ATOM 2697 C C . ILE A 1 335 ? 8.559 7.964 17.498 1.00 24.46 335 ILE A C 1
ATOM 2698 O O . ILE A 1 335 ? 7.594 7.199 17.467 1.00 23.96 335 ILE A O 1
ATOM 2703 N N . LYS A 1 336 ? 8.766 8.884 16.563 1.00 25.16 336 LYS A N 1
ATOM 2704 C CA . LYS A 1 336 ? 7.825 9.040 15.451 1.00 26.72 336 LYS A CA 1
ATOM 2705 C C . LYS A 1 336 ? 7.783 7.782 14.592 1.00 26.61 336 LYS A C 1
ATOM 2706 O O . LYS A 1 336 ? 6.707 7.333 14.177 1.00 26.54 336 LYS A O 1
ATOM 2712 N N . ASP A 1 337 ? 8.954 7.208 14.333 1.00 25.74 337 ASP A N 1
ATOM 2713 C CA . ASP A 1 337 ? 9.018 6.003 13.532 1.00 25.95 337 ASP A CA 1
ATOM 2714 C C . ASP A 1 337 ? 8.272 4.853 14.202 1.00 26.64 337 ASP A C 1
ATOM 2715 O O . ASP A 1 337 ? 7.506 4.147 13.553 1.00 26.59 337 ASP A O 1
ATOM 2720 N N . ASN A 1 338 ? 8.488 4.666 15.499 1.00 26.18 338 ASN A N 1
ATOM 2721 C CA . ASN A 1 338 ? 7.827 3.576 16.215 1.00 26.27 338 ASN A CA 1
ATOM 2722 C C . ASN A 1 338 ? 6.330 3.789 16.479 1.00 26.35 338 ASN A C 1
ATOM 2723 O O . ASN A 1 338 ? 5.614 2.838 16.785 1.00 25.45 338 ASN A O 1
ATOM 2728 N N . LEU A 1 339 ? 5.858 5.028 16.374 1.00 27.28 339 LEU A N 1
ATOM 2729 C CA . LEU A 1 339 ? 4.446 5.310 16.601 1.00 28.91 339 LEU A CA 1
ATOM 2730 C C . LEU A 1 339 ? 3.701 5.398 15.271 1.00 30.27 339 LEU A C 1
ATOM 2731 O O . LEU A 1 339 ? 2.497 5.670 15.232 1.00 31.24 339 LEU A O 1
ATOM 2736 N N . LYS A 1 340 ? 4.428 5.162 14.182 1.00 31.35 340 LYS A N 1
ATOM 2737 C CA . LYS A 1 340 ? 3.842 5.207 12.851 1.00 32.87 340 LYS A CA 1
ATOM 2738 C C . LYS A 1 340 ? 2.979 3.965 12.632 1.00 32.66 340 LYS A C 1
ATOM 2739 O O . LYS A 1 340 ? 3.396 2.843 12.916 1.00 32.20 340 LYS A O 1
ATOM 2745 N N . ASP A 1 341 ? 1.760 4.176 12.153 1.00 32.79 341 ASP A N 1
ATOM 2746 C CA . ASP A 1 341 ? 0.845 3.073 11.895 1.00 32.92 341 ASP A CA 1
ATOM 2747 C C . ASP A 1 341 ? 0.411 2.331 13.157 1.00 31.20 341 ASP A C 1
ATOM 2748 O O . ASP A 1 341 ? 0.313 1.107 13.164 1.00 31.08 341 ASP A O 1
ATOM 2753 N N . THR A 1 342 ? 0.162 3.080 14.224 1.00 29.41 342 THR A N 1
ATOM 2754 C CA . THR A 1 342 ? -0.301 2.508 15.479 1.00 27.67 342 THR A CA 1
ATOM 2755 C C . THR A 1 342 ? -1.052 3.599 16.219 1.00 25.33 342 THR A C 1
ATOM 2756 O O . THR A 1 342 ? -0.837 4.780 15.966 1.00 23.87 342 THR A O 1
ATOM 2760 N N . ASP A 1 343 ? -1.948 3.217 17.119 1.00 25.08 343 ASP A N 1
ATOM 2761 C CA . ASP A 1 343 ? -2.696 4.216 17.873 1.00 23.78 343 ASP A CA 1
ATOM 2762 C C . ASP A 1 343 ? -2.032 4.521 19.222 1.00 23.77 343 ASP A C 1
ATOM 2763 O O . ASP A 1 343 ? -2.589 5.239 20.051 1.00 23.13 343 ASP A O 1
ATOM 2768 N N . LEU A 1 344 ? -0.834 3.976 19.426 1.00 21.74 344 LEU A N 1
ATOM 2769 C CA . LEU A 1 344 ? -0.084 4.214 20.660 1.00 21.09 344 LEU A CA 1
ATOM 2770 C C . LEU A 1 344 ? 0.306 5.686 20.786 1.00 20.69 344 LEU A C 1
ATOM 2771 O O . LEU A 1 344 ? 0.888 6.269 19.867 1.00 19.19 344 LEU A O 1
ATOM 2776 N N . ARG A 1 345 ? -0.025 6.282 21.927 1.00 21.65 345 ARG A N 1
ATOM 2777 C CA . ARG A 1 345 ? 0.292 7.685 22.190 1.00 22.46 345 ARG A CA 1
ATOM 2778 C C . ARG A 1 345 ? 0.588 7.903 23.673 1.00 23.11 345 ARG A C 1
ATOM 2779 O O . ARG A 1 345 ? -0.095 7.346 24.538 1.00 22.84 345 ARG A O 1
ATOM 2787 N N . TYR A 1 346 ? 1.603 8.708 23.964 1.00 23.47 346 TYR A N 1
ATOM 2788 C CA . TYR A 1 346 ? 1.938 9.008 25.347 1.00 25.53 346 TYR A CA 1
ATOM 2789 C C . TYR A 1 346 ? 1.286 10.322 25.756 1.00 27.44 346 TYR A C 1
ATOM 2790 O O . TYR A 1 346 ? 1.445 11.342 25.085 1.00 27.04 346 TYR A O 1
ATOM 2799 N N . PRO A 1 347 ? 0.539 10.306 26.873 1.00 29.75 347 PRO A N 1
ATOM 2800 C CA . PRO A 1 347 ? -0.181 11.443 27.451 1.00 31.59 347 PRO A CA 1
ATOM 2801 C C . PRO A 1 347 ? 0.604 12.756 27.516 1.00 33.72 347 PRO A C 1
ATOM 2802 O O . PRO A 1 347 ? 0.061 13.827 27.243 1.00 34.05 347 PRO A O 1
ATOM 2806 N N . ASN A 1 348 ? 1.877 12.669 27.881 1.00 34.65 348 ASN A N 1
ATOM 2807 C CA . ASN A 1 348 ? 2.716 13.854 28.016 1.00 37.08 348 ASN A CA 1
ATOM 2808 C C . ASN A 1 348 ? 3.198 14.445 26.694 1.00 38.23 348 ASN A C 1
ATOM 2809 O O . ASN A 1 348 ? 3.371 15.662 26.579 1.00 38.42 348 ASN A O 1
ATOM 2811 N N . MET A 1 349 ? 3.427 13.587 25.705 1.00 38.88 349 MET A N 1
ATOM 2812 C CA . MET A 1 349 ? 3.905 14.044 24.406 1.00 39.76 349 MET A CA 1
ATOM 2813 C C . MET A 1 349 ? 2.864 14.886 23.690 1.00 40.68 349 MET A C 1
ATOM 2814 O O . MET A 1 349 ? 1.697 14.877 24.139 1.00 41.73 349 MET A O 1
ATOM 2819 N N . PRO B 1 8 ? 64.658 25.722 1.961 1.00 38.78 8 PRO B N 1
ATOM 2820 C CA . PRO B 1 8 ? 64.545 25.912 0.494 1.00 38.53 8 PRO B CA 1
ATOM 2821 C C . PRO B 1 8 ? 64.487 24.552 -0.190 1.00 38.15 8 PRO B C 1
ATOM 2822 O O . PRO B 1 8 ? 65.518 23.930 -0.447 1.00 40.19 8 PRO B O 1
ATOM 2826 N N . PHE B 1 9 ? 63.274 24.098 -0.482 1.00 37.26 9 PHE B N 1
ATOM 2827 C CA . PHE B 1 9 ? 63.061 22.801 -1.111 1.00 34.95 9 PHE B CA 1
ATOM 2828 C C . PHE B 1 9 ? 63.932 22.598 -2.348 1.00 33.90 9 PHE B C 1
ATOM 2829 O O . PHE B 1 9 ? 63.821 23.336 -3.327 1.00 33.12 9 PHE B O 1
ATOM 2837 N N . PRO B 1 10 ? 64.808 21.580 -2.319 1.00 32.69 10 PRO B N 1
ATOM 2838 C CA . PRO B 1 10 ? 65.714 21.263 -3.427 1.00 32.06 10 PRO B CA 1
ATOM 2839 C C . PRO B 1 10 ? 65.155 20.344 -4.506 1.00 32.51 10 PRO B C 1
ATOM 2840 O O . PRO B 1 10 ? 65.753 20.206 -5.574 1.00 32.84 10 PRO B O 1
ATOM 2844 N N . TYR B 1 11 ? 64.019 19.710 -4.242 1.00 32.29 11 TYR B N 1
ATOM 2845 C CA . TYR B 1 11 ? 63.472 18.775 -5.214 1.00 32.35 11 TYR B CA 1
ATOM 2846 C C . TYR B 1 11 ? 62.340 19.286 -6.082 1.00 31.90 11 TYR B C 1
ATOM 2847 O O . TYR B 1 11 ? 61.578 20.169 -5.703 1.00 31.25 11 TYR B O 1
ATOM 2856 N N . GLU B 1 12 ? 62.246 18.703 -7.264 1.00 32.40 12 GLU B N 1
ATOM 2857 C CA . GLU B 1 12 ? 61.186 19.033 -8.195 1.00 33.78 12 GLU B CA 1
ATOM 2858 C C . GLU B 1 12 ? 60.468 17.716 -8.395 1.00 32.93 12 GLU B C 1
ATOM 2859 O O . GLU B 1 12 ? 60.997 16.665 -8.036 1.00 32.63 12 GLU B O 1
ATOM 2865 N N . PHE B 1 13 ? 59.268 17.763 -8.951 1.00 32.12 13 PHE B N 1
ATOM 2866 C CA . PHE B 1 13 ? 58.512 16.540 -9.176 1.00 31.90 13 PHE B CA 1
ATOM 2867 C C . PHE B 1 13 ? 58.176 16.405 -10.656 1.00 30.45 13 PHE B C 1
ATOM 2868 O O . PHE B 1 13 ? 58.186 17.387 -11.393 1.00 29.59 13 PHE B O 1
ATOM 2876 N N . ARG B 1 14 ? 57.886 15.184 -11.087 1.00 30.03 14 ARG B N 1
ATOM 2877 C CA . ARG B 1 14 ? 57.522 14.952 -12.476 1.00 29.39 14 ARG B CA 1
ATOM 2878 C C . ARG B 1 14 ? 56.273 14.089 -12.536 1.00 29.87 14 ARG B C 1
ATOM 2879 O O . ARG B 1 14 ? 56.055 13.215 -11.681 1.00 29.30 14 ARG B O 1
ATOM 2887 N N . GLU B 1 15 ? 55.445 14.351 -13.542 1.00 28.75 15 GLU B N 1
ATOM 2888 C CA . GLU B 1 15 ? 54.229 13.589 -13.741 1.00 28.59 15 GLU B CA 1
ATOM 2889 C C . GLU B 1 15 ? 54.670 12.195 -14.145 1.00 28.67 15 GLU B C 1
ATOM 2890 O O . GLU B 1 15 ? 55.834 11.983 -14.482 1.00 28.99 15 GLU B O 1
ATOM 2896 N N . LEU B 1 16 ? 53.753 11.239 -14.100 1.00 29.21 16 LEU B N 1
ATOM 2897 C CA . LEU B 1 16 ? 54.083 9.877 -14.501 1.00 30.40 16 LEU B CA 1
ATOM 2898 C C . LEU B 1 16 ? 54.101 9.844 -16.026 1.00 31.53 16 LEU B C 1
ATOM 2899 O O . LEU B 1 16 ? 53.398 10.622 -16.665 1.00 31.03 16 LEU B O 1
ATOM 2904 N N . ASN B 1 17 ? 54.915 8.973 -16.616 1.00 33.14 17 ASN B N 1
ATOM 2905 C CA . ASN B 1 17 ? 54.930 8.874 -18.070 1.00 35.11 17 ASN B CA 1
ATOM 2906 C C . ASN B 1 17 ? 53.765 7.957 -18.431 1.00 36.07 17 ASN B C 1
ATOM 2907 O O . ASN B 1 17 ? 53.400 7.074 -17.652 1.00 36.54 17 ASN B O 1
ATOM 2912 N N . PRO B 1 18 ? 53.156 8.164 -19.609 1.00 36.95 18 PRO B N 1
ATOM 2913 C CA . PRO B 1 18 ? 52.024 7.360 -20.078 1.00 37.12 18 PRO B CA 1
ATOM 2914 C C . PRO B 1 18 ? 52.082 5.865 -19.733 1.00 37.46 18 PRO B C 1
ATOM 2915 O O . PRO B 1 18 ? 51.063 5.263 -19.381 1.00 37.41 18 PRO B O 1
ATOM 2919 N N . GLU B 1 19 ? 53.265 5.269 -19.833 1.00 37.83 19 GLU B N 1
ATOM 2920 C CA . GLU B 1 19 ? 53.409 3.851 -19.529 1.00 38.46 19 GLU B CA 1
ATOM 2921 C C . GLU B 1 19 ? 53.115 3.629 -18.051 1.00 38.88 19 GLU B C 1
ATOM 2922 O O . GLU B 1 19 ? 52.355 2.729 -17.689 1.00 38.83 19 GLU B O 1
ATOM 2928 N N . GLU B 1 20 ? 53.709 4.464 -17.202 1.00 38.76 20 GLU B N 1
ATOM 2929 C CA . GLU B 1 20 ? 53.514 4.369 -15.755 1.00 38.50 20 GLU B CA 1
ATOM 2930 C C . GLU B 1 20 ? 52.067 4.663 -15.376 1.00 38.90 20 GLU B C 1
ATOM 2931 O O . GLU B 1 20 ? 51.459 3.934 -14.595 1.00 39.25 20 GLU B O 1
ATOM 2937 N N . ASP B 1 21 ? 51.530 5.743 -15.930 1.00 39.56 21 ASP B N 1
ATOM 2938 C CA . ASP B 1 21 ? 50.161 6.159 -15.655 1.00 40.36 21 ASP B CA 1
ATOM 2939 C C . ASP B 1 21 ? 49.185 5.015 -15.924 1.00 40.29 21 ASP B C 1
ATOM 2940 O O . ASP B 1 21 ? 48.311 4.722 -15.108 1.00 41.09 21 ASP B O 1
ATOM 2945 N N . LYS B 1 22 ? 49.340 4.367 -17.072 1.00 39.69 22 LYS B N 1
ATOM 2946 C CA . LYS B 1 22 ? 48.463 3.263 -17.440 1.00 38.79 22 LYS B CA 1
ATOM 2947 C C . LYS B 1 22 ? 48.468 2.172 -16.374 1.00 37.74 22 LYS B C 1
ATOM 2948 O O . LYS B 1 22 ? 47.412 1.780 -15.876 1.00 37.45 22 LYS B O 1
ATOM 2954 N N . LEU B 1 23 ? 49.658 1.686 -16.024 1.00 36.86 23 LEU B N 1
ATOM 2955 C CA . LEU B 1 23 ? 49.793 0.633 -15.020 1.00 35.79 23 LEU B CA 1
ATOM 2956 C C . LEU B 1 23 ? 49.200 1.026 -13.670 1.00 35.78 23 LEU B C 1
ATOM 2957 O O . LEU B 1 23 ? 48.555 0.210 -13.010 1.00 35.16 23 LEU B O 1
ATOM 2962 N N . VAL B 1 24 ? 49.427 2.269 -13.257 1.00 34.77 24 VAL B N 1
ATOM 2963 C CA . VAL B 1 24 ? 48.889 2.745 -11.988 1.00 35.18 24 VAL B CA 1
ATOM 2964 C C . VAL B 1 24 ? 47.364 2.812 -12.080 1.00 36.37 24 VAL B C 1
ATOM 2965 O O . VAL B 1 24 ? 46.660 2.202 -11.273 1.00 36.77 24 VAL B O 1
ATOM 2969 N N . LYS B 1 25 ? 46.860 3.542 -13.071 1.00 38.15 25 LYS B N 1
ATOM 2970 C CA . LYS B 1 25 ? 45.416 3.686 -13.268 1.00 39.31 25 LYS B CA 1
ATOM 2971 C C . LYS B 1 25 ? 44.731 2.320 -13.267 1.00 39.95 25 LYS B C 1
ATOM 2972 O O . LYS B 1 25 ? 43.541 2.207 -12.965 1.00 40.81 25 LYS B O 1
ATOM 2978 N N . ALA B 1 26 ? 45.497 1.286 -13.602 1.00 39.70 26 ALA B N 1
ATOM 2979 C CA . ALA B 1 26 ? 44.987 -0.076 -13.661 1.00 39.96 26 ALA B CA 1
ATOM 2980 C C . ALA B 1 26 ? 44.600 -0.634 -12.301 1.00 39.99 26 ALA B C 1
ATOM 2981 O O . ALA B 1 26 ? 43.666 -1.429 -12.195 1.00 40.61 26 ALA B O 1
ATOM 2983 N N . ASN B 1 27 ? 45.325 -0.231 -11.263 1.00 39.21 27 ASN B N 1
ATOM 2984 C CA . ASN B 1 27 ? 45.044 -0.716 -9.919 1.00 38.22 27 ASN B CA 1
ATOM 2985 C C . ASN B 1 27 ? 44.400 0.325 -9.018 1.00 35.75 27 ASN B C 1
ATOM 2986 O O . ASN B 1 27 ? 43.535 -0.001 -8.213 1.00 35.07 27 ASN B O 1
ATOM 2991 N N . LEU B 1 28 ? 44.811 1.580 -9.162 1.00 34.16 28 LEU B N 1
ATOM 2992 C CA . LEU B 1 28 ? 44.293 2.643 -8.305 1.00 32.94 28 LEU B CA 1
ATOM 2993 C C . LEU B 1 28 ? 43.469 3.699 -9.035 1.00 31.85 28 LEU B C 1
ATOM 2994 O O . LEU B 1 28 ? 43.104 4.718 -8.445 1.00 31.43 28 LEU B O 1
ATOM 2999 N N . GLY B 1 29 ? 43.178 3.451 -10.308 1.00 30.19 29 GLY B N 1
ATOM 3000 C CA . GLY B 1 29 ? 42.422 4.401 -11.104 1.00 29.43 29 GLY B CA 1
ATOM 3001 C C . GLY B 1 29 ? 41.124 4.886 -10.495 1.00 28.34 29 GLY B C 1
ATOM 3002 O O . GLY B 1 29 ? 40.768 6.059 -10.631 1.00 28.75 29 GLY B O 1
ATOM 3003 N N . ALA B 1 30 ? 40.407 3.993 -9.824 1.00 27.58 30 ALA B N 1
ATOM 3004 C CA . ALA B 1 30 ? 39.142 4.366 -9.207 1.00 26.29 30 ALA B CA 1
ATOM 3005 C C . ALA B 1 30 ? 39.348 5.383 -8.083 1.00 25.57 30 ALA B C 1
ATOM 3006 O O . ALA B 1 30 ? 38.497 6.246 -7.856 1.00 27.04 30 ALA B O 1
ATOM 3008 N N . PHE B 1 31 ? 40.480 5.296 -7.391 1.00 23.72 31 PHE B N 1
ATOM 3009 C CA . PHE B 1 31 ? 40.758 6.213 -6.287 1.00 23.02 31 PHE B CA 1
ATOM 3010 C C . PHE B 1 31 ? 41.004 7.642 -6.769 1.00 22.71 31 PHE B C 1
ATOM 3011 O O . PHE B 1 31 ? 41.785 7.867 -7.678 1.00 22.58 31 PHE B O 1
ATOM 3019 N N . PRO B 1 32 ? 40.343 8.629 -6.142 1.00 23.24 32 PRO B N 1
ATOM 3020 C CA . PRO B 1 32 ? 40.474 10.045 -6.502 1.00 23.71 32 PRO B CA 1
ATOM 3021 C C . PRO B 1 32 ? 41.847 10.715 -6.441 1.00 23.75 32 PRO B C 1
ATOM 3022 O O . PRO B 1 32 ? 42.162 11.537 -7.297 1.00 24.16 32 PRO B O 1
ATOM 3026 N N . THR B 1 33 ? 42.659 10.395 -5.440 1.00 23.04 33 THR B N 1
ATOM 3027 C CA . THR B 1 33 ? 43.968 11.038 -5.314 1.00 23.11 33 THR B CA 1
ATOM 3028 C C . THR B 1 33 ? 44.990 10.504 -6.306 1.00 23.53 33 THR B C 1
ATOM 3029 O O . THR B 1 33 ? 45.142 9.296 -6.460 1.00 23.55 33 THR B O 1
ATOM 3033 N N . THR B 1 34 ? 45.702 11.407 -6.975 1.00 24.03 34 THR B N 1
ATOM 3034 C CA . THR B 1 34 ? 46.703 10.993 -7.947 1.00 25.60 34 THR B CA 1
ATOM 3035 C C . THR B 1 34 ? 48.112 11.044 -7.353 1.00 26.12 34 THR B C 1
ATOM 3036 O O . THR B 1 34 ? 48.296 11.466 -6.208 1.00 26.57 34 THR B O 1
ATOM 3040 N N . TYR B 1 35 ? 49.094 10.619 -8.147 1.00 26.00 35 TYR B N 1
ATOM 3041 C CA . TYR B 1 35 ? 50.498 10.600 -7.739 1.00 25.60 35 TYR B CA 1
ATOM 3042 C C . TYR B 1 35 ? 51.406 11.444 -8.638 1.00 27.40 35 TYR B C 1
ATOM 3043 O O . TYR B 1 35 ? 51.012 11.865 -9.724 1.00 26.26 35 TYR B O 1
ATOM 3052 N N . VAL B 1 36 ? 52.636 11.646 -8.163 1.00 27.38 36 VAL B N 1
ATOM 3053 C CA . VAL B 1 36 ? 53.707 12.350 -8.875 1.00 28.15 36 VAL B CA 1
ATOM 3054 C C . VAL B 1 36 ? 54.987 11.841 -8.236 1.00 28.99 36 VAL B C 1
ATOM 3055 O O . VAL B 1 36 ? 54.970 11.405 -7.077 1.00 28.70 36 VAL B O 1
ATOM 3059 N N . LYS B 1 37 ? 56.087 11.865 -8.986 1.00 28.87 37 LYS B N 1
ATOM 3060 C CA . LYS B 1 37 ? 57.362 11.413 -8.452 1.00 28.86 37 LYS B CA 1
ATOM 3061 C C . LYS B 1 37 ? 58.141 12.610 -7.932 1.00 29.40 37 LYS B C 1
ATOM 3062 O O . LYS B 1 37 ? 58.246 13.639 -8.599 1.00 29.43 37 LYS B O 1
ATOM 3068 N N . LEU B 1 38 ? 58.689 12.469 -6.733 1.00 29.39 38 LEU B N 1
ATOM 3069 C CA . LEU B 1 38 ? 59.421 13.561 -6.110 1.00 28.95 38 LEU B CA 1
ATOM 3070 C C . LEU B 1 38 ? 60.907 13.304 -5.937 1.00 28.41 38 LEU B C 1
ATOM 3071 O O . LEU B 1 38 ? 61.307 12.297 -5.361 1.00 29.35 38 LEU B O 1
ATOM 3076 N N . GLY B 1 39 ? 61.721 14.228 -6.439 1.00 28.04 39 GLY B N 1
ATOM 3077 C CA . GLY B 1 39 ? 63.158 14.103 -6.309 1.00 26.95 39 GLY B CA 1
ATOM 3078 C C . GLY B 1 39 ? 63.830 13.123 -7.249 1.00 26.25 39 GLY B C 1
ATOM 3079 O O . GLY B 1 39 ? 63.165 12.372 -7.959 1.00 26.42 39 GLY B O 1
ATOM 3080 N N . PRO B 1 40 ? 65.170 13.109 -7.266 1.00 26.05 40 PRO B N 1
ATOM 3081 C CA . PRO B 1 40 ? 66.000 12.238 -8.105 1.00 26.77 40 PRO B CA 1
ATOM 3082 C C . PRO B 1 40 ? 65.732 10.755 -7.919 1.00 26.51 40 PRO B C 1
ATOM 3083 O O . PRO B 1 40 ? 65.962 9.959 -8.826 1.00 27.26 40 PRO B O 1
ATOM 3087 N N . LYS B 1 41 ? 65.252 10.376 -6.743 1.00 26.51 41 LYS B N 1
ATOM 3088 C CA . LYS B 1 41 ? 64.963 8.973 -6.502 1.00 25.65 41 LYS B CA 1
ATOM 3089 C C . LYS B 1 41 ? 63.537 8.668 -6.958 1.00 25.71 41 LYS B C 1
ATOM 3090 O O . LYS B 1 41 ? 63.124 7.503 -7.005 1.00 25.06 41 LYS B O 1
ATOM 3096 N N . GLY B 1 42 ? 62.804 9.728 -7.298 1.00 24.41 42 GLY B N 1
ATOM 3097 C CA . GLY B 1 42 ? 61.436 9.599 -7.774 1.00 24.36 42 GLY B CA 1
ATOM 3098 C C . GLY B 1 42 ? 60.436 8.951 -6.829 1.00 24.63 42 GLY B C 1
ATOM 3099 O O . GLY B 1 42 ? 59.636 8.111 -7.253 1.00 23.60 42 GLY B O 1
ATOM 3100 N N . TYR B 1 43 ? 60.465 9.337 -5.556 1.00 23.89 43 TYR B N 1
ATOM 3101 C CA . TYR B 1 43 ? 59.536 8.769 -4.586 1.00 23.87 43 TYR B CA 1
ATOM 3102 C C . TYR B 1 43 ? 58.106 9.063 -4.970 1.00 23.50 43 TYR B C 1
ATOM 3103 O O . TYR B 1 43 ? 57.766 10.199 -5.292 1.00 24.60 43 TYR B O 1
ATOM 3112 N N . MET B 1 44 ? 57.271 8.031 -4.932 1.00 23.80 44 MET B N 1
ATOM 3113 C CA . MET B 1 44 ? 55.860 8.164 -5.260 1.00 22.93 44 MET B CA 1
ATOM 3114 C C . MET B 1 44 ? 55.097 8.817 -4.116 1.00 22.91 44 MET B C 1
ATOM 3115 O O . MET B 1 44 ? 55.017 8.260 -3.016 1.00 23.38 44 MET B O 1
ATOM 3120 N N . VAL B 1 45 ? 54.550 10.002 -4.367 1.00 21.12 45 VAL B N 1
ATOM 3121 C CA . VAL B 1 45 ? 53.771 10.708 -3.354 1.00 21.82 45 VAL B CA 1
ATOM 3122 C C . VAL B 1 45 ? 52.436 11.125 -3.927 1.00 21.74 45 VAL B C 1
ATOM 3123 O O . VAL B 1 45 ? 52.331 11.423 -5.123 1.00 21.28 45 VAL B O 1
ATOM 3127 N N . TYR B 1 46 ? 51.403 11.112 -3.089 1.00 23.20 46 TYR B N 1
ATOM 3128 C CA . TYR B 1 46 ? 50.084 11.540 -3.533 1.00 22.64 46 TYR B CA 1
ATOM 3129 C C . TYR B 1 46 ? 50.215 13.041 -3.759 1.00 23.55 46 TYR B C 1
ATOM 3130 O O . TYR B 1 46 ? 50.749 13.749 -2.912 1.00 23.39 46 TYR B O 1
ATOM 3139 N N . ARG B 1 47 ? 49.717 13.523 -4.892 1.00 23.91 47 ARG B N 1
ATOM 3140 C CA . ARG B 1 47 ? 49.825 14.935 -5.251 1.00 24.26 47 ARG B CA 1
ATOM 3141 C C . ARG B 1 47 ? 49.639 15.963 -4.126 1.00 22.83 47 ARG B C 1
ATOM 3142 O O . ARG B 1 47 ? 50.418 16.911 -4.021 1.00 22.48 47 ARG B O 1
ATOM 3150 N N . PRO B 1 48 ? 48.614 15.793 -3.267 1.00 22.01 48 PRO B N 1
ATOM 3151 C CA . PRO B 1 48 ? 48.399 16.754 -2.174 1.00 20.23 48 PRO B CA 1
ATOM 3152 C C . PRO B 1 48 ? 49.623 16.939 -1.272 1.00 20.64 48 PRO B C 1
ATOM 3153 O O . PRO B 1 48 ? 49.699 17.908 -0.511 1.00 18.42 48 PRO B O 1
ATOM 3157 N N . TYR B 1 49 ? 50.576 16.011 -1.350 1.00 19.75 49 TYR B N 1
ATOM 3158 C CA . TYR B 1 49 ? 51.773 16.103 -0.525 1.00 19.97 49 TYR B CA 1
ATOM 3159 C C . TYR B 1 49 ? 52.605 17.327 -0.884 1.00 21.94 49 TYR B C 1
ATOM 3160 O O . TYR B 1 49 ? 53.190 17.969 -0.014 1.00 21.87 49 TYR B O 1
ATOM 3169 N N . LEU B 1 50 ? 52.658 17.634 -2.177 1.00 22.63 50 LEU B N 1
ATOM 3170 C CA . LEU B 1 50 ? 53.437 18.754 -2.673 1.00 24.26 50 LEU B CA 1
ATOM 3171 C C . LEU B 1 50 ? 53.198 20.059 -1.937 1.00 25.30 50 LEU B C 1
ATOM 3172 O O . LEU B 1 50 ? 54.134 20.842 -1.755 1.00 25.84 50 LEU B O 1
ATOM 3177 N N . LYS B 1 51 ? 51.958 20.286 -1.511 1.00 26.82 51 LYS B N 1
ATOM 3178 C CA . LYS B 1 51 ? 51.588 21.517 -0.811 1.00 26.81 51 LYS B CA 1
ATOM 3179 C C . LYS B 1 51 ? 52.245 21.691 0.551 1.00 27.10 51 LYS B C 1
ATOM 3180 O O . LYS B 1 51 ? 52.243 22.796 1.111 1.00 26.03 51 LYS B O 1
ATOM 3186 N N . ASP B 1 52 ? 52.809 20.613 1.088 1.00 26.54 52 ASP B N 1
ATOM 3187 C CA . ASP B 1 52 ? 53.453 20.693 2.390 1.00 26.79 52 ASP B CA 1
ATOM 3188 C C . ASP B 1 52 ? 54.908 20.215 2.359 1.00 26.56 52 ASP B C 1
ATOM 3189 O O . ASP B 1 52 ? 55.626 20.317 3.353 1.00 26.83 52 ASP B O 1
ATOM 3194 N N . ALA B 1 53 ? 55.343 19.706 1.213 1.00 26.20 53 ALA B N 1
ATOM 3195 C CA . ALA B 1 53 ? 56.705 19.195 1.070 1.00 26.37 53 ALA B CA 1
ATOM 3196 C C . ALA B 1 53 ? 57.776 20.146 1.608 1.00 26.23 53 ALA B C 1
ATOM 3197 O O . ALA B 1 53 ? 58.653 19.737 2.370 1.00 25.56 53 ALA B O 1
ATOM 3199 N N . ALA B 1 54 ? 57.700 21.414 1.222 1.00 26.42 54 ALA B N 1
ATOM 3200 C CA . ALA B 1 54 ? 58.674 22.400 1.673 1.00 26.62 54 ALA B CA 1
ATOM 3201 C C . ALA B 1 54 ? 58.654 22.579 3.190 1.00 26.71 54 ALA B C 1
ATOM 3202 O O . ALA B 1 54 ? 59.709 22.646 3.826 1.00 27.48 54 ALA B O 1
ATOM 3204 N N . ASN B 1 55 ? 57.459 22.663 3.768 1.00 26.63 55 ASN B N 1
ATOM 3205 C CA . ASN B 1 55 ? 57.330 22.835 5.214 1.00 26.27 55 ASN B CA 1
ATOM 3206 C C . ASN B 1 55 ? 57.934 21.653 5.955 1.00 25.23 55 ASN B C 1
ATOM 3207 O O . ASN B 1 55 ? 58.713 21.830 6.895 1.00 24.17 55 ASN B O 1
ATOM 3212 N N . ILE B 1 56 ? 57.565 20.448 5.526 1.00 24.18 56 ILE B N 1
ATOM 3213 C CA . ILE B 1 56 ? 58.074 19.235 6.145 1.00 24.08 56 ILE B CA 1
ATOM 3214 C C . ILE B 1 56 ? 59.591 19.189 6.060 1.00 23.61 56 ILE B C 1
ATOM 3215 O O . ILE B 1 56 ? 60.258 18.793 7.010 1.00 23.76 56 ILE B O 1
ATOM 3220 N N . TYR B 1 57 ? 60.136 19.606 4.922 1.00 24.42 57 TYR B N 1
ATOM 3221 C CA . TYR B 1 57 ? 61.578 19.610 4.728 1.00 24.26 57 TYR B CA 1
ATOM 3222 C C . TYR B 1 57 ? 62.286 20.523 5.734 1.00 23.47 57 TYR B C 1
ATOM 3223 O O . TYR B 1 57 ? 63.413 20.258 6.141 1.00 23.34 57 TYR B O 1
ATOM 3232 N N . ASN B 1 58 ? 61.622 21.597 6.139 1.00 24.40 58 ASN B N 1
ATOM 3233 C CA . ASN B 1 58 ? 62.210 22.548 7.089 1.00 24.47 58 ASN B CA 1
ATOM 3234 C C . ASN B 1 58 ? 61.527 22.553 8.458 1.00 24.87 58 ASN B C 1
ATOM 3235 O O . ASN B 1 58 ? 61.748 23.468 9.249 1.00 24.42 58 ASN B O 1
ATOM 3240 N N . MET B 1 59 ? 60.712 21.538 8.743 1.00 24.24 59 MET B N 1
ATOM 3241 C CA . MET B 1 59 ? 59.983 21.497 10.008 1.00 23.67 59 MET B CA 1
ATOM 3242 C C . MET B 1 59 ? 60.873 21.619 11.241 1.00 22.91 59 MET B C 1
ATOM 3243 O O . MET B 1 59 ? 61.908 20.961 11.350 1.00 21.52 59 MET B O 1
ATOM 3248 N N . PRO B 1 60 ? 60.481 22.488 12.184 1.00 22.34 60 PRO B N 1
ATOM 3249 C CA . PRO B 1 60 ? 61.274 22.666 13.400 1.00 22.56 60 PRO B CA 1
ATOM 3250 C C . PRO B 1 60 ? 61.257 21.394 14.237 1.00 22.23 60 PRO B C 1
ATOM 3251 O O . PRO B 1 60 ? 60.209 20.772 14.415 1.00 23.63 60 PRO B O 1
ATOM 3255 N N . LEU B 1 61 ? 62.416 21.003 14.745 1.00 22.70 61 LEU B N 1
ATOM 3256 C CA . LEU B 1 61 ? 62.504 19.795 15.555 1.00 22.44 61 LEU B CA 1
ATOM 3257 C C . LEU B 1 61 ? 62.895 20.088 16.994 1.00 22.55 61 LEU B C 1
ATOM 3258 O O . LEU B 1 61 ? 63.520 21.106 17.285 1.00 22.14 61 LEU B O 1
ATOM 3263 N N . ARG B 1 62 ? 62.506 19.181 17.886 1.00 22.85 62 ARG B N 1
ATOM 3264 C CA . ARG B 1 62 ? 62.795 19.299 19.304 1.00 23.26 62 ARG B CA 1
ATOM 3265 C C . ARG B 1 62 ? 63.607 18.080 19.753 1.00 23.39 62 ARG B C 1
ATOM 3266 O O . ARG B 1 62 ? 63.399 16.972 19.268 1.00 23.94 62 ARG B O 1
ATOM 3274 N N . PRO B 1 63 ? 64.550 18.281 20.683 1.00 23.82 63 PRO B N 1
ATOM 3275 C CA . PRO B 1 63 ? 65.419 17.230 21.221 1.00 24.00 63 PRO B CA 1
ATOM 3276 C C . PRO B 1 63 ? 64.683 16.062 21.875 1.00 22.87 63 PRO B C 1
ATOM 3277 O O . PRO B 1 63 ? 65.239 14.974 22.014 1.00 23.85 63 PRO B O 1
ATOM 3281 N N . THR B 1 64 ? 63.440 16.287 22.281 1.00 21.60 64 THR B N 1
ATOM 3282 C CA . THR B 1 64 ? 62.653 15.230 22.900 1.00 21.26 64 THR B CA 1
ATOM 3283 C C . THR B 1 64 ? 61.800 14.481 21.865 1.00 19.14 64 THR B C 1
ATOM 3284 O O . THR B 1 64 ? 61.134 13.507 22.200 1.00 19.30 64 THR B O 1
ATOM 3288 N N . ASP B 1 65 ? 61.820 14.931 20.612 1.00 18.42 65 ASP B N 1
ATOM 3289 C CA . ASP B 1 65 ? 61.037 14.269 19.558 1.00 18.34 65 ASP B CA 1
ATOM 3290 C C . ASP B 1 65 ? 61.477 12.822 19.330 1.00 18.44 65 ASP B C 1
ATOM 3291 O O . ASP B 1 65 ? 62.674 12.535 19.251 1.00 18.02 65 ASP B O 1
ATOM 3296 N N . VAL B 1 66 ? 60.508 11.921 19.191 1.00 17.86 66 VAL B N 1
ATOM 3297 C CA . VAL B 1 66 ? 60.811 10.526 18.909 1.00 19.35 66 VAL B CA 1
ATOM 3298 C C . VAL B 1 66 ? 59.999 10.085 17.685 1.00 19.09 66 VAL B C 1
ATOM 3299 O O . VAL B 1 66 ? 58.768 10.147 17.687 1.00 19.27 66 VAL B O 1
ATOM 3303 N N . PHE B 1 67 ? 60.705 9.653 16.641 1.00 19.53 67 PHE B N 1
ATOM 3304 C CA . PHE B 1 67 ? 60.086 9.214 15.394 1.00 18.71 67 PHE B CA 1
ATOM 3305 C C . PHE B 1 67 ? 60.053 7.703 15.196 1.00 17.77 67 PHE B C 1
ATOM 3306 O O . PHE B 1 67 ? 61.011 7.006 15.519 1.00 16.79 67 PHE B O 1
ATOM 3314 N N . VAL B 1 68 ? 58.936 7.207 14.672 1.00 15.87 68 VAL B N 1
ATOM 3315 C CA . VAL B 1 68 ? 58.829 5.803 14.318 1.00 16.03 68 VAL B CA 1
ATOM 3316 C C . VAL B 1 68 ? 58.539 5.903 12.830 1.00 15.39 68 VAL B C 1
ATOM 3317 O O . VAL B 1 68 ? 57.459 6.327 12.421 1.00 14.81 68 VAL B O 1
ATOM 3321 N N . ALA B 1 69 ? 59.537 5.560 12.021 1.00 16.60 69 ALA B N 1
ATOM 3322 C CA . ALA B 1 69 ? 59.422 5.651 10.570 1.00 15.57 69 ALA B CA 1
ATOM 3323 C C . ALA B 1 69 ? 59.569 4.287 9.904 1.00 15.55 69 ALA B C 1
ATOM 3324 O O . ALA B 1 69 ? 60.070 3.349 10.522 1.00 13.45 69 ALA B O 1
ATOM 3326 N N . SER B 1 70 ? 59.132 4.187 8.644 1.00 13.52 70 SER B N 1
ATOM 3327 C CA . SER B 1 70 ? 59.218 2.932 7.903 1.00 14.43 70 SER B CA 1
ATOM 3328 C C . SER B 1 70 ? 58.527 2.991 6.542 1.00 13.91 70 SER B C 1
ATOM 3329 O O . SER B 1 70 ? 57.805 3.937 6.238 1.00 13.12 70 SER B O 1
ATOM 3332 N N . TYR B 1 71 ? 58.772 1.976 5.720 1.00 14.49 71 TYR B N 1
ATOM 3333 C CA . TYR B 1 71 ? 58.031 1.874 4.475 1.00 13.33 71 TYR B CA 1
ATOM 3334 C C . TYR B 1 71 ? 56.809 1.166 5.071 1.00 15.05 71 TYR B C 1
ATOM 3335 O O . TYR B 1 71 ? 56.965 0.225 5.854 1.00 15.44 71 TYR B O 1
ATOM 3344 N N . GLN B 1 72 ? 55.611 1.605 4.720 1.00 15.37 72 GLN B N 1
ATOM 3345 C CA . GLN B 1 72 ? 54.390 1.039 5.287 1.00 15.97 72 GLN B CA 1
ATOM 3346 C C . GLN B 1 72 ? 54.261 -0.480 5.372 1.00 16.85 72 GLN B C 1
ATOM 3347 O O . GLN B 1 72 ? 54.813 -1.223 4.556 1.00 18.29 72 GLN B O 1
ATOM 3353 N N . ARG B 1 73 ? 53.509 -0.915 6.380 1.00 16.47 73 ARG B N 1
ATOM 3354 C CA . ARG B 1 73 ? 53.230 -2.320 6.648 1.00 16.31 73 ARG B CA 1
ATOM 3355 C C . ARG B 1 73 ? 54.477 -3.118 7.020 1.00 17.04 73 ARG B C 1
ATOM 3356 O O . ARG B 1 73 ? 54.569 -4.303 6.720 1.00 16.28 73 ARG B O 1
ATOM 3364 N N . SER B 1 74 ? 55.420 -2.471 7.699 1.00 17.39 74 SER B N 1
ATOM 3365 C CA . SER B 1 74 ? 56.659 -3.128 8.089 1.00 17.72 74 SER B CA 1
ATOM 3366 C C . SER B 1 74 ? 56.881 -3.290 9.592 1.00 18.47 74 SER B C 1
ATOM 3367 O O . SER B 1 74 ? 57.987 -3.626 10.014 1.00 18.25 74 SER B O 1
ATOM 3370 N N . GLY B 1 75 ? 55.845 -3.061 10.392 1.00 18.62 75 GLY B N 1
ATOM 3371 C CA . GLY B 1 75 ? 55.984 -3.198 11.834 1.00 19.27 75 GLY B CA 1
ATOM 3372 C C . GLY B 1 75 ? 55.867 -1.888 12.598 1.00 19.95 75 GLY B C 1
ATOM 3373 O O . GLY B 1 75 ? 56.215 -1.819 13.783 1.00 20.04 75 GLY B O 1
ATOM 3374 N N . THR B 1 76 ? 55.381 -0.849 11.926 1.00 18.64 76 THR B N 1
ATOM 3375 C CA . THR B 1 76 ? 55.221 0.473 12.536 1.00 19.28 76 THR B CA 1
ATOM 3376 C C . THR B 1 76 ? 54.339 0.489 13.785 1.00 18.94 76 THR B C 1
ATOM 3377 O O . THR B 1 76 ? 54.752 0.984 14.828 1.00 20.23 76 THR B O 1
ATOM 3381 N N . THR B 1 77 ? 53.121 -0.036 13.664 1.00 17.88 77 THR B N 1
ATOM 3382 C CA . THR B 1 77 ? 52.161 -0.052 14.770 1.00 18.36 77 THR B CA 1
ATOM 3383 C C . THR B 1 77 ? 52.732 -0.703 16.020 1.00 17.51 77 THR B C 1
ATOM 3384 O O . THR B 1 77 ? 52.596 -0.159 17.111 1.00 17.18 77 THR B O 1
ATOM 3388 N N . MET B 1 78 ? 53.364 -1.863 15.858 1.00 17.22 78 MET B N 1
ATOM 3389 C CA . MET B 1 78 ? 53.982 -2.565 16.985 1.00 17.75 78 MET B CA 1
ATOM 3390 C C . MET B 1 78 ? 55.028 -1.681 17.642 1.00 17.26 78 MET B C 1
ATOM 3391 O O . MET B 1 78 ? 55.094 -1.568 18.865 1.00 17.27 78 MET B O 1
ATOM 3396 N N . THR B 1 79 ? 55.875 -1.095 16.806 1.00 16.43 79 THR B N 1
ATOM 3397 C CA . THR B 1 79 ? 56.952 -0.233 17.271 1.00 16.42 79 THR B CA 1
ATOM 3398 C C . THR B 1 79 ? 56.421 0.999 18.000 1.00 17.54 79 THR B C 1
ATOM 3399 O O . THR B 1 79 ? 56.965 1.389 19.027 1.00 18.99 79 THR B O 1
ATOM 3403 N N . GLN B 1 80 ? 55.366 1.611 17.467 1.00 17.73 80 GLN B N 1
ATOM 3404 C CA . GLN B 1 80 ? 54.762 2.778 18.103 1.00 17.90 80 GLN B CA 1
ATOM 3405 C C . GLN B 1 80 ? 54.316 2.460 19.528 1.00 18.67 80 GLN B C 1
ATOM 3406 O O . GLN B 1 80 ? 54.586 3.225 20.461 1.00 19.22 80 GLN B O 1
ATOM 3412 N N . GLU B 1 81 ? 53.616 1.339 19.687 1.00 17.50 81 GLU B N 1
ATOM 3413 C CA . GLU B 1 81 ? 53.127 0.945 21.000 1.00 17.77 81 GLU B CA 1
ATOM 3414 C C . GLU B 1 81 ? 54.282 0.736 21.962 1.00 17.38 81 GLU B C 1
ATOM 3415 O O . GLU B 1 81 ? 54.264 1.262 23.069 1.00 17.25 81 GLU B O 1
ATOM 3421 N N . LEU B 1 82 ? 55.289 -0.026 21.533 1.00 18.30 82 LEU B N 1
ATOM 3422 C CA . LEU B 1 82 ? 56.451 -0.306 22.371 1.00 16.94 82 LEU B CA 1
ATOM 3423 C C . LEU B 1 82 ? 57.136 0.990 22.810 1.00 17.95 82 LEU B C 1
ATOM 3424 O O . LEU B 1 82 ? 57.383 1.213 23.999 1.00 18.65 82 LEU B O 1
ATOM 3429 N N . VAL B 1 83 ? 57.424 1.845 21.837 1.00 16.91 83 VAL B N 1
ATOM 3430 C CA . VAL B 1 83 ? 58.082 3.117 22.070 1.00 15.47 83 VAL B CA 1
ATOM 3431 C C . VAL B 1 83 ? 57.330 4.028 23.036 1.00 15.38 83 VAL B C 1
ATOM 3432 O O . VAL B 1 83 ? 57.943 4.685 23.898 1.00 13.29 83 VAL B O 1
ATOM 3436 N N . TRP B 1 84 ? 56.006 4.072 22.898 1.00 14.83 84 TRP B N 1
ATOM 3437 C CA . TRP B 1 84 ? 55.186 4.909 23.765 1.00 16.06 84 TRP B CA 1
ATOM 3438 C C . TRP B 1 84 ? 55.136 4.366 25.197 1.00 16.68 84 TRP B C 1
ATOM 3439 O O . TRP B 1 84 ? 55.264 5.116 26.166 1.00 17.20 84 TRP B O 1
ATOM 3450 N N . LEU B 1 85 ? 54.918 3.065 25.334 1.00 15.86 85 LEU B N 1
ATOM 3451 C CA . LEU B 1 85 ? 54.875 2.467 26.660 1.00 16.38 85 LEU B CA 1
ATOM 3452 C C . LEU B 1 85 ? 56.211 2.629 27.388 1.00 17.47 85 LEU B C 1
ATOM 3453 O O . LEU B 1 85 ? 56.233 2.905 28.581 1.00 17.80 85 LEU B O 1
ATOM 3458 N N . ILE B 1 86 ? 57.319 2.477 26.664 1.00 17.02 86 ILE B N 1
ATOM 3459 C CA . ILE B 1 86 ? 58.647 2.609 27.269 1.00 18.86 86 ILE B CA 1
ATOM 3460 C C . ILE B 1 86 ? 58.901 4.054 27.722 1.00 20.24 86 ILE B C 1
ATOM 3461 O O . ILE B 1 86 ? 59.384 4.293 28.832 1.00 19.58 86 ILE B O 1
ATOM 3466 N N . GLU B 1 87 ? 58.553 5.017 26.872 1.00 19.99 87 GLU B N 1
ATOM 3467 C CA . GLU B 1 87 ? 58.748 6.419 27.202 1.00 21.37 87 GLU B CA 1
ATOM 3468 C C . GLU B 1 87 ? 57.828 6.839 28.340 1.00 21.28 87 GLU B C 1
ATOM 3469 O O . GLU B 1 87 ? 58.162 7.720 29.130 1.00 19.91 87 GLU B O 1
ATOM 3475 N N . ASN B 1 88 ? 56.674 6.190 28.420 1.00 21.97 88 ASN B N 1
ATOM 3476 C CA . ASN B 1 88 ? 55.689 6.504 29.437 1.00 22.19 88 ASN B CA 1
ATOM 3477 C C . ASN B 1 88 ? 55.676 5.534 30.607 1.00 23.65 88 ASN B C 1
ATOM 3478 O O . ASN B 1 88 ? 54.617 5.158 31.119 1.00 23.46 88 ASN B O 1
ATOM 3483 N N . ASP B 1 89 ? 56.879 5.151 31.021 1.00 25.65 89 ASP B N 1
ATOM 3484 C CA . ASP B 1 89 ? 57.100 4.256 32.146 1.00 27.38 89 ASP B CA 1
ATOM 3485 C C . ASP B 1 89 ? 56.104 3.114 32.264 1.00 28.52 89 ASP B C 1
ATOM 3486 O O . ASP B 1 89 ? 55.482 2.908 33.313 1.00 28.39 89 ASP B O 1
ATOM 3491 N N . LEU B 1 90 ? 55.958 2.378 31.168 1.00 28.10 90 LEU B N 1
ATOM 3492 C CA . LEU B 1 90 ? 55.074 1.228 31.108 1.00 28.04 90 LEU B CA 1
ATOM 3493 C C . LEU B 1 90 ? 53.683 1.456 31.687 1.00 28.74 90 LEU B C 1
ATOM 3494 O O . LEU B 1 90 ? 53.091 0.543 32.263 1.00 29.09 90 LEU B O 1
ATOM 3499 N N . ASN B 1 91 ? 53.155 2.668 31.531 1.00 28.56 91 ASN B N 1
ATOM 3500 C CA . ASN B 1 91 ? 51.815 2.986 32.031 1.00 28.40 91 ASN B CA 1
ATOM 3501 C C . ASN B 1 91 ? 50.793 2.459 31.028 1.00 28.28 91 ASN B C 1
ATOM 3502 O O . ASN B 1 91 ? 50.337 3.196 30.160 1.00 29.34 91 ASN B O 1
ATOM 3507 N N . PHE B 1 92 ? 50.434 1.187 31.156 1.00 28.07 92 PHE B N 1
ATOM 3508 C CA . PHE B 1 92 ? 49.488 0.563 30.246 1.00 27.56 92 PHE B CA 1
ATOM 3509 C C . PHE B 1 92 ? 48.094 1.167 30.285 1.00 27.91 92 PHE B C 1
ATOM 3510 O O . PHE B 1 92 ? 47.333 1.034 29.329 1.00 27.11 92 PHE B O 1
ATOM 3518 N N . GLU B 1 93 ? 47.752 1.827 31.384 1.00 28.09 93 GLU B N 1
ATOM 3519 C CA . GLU B 1 93 ? 46.436 2.432 31.495 1.00 28.95 93 GLU B CA 1
ATOM 3520 C C . GLU B 1 93 ? 46.351 3.611 30.522 1.00 28.62 93 GLU B C 1
ATOM 3521 O O . GLU B 1 93 ? 45.357 3.783 29.814 1.00 27.66 93 GLU B O 1
ATOM 3527 N N . ALA B 1 94 ? 47.410 4.412 30.485 1.00 28.62 94 ALA B N 1
ATOM 3528 C CA . ALA B 1 94 ? 47.464 5.562 29.596 1.00 28.28 94 ALA B CA 1
ATOM 3529 C C . ALA B 1 94 ? 47.586 5.093 28.149 1.00 27.75 94 ALA B C 1
ATOM 3530 O O . ALA B 1 94 ? 47.173 5.789 27.222 1.00 28.35 94 ALA B O 1
ATOM 3532 N N . ALA B 1 95 ? 48.149 3.905 27.958 1.00 27.35 95 ALA B N 1
ATOM 3533 C CA . ALA B 1 95 ? 48.336 3.371 26.609 1.00 27.57 95 ALA B CA 1
ATOM 3534 C C . ALA B 1 95 ? 47.019 2.992 25.950 1.00 26.83 95 ALA B C 1
ATOM 3535 O O . ALA B 1 95 ? 46.978 2.702 24.756 1.00 24.76 95 ALA B O 1
ATOM 3537 N N . LYS B 1 96 ? 45.943 3.007 26.732 1.00 26.71 96 LYS B N 1
ATOM 3538 C CA . LYS B 1 96 ? 44.627 2.655 26.219 1.00 26.27 96 LYS B CA 1
ATOM 3539 C C . LYS B 1 96 ? 43.987 3.744 25.355 1.00 26.08 96 LYS B C 1
ATOM 3540 O O . LYS B 1 96 ? 42.952 3.512 24.732 1.00 25.81 96 LYS B O 1
ATOM 3546 N N . THR B 1 97 ? 44.588 4.932 25.321 1.00 25.85 97 THR B N 1
ATOM 3547 C CA . THR B 1 97 ? 44.054 5.997 24.475 1.00 25.34 97 THR B CA 1
ATOM 3548 C C . THR B 1 97 ? 44.396 5.588 23.041 1.00 24.19 97 THR B C 1
ATOM 3549 O O . THR B 1 97 ? 45.429 4.966 22.804 1.00 21.93 97 THR B O 1
ATOM 3553 N N . TYR B 1 98 ? 43.521 5.916 22.094 1.00 23.65 98 TYR B N 1
ATOM 3554 C CA . TYR B 1 98 ? 43.756 5.570 20.698 1.00 23.47 98 TYR B CA 1
ATOM 3555 C C . TYR B 1 98 ? 45.156 5.927 20.238 1.00 23.17 98 TYR B C 1
ATOM 3556 O O . TYR B 1 98 ? 45.667 7.006 20.542 1.00 21.07 98 TYR B O 1
ATOM 3565 N N . MET B 1 99 ? 45.763 5.010 19.492 1.00 22.98 99 MET B N 1
ATOM 3566 C CA . MET B 1 99 ? 47.107 5.202 18.971 1.00 23.96 99 MET B CA 1
ATOM 3567 C C . MET B 1 99 ? 47.150 6.447 18.103 1.00 23.29 99 MET B C 1
ATOM 3568 O O . MET B 1 99 ? 48.137 7.185 18.100 1.00 21.60 99 MET B O 1
ATOM 3573 N N . SER B 1 100 ? 46.061 6.688 17.383 1.00 23.93 100 SER B N 1
ATOM 3574 C CA . SER B 1 100 ? 45.975 7.839 16.493 1.00 24.91 100 SER B CA 1
ATOM 3575 C C . SER B 1 100 ? 46.055 9.161 17.243 1.00 24.68 100 SER B C 1
ATOM 3576 O O . SER B 1 100 ? 46.425 10.182 16.665 1.00 25.60 100 SER B O 1
ATOM 3579 N N . LEU B 1 101 ? 45.710 9.149 18.527 1.00 23.92 101 LEU B N 1
ATOM 3580 C CA . LEU B 1 101 ? 45.765 10.368 19.340 1.00 23.05 101 LEU B CA 1
ATOM 3581 C C . LEU B 1 101 ? 47.107 10.500 20.049 1.00 21.57 101 LEU B C 1
ATOM 3582 O O . LEU B 1 101 ? 47.514 11.593 20.454 1.00 21.51 101 LEU B O 1
ATOM 3587 N N . ARG B 1 102 ? 47.802 9.382 20.198 1.00 20.04 102 ARG B N 1
ATOM 3588 C CA . ARG B 1 102 ? 49.100 9.393 20.868 1.00 18.62 102 ARG B CA 1
ATOM 3589 C C . ARG B 1 102 ? 50.218 9.777 19.914 1.00 17.26 102 ARG B C 1
ATOM 3590 O O . ARG B 1 102 ? 51.247 10.305 20.337 1.00 16.91 102 ARG B O 1
ATOM 3598 N N . TYR B 1 103 ? 50.008 9.518 18.626 1.00 16.35 103 TYR B N 1
ATOM 3599 C CA . TYR B 1 103 ? 51.003 9.852 17.609 1.00 15.70 103 TYR B CA 1
ATOM 3600 C C . TYR B 1 103 ? 50.441 10.776 16.537 1.00 16.64 103 TYR B C 1
ATOM 3601 O O . TYR B 1 103 ? 49.242 10.770 16.264 1.00 15.10 103 TYR B O 1
ATOM 3610 N N . ILE B 1 104 ? 51.322 11.566 15.937 1.00 18.39 104 ILE B N 1
ATOM 3611 C CA . ILE B 1 104 ? 50.939 12.437 14.837 1.00 20.10 104 ILE B CA 1
ATOM 3612 C C . ILE B 1 104 ? 51.501 11.744 13.606 1.00 20.03 104 ILE B C 1
ATOM 3613 O O . ILE B 1 104 ? 52.698 11.439 13.539 1.00 19.87 104 ILE B O 1
ATOM 3618 N N . TYR B 1 105 ? 50.619 11.463 12.654 1.00 19.09 105 TYR B N 1
ATOM 3619 C CA . TYR B 1 105 ? 50.987 10.798 11.416 1.00 18.99 105 TYR B CA 1
ATOM 3620 C C . TYR B 1 105 ? 51.409 11.912 10.465 1.00 19.27 105 TYR B C 1
ATOM 3621 O O . TYR B 1 105 ? 50.578 12.558 9.826 1.00 18.56 105 TYR B O 1
ATOM 3630 N N . LEU B 1 106 ? 52.712 12.143 10.398 1.00 19.37 106 LEU B N 1
ATOM 3631 C CA . LEU B 1 106 ? 53.266 13.194 9.563 1.00 18.47 106 LEU B CA 1
ATOM 3632 C C . LEU B 1 106 ? 52.769 13.242 8.119 1.00 18.74 106 LEU B C 1
ATOM 3633 O O . LEU B 1 106 ? 52.375 14.305 7.639 1.00 18.13 106 LEU B O 1
ATOM 3638 N N . ASP B 1 107 ? 52.794 12.111 7.416 1.00 18.84 107 ASP B N 1
ATOM 3639 C CA . ASP B 1 107 ? 52.380 12.109 6.016 1.00 18.73 107 ASP B CA 1
ATOM 3640 C C . ASP B 1 107 ? 50.970 11.602 5.708 1.00 19.40 107 ASP B C 1
ATOM 3641 O O . ASP B 1 107 ? 50.610 11.444 4.543 1.00 20.80 107 ASP B O 1
ATOM 3646 N N . GLY B 1 108 ? 50.161 11.389 6.741 1.00 19.76 108 GLY B N 1
ATOM 3647 C CA . GLY B 1 108 ? 48.810 10.887 6.528 1.00 19.93 108 GLY B CA 1
ATOM 3648 C C . GLY B 1 108 ? 47.895 11.753 5.669 1.00 20.08 108 GLY B C 1
ATOM 3649 O O . GLY B 1 108 ? 47.095 11.238 4.891 1.00 18.02 108 GLY B O 1
ATOM 3650 N N . PHE B 1 109 ? 48.013 13.068 5.811 1.00 19.69 109 PHE B N 1
ATOM 3651 C CA . PHE B 1 109 ? 47.182 14.009 5.065 1.00 20.85 109 PHE B CA 1
ATOM 3652 C C . PHE B 1 109 ? 47.194 13.846 3.538 1.00 20.92 109 PHE B C 1
ATOM 3653 O O . PHE B 1 109 ? 46.158 13.968 2.882 1.00 19.98 109 PHE B O 1
ATOM 3661 N N . MET B 1 110 ? 48.364 13.566 2.979 1.00 21.06 110 MET B N 1
ATOM 3662 C CA . MET B 1 110 ? 48.510 13.478 1.528 1.00 21.54 110 MET B CA 1
ATOM 3663 C C . MET B 1 110 ? 47.542 12.595 0.745 1.00 21.26 110 MET B C 1
ATOM 3664 O O . MET B 1 110 ? 47.247 12.877 -0.417 1.00 21.60 110 MET B O 1
ATOM 3669 N N . ILE B 1 111 ? 47.037 11.534 1.358 1.00 20.26 111 ILE B N 1
ATOM 3670 C CA . ILE B 1 111 ? 46.137 10.656 0.637 1.00 19.60 111 ILE B CA 1
ATOM 3671 C C . ILE B 1 111 ? 44.811 11.326 0.322 1.00 19.04 111 ILE B C 1
ATOM 3672 O O . ILE B 1 111 ? 44.031 10.818 -0.482 1.00 17.12 111 ILE B O 1
ATOM 3677 N N . TYR B 1 112 ? 44.573 12.484 0.925 1.00 20.53 112 TYR B N 1
ATOM 3678 C CA . TYR B 1 112 ? 43.317 13.200 0.716 1.00 22.40 112 TYR B CA 1
ATOM 3679 C C . TYR B 1 112 ? 43.469 14.549 0.019 1.00 23.21 112 TYR B C 1
ATOM 3680 O O . TYR B 1 112 ? 44.277 15.379 0.418 1.00 24.09 112 TYR B O 1
ATOM 3689 N N . ASP B 1 113 ? 42.680 14.746 -1.035 1.00 24.67 113 ASP B N 1
ATOM 3690 C CA . ASP B 1 113 ? 42.677 15.990 -1.800 1.00 24.95 113 ASP B CA 1
ATOM 3691 C C . ASP B 1 113 ? 41.274 16.564 -1.640 1.00 25.18 113 ASP B C 1
ATOM 3692 O O . ASP B 1 113 ? 40.333 16.101 -2.282 1.00 24.99 113 ASP B O 1
ATOM 3697 N N . PRO B 1 114 ? 41.117 17.568 -0.763 1.00 25.04 114 PRO B N 1
ATOM 3698 C CA . PRO B 1 114 ? 39.832 18.220 -0.495 1.00 25.94 114 PRO B CA 1
ATOM 3699 C C . PRO B 1 114 ? 39.089 18.676 -1.746 1.00 26.32 114 PRO B C 1
ATOM 3700 O O . PRO B 1 114 ? 37.864 18.744 -1.752 1.00 27.24 114 PRO B O 1
ATOM 3704 N N . GLU B 1 115 ? 39.837 18.991 -2.797 1.00 27.61 115 GLU B N 1
ATOM 3705 C CA . GLU B 1 115 ? 39.247 19.448 -4.051 1.00 28.61 115 GLU B CA 1
ATOM 3706 C C . GLU B 1 115 ? 38.494 18.325 -4.755 1.00 28.94 115 GLU B C 1
ATOM 3707 O O . GLU B 1 115 ? 37.794 18.557 -5.739 1.00 29.74 115 GLU B O 1
ATOM 3713 N N . LYS B 1 116 ? 38.635 17.106 -4.245 1.00 28.21 116 LYS B N 1
ATOM 3714 C CA . LYS B 1 116 ? 37.948 15.958 -4.820 1.00 28.34 116 LYS B CA 1
ATOM 3715 C C . LYS B 1 116 ? 37.034 15.287 -3.783 1.00 27.38 116 LYS B C 1
ATOM 3716 O O . LYS B 1 116 ? 36.651 14.127 -3.940 1.00 27.23 116 LYS B O 1
ATOM 3722 N N . GLN B 1 117 ? 36.677 16.032 -2.738 1.00 26.87 117 GLN B N 1
ATOM 3723 C CA . GLN B 1 117 ? 35.831 15.517 -1.654 1.00 27.20 117 GLN B CA 1
ATOM 3724 C C . GLN B 1 117 ? 34.598 14.719 -2.090 1.00 27.68 117 GLN B C 1
ATOM 3725 O O . GLN B 1 117 ? 34.311 13.665 -1.521 1.00 28.06 117 GLN B O 1
ATOM 3731 N N . GLU B 1 118 ? 33.871 15.211 -3.091 1.00 27.42 118 GLU B N 1
ATOM 3732 C CA . GLU B 1 118 ? 32.672 14.520 -3.571 1.00 27.59 118 GLU B CA 1
ATOM 3733 C C . GLU B 1 118 ? 32.988 13.149 -4.162 1.00 27.37 118 GLU B C 1
ATOM 3734 O O . GLU B 1 118 ? 32.144 12.259 -4.173 1.00 26.30 118 GLU B O 1
ATOM 3740 N N . GLU B 1 119 ? 34.208 12.988 -4.656 1.00 28.43 119 GLU B N 1
ATOM 3741 C CA . GLU B 1 119 ? 34.620 11.744 -5.295 1.00 29.63 119 GLU B CA 1
ATOM 3742 C C . GLU B 1 119 ? 34.967 10.566 -4.376 1.00 29.59 119 GLU B C 1
ATOM 3743 O O . GLU B 1 119 ? 34.848 9.401 -4.766 1.00 29.37 119 GLU B O 1
ATOM 3749 N N . TYR B 1 120 ? 35.374 10.863 -3.151 1.00 29.34 120 TYR B N 1
ATOM 3750 C CA . TYR B 1 120 ? 35.788 9.814 -2.232 1.00 29.80 120 TYR B CA 1
ATOM 3751 C C . TYR B 1 120 ? 34.759 8.800 -1.762 1.00 29.91 120 TYR B C 1
ATOM 3752 O O . TYR B 1 120 ? 35.094 7.629 -1.610 1.00 30.52 120 TYR B O 1
ATOM 3761 N N . ASN B 1 121 ? 33.519 9.220 -1.537 1.00 31.36 121 ASN B N 1
ATOM 3762 C CA . ASN B 1 121 ? 32.508 8.274 -1.075 1.00 32.25 121 ASN B CA 1
ATOM 3763 C C . ASN B 1 121 ? 32.030 7.369 -2.205 1.00 31.77 121 ASN B C 1
ATOM 3764 O O . ASN B 1 121 ? 31.363 6.372 -1.966 1.00 31.84 121 ASN B O 1
ATOM 3769 N N . ASP B 1 122 ? 32.384 7.714 -3.435 1.00 32.69 122 ASP B N 1
ATOM 3770 C CA . ASP B 1 122 ? 31.986 6.915 -4.584 1.00 33.08 122 ASP B CA 1
ATOM 3771 C C . ASP B 1 122 ? 32.722 5.573 -4.617 1.00 33.16 122 ASP B C 1
ATOM 3772 O O . ASP B 1 122 ? 32.241 4.616 -5.227 1.00 32.45 122 ASP B O 1
ATOM 3777 N N . ILE B 1 123 ? 33.881 5.507 -3.958 1.00 32.90 123 ILE B N 1
ATOM 3778 C CA . ILE B 1 123 ? 34.680 4.284 -3.917 1.00 32.43 123 ILE B CA 1
ATOM 3779 C C . ILE B 1 123 ? 34.149 3.277 -2.893 1.00 32.40 123 ILE B C 1
ATOM 3780 O O . ILE B 1 123 ? 34.695 2.184 -2.750 1.00 32.32 123 ILE B O 1
ATOM 3785 N N . LEU B 1 124 ? 33.078 3.642 -2.193 1.00 33.56 124 LEU B N 1
ATOM 3786 C CA . LEU B 1 124 ? 32.481 2.771 -1.179 1.00 34.25 124 LEU B CA 1
ATOM 3787 C C . LEU B 1 124 ? 31.336 1.914 -1.707 1.00 35.07 124 LEU B C 1
ATOM 3788 O O . LEU B 1 124 ? 30.598 2.324 -2.603 1.00 35.92 124 LEU B O 1
ATOM 3793 N N . PRO B 1 125 ? 31.172 0.704 -1.153 1.00 35.38 125 PRO B N 1
ATOM 3794 C CA . PRO B 1 125 ? 30.100 -0.197 -1.584 1.00 35.53 125 PRO B CA 1
ATOM 3795 C C . PRO B 1 125 ? 28.744 0.440 -1.329 1.00 35.82 125 PRO B C 1
ATOM 3796 O O . PRO B 1 125 ? 27.867 0.422 -2.194 1.00 35.47 125 PRO B O 1
ATOM 3800 N N . ASN B 1 126 ? 28.590 1.009 -0.138 1.00 36.34 126 ASN B N 1
ATOM 3801 C CA . ASN B 1 126 ? 27.339 1.648 0.261 1.00 38.04 126 ASN B CA 1
ATOM 3802 C C . ASN B 1 126 ? 27.545 3.001 0.950 1.00 38.15 126 ASN B C 1
ATOM 3803 O O . ASN B 1 126 ? 27.615 3.074 2.178 1.00 37.83 126 ASN B O 1
ATOM 3808 N N . PRO B 1 127 ? 27.619 4.089 0.163 1.00 38.52 127 PRO B N 1
ATOM 3809 C CA . PRO B 1 127 ? 27.814 5.470 0.627 1.00 38.67 127 PRO B CA 1
ATOM 3810 C C . PRO B 1 127 ? 26.750 5.983 1.599 1.00 39.61 127 PRO B C 1
ATOM 3811 O O . PRO B 1 127 ? 27.040 6.809 2.465 1.00 39.88 127 PRO B O 1
ATOM 3815 N N . GLU B 1 128 ? 25.520 5.505 1.446 1.00 39.23 128 GLU B N 1
ATOM 3816 C CA . GLU B 1 128 ? 24.420 5.930 2.304 1.00 39.59 128 GLU B CA 1
ATOM 3817 C C . GLU B 1 128 ? 24.444 5.258 3.673 1.00 39.34 128 GLU B C 1
ATOM 3818 O O . GLU B 1 128 ? 23.562 5.487 4.499 1.00 39.46 128 GLU B O 1
ATOM 3820 N N . ASN B 1 129 ? 25.451 4.424 3.906 1.00 38.63 129 ASN B N 1
ATOM 3821 C CA . ASN B 1 129 ? 25.582 3.732 5.180 1.00 36.84 129 ASN B CA 1
ATOM 3822 C C . ASN B 1 129 ? 26.702 4.381 5.994 1.00 36.12 129 ASN B C 1
ATOM 3823 O O . ASN B 1 129 ? 27.078 3.895 7.062 1.00 36.68 129 ASN B O 1
ATOM 3825 N N . LEU B 1 130 ? 27.225 5.491 5.482 1.00 33.83 130 LEU B N 1
ATOM 3826 C CA . LEU B 1 130 ? 28.301 6.216 6.145 1.00 32.46 130 LEU B CA 1
ATOM 3827 C C . LEU B 1 130 ? 27.838 7.033 7.345 1.00 31.79 130 LEU B C 1
ATOM 3828 O O . LEU B 1 130 ? 26.804 7.701 7.288 1.00 31.83 130 LEU B O 1
ATOM 3833 N N . ASP B 1 131 ? 28.608 6.983 8.430 1.00 30.86 131 ASP B N 1
ATOM 3834 C CA . ASP B 1 131 ? 28.290 7.782 9.606 1.00 30.16 131 ASP B CA 1
ATOM 3835 C C . ASP B 1 131 ? 28.879 9.135 9.223 1.00 29.78 131 ASP B C 1
ATOM 3836 O O . ASP B 1 131 ? 30.055 9.406 9.480 1.00 29.76 131 ASP B O 1
ATOM 3841 N N . MET B 1 132 ? 28.063 9.974 8.591 1.00 29.37 132 MET B N 1
ATOM 3842 C CA . MET B 1 132 ? 28.522 11.273 8.114 1.00 29.00 132 MET B CA 1
ATOM 3843 C C . MET B 1 132 ? 29.212 12.208 9.089 1.00 29.06 132 MET B C 1
ATOM 3844 O O . MET B 1 132 ? 30.149 12.902 8.711 1.00 28.83 132 MET B O 1
ATOM 3849 N N . GLU B 1 133 ? 28.761 12.245 10.333 1.00 30.00 133 GLU B N 1
ATOM 3850 C CA . GLU B 1 133 ? 29.385 13.138 11.296 1.00 31.72 133 GLU B CA 1
ATOM 3851 C C . GLU B 1 133 ? 30.841 12.734 11.492 1.00 31.12 133 GLU B C 1
ATOM 3852 O O . GLU B 1 133 ? 31.742 13.571 11.420 1.00 30.82 133 GLU B O 1
ATOM 3858 N N . ARG B 1 134 ? 31.074 11.445 11.720 1.00 30.00 134 ARG B N 1
ATOM 3859 C CA . ARG B 1 134 ? 32.437 10.965 11.920 1.00 28.79 134 ARG B CA 1
ATOM 3860 C C . ARG B 1 134 ? 33.224 10.999 10.614 1.00 27.39 134 ARG B C 1
ATOM 3861 O O . ARG B 1 134 ? 34.398 11.352 10.595 1.00 27.53 134 ARG B O 1
ATOM 3869 N N . TYR B 1 135 ? 32.568 10.643 9.519 1.00 26.61 135 TYR B N 1
ATOM 3870 C CA . TYR B 1 135 ? 33.216 10.626 8.214 1.00 26.06 135 TYR B CA 1
ATOM 3871 C C . TYR B 1 135 ? 33.814 11.983 7.833 1.00 25.35 135 TYR B C 1
ATOM 3872 O O . TYR B 1 135 ? 34.975 12.071 7.433 1.00 24.46 135 TYR B O 1
ATOM 3881 N N . LEU B 1 136 ? 33.008 13.033 7.957 1.00 24.60 136 LEU B N 1
ATOM 3882 C CA . LEU B 1 136 ? 33.440 14.381 7.616 1.00 25.19 136 LEU B CA 1
ATOM 3883 C C . LEU B 1 136 ? 34.496 14.882 8.587 1.00 25.06 136 LEU B C 1
ATOM 3884 O O . LEU B 1 136 ? 35.392 15.638 8.212 1.00 24.19 136 LEU B O 1
ATOM 3889 N N . GLY B 1 137 ? 34.386 14.450 9.839 1.00 25.46 137 GLY B N 1
ATOM 3890 C CA . GLY B 1 137 ? 35.345 14.865 10.842 1.00 25.02 137 GLY B CA 1
ATOM 3891 C C . GLY B 1 137 ? 36.703 14.326 10.462 1.00 24.23 137 GLY B C 1
ATOM 3892 O O . GLY B 1 137 ? 37.725 14.959 10.695 1.00 25.31 137 GLY B O 1
ATOM 3893 N N . LEU B 1 138 ? 36.699 13.145 9.860 1.00 23.88 138 LEU B N 1
ATOM 3894 C CA . LEU B 1 138 ? 37.923 12.492 9.423 1.00 23.90 138 LEU B CA 1
ATOM 3895 C C . LEU B 1 138 ? 38.520 13.254 8.233 1.00 24.38 138 LEU B C 1
ATOM 3896 O O . LEU B 1 138 ? 39.731 13.527 8.183 1.00 24.05 138 LEU B O 1
ATOM 3901 N N . LEU B 1 139 ? 37.663 13.603 7.276 1.00 24.20 139 LEU B N 1
ATOM 3902 C CA . LEU B 1 139 ? 38.099 14.347 6.101 1.00 25.37 139 LEU B CA 1
ATOM 3903 C C . LEU B 1 139 ? 38.722 15.674 6.527 1.00 26.02 139 LEU B C 1
ATOM 3904 O O . LEU B 1 139 ? 39.720 16.112 5.956 1.00 25.84 139 LEU B O 1
ATOM 3909 N N . GLU B 1 140 ? 38.131 16.309 7.534 1.00 26.32 140 GLU B N 1
ATOM 3910 C CA . GLU B 1 140 ? 38.638 17.590 8.010 1.00 27.43 140 GLU B CA 1
ATOM 3911 C C . GLU B 1 140 ? 40.012 17.483 8.662 1.00 27.33 140 GLU B C 1
ATOM 3912 O O . GLU B 1 140 ? 40.824 18.406 8.574 1.00 26.75 140 GLU B O 1
ATOM 3918 N N . TYR B 1 141 ? 40.280 16.368 9.330 1.00 28.57 141 TYR B N 1
ATOM 3919 C CA . TYR B 1 141 ? 41.585 16.207 9.961 1.00 29.31 141 TYR B CA 1
ATOM 3920 C C . TYR B 1 141 ? 42.620 15.979 8.870 1.00 29.68 141 TYR B C 1
ATOM 3921 O O . TYR B 1 141 ? 43.677 16.605 8.859 1.00 30.02 141 TYR B O 1
ATOM 3930 N N . SER B 1 142 ? 42.300 15.082 7.943 1.00 29.95 142 SER B N 1
ATOM 3931 C CA . SER B 1 142 ? 43.199 14.761 6.841 1.00 30.07 142 SER B CA 1
ATOM 3932 C C . SER B 1 142 ? 43.516 15.994 5.995 1.00 29.71 142 SER B C 1
ATOM 3933 O O . SER B 1 142 ? 44.488 16.001 5.243 1.00 28.67 142 SER B O 1
ATOM 3936 N N . SER B 1 143 ? 42.696 17.035 6.121 1.00 29.22 143 SER B N 1
ATOM 3937 C CA . SER B 1 143 ? 42.911 18.266 5.365 1.00 29.11 143 SER B CA 1
ATOM 3938 C C . SER B 1 143 ? 44.080 19.070 5.922 1.00 28.27 143 SER B C 1
ATOM 3939 O O . SER B 1 143 ? 44.669 19.893 5.221 1.00 29.07 143 SER B O 1
ATOM 3942 N N . ARG B 1 144 ? 44.414 18.828 7.183 1.00 27.15 144 ARG B N 1
ATOM 3943 C CA . ARG B 1 144 ? 45.495 19.545 7.838 1.00 27.43 144 ARG B CA 1
ATOM 3944 C C . ARG B 1 144 ? 46.872 19.009 7.455 1.00 27.07 144 ARG B C 1
ATOM 3945 O O . ARG B 1 144 ? 47.120 17.812 7.547 1.00 26.92 144 ARG B O 1
ATOM 3953 N N . PRO B 1 145 ? 47.782 19.891 7.001 1.00 28.41 145 PRO B N 1
ATOM 3954 C CA . PRO B 1 145 ? 49.136 19.470 6.617 1.00 28.28 145 PRO B CA 1
ATOM 3955 C C . PRO B 1 145 ? 49.826 18.855 7.833 1.00 28.29 145 PRO B C 1
ATOM 3956 O O . PRO B 1 145 ? 49.682 19.355 8.951 1.00 29.23 145 PRO B O 1
ATOM 3960 N N . GLY B 1 146 ? 50.565 17.771 7.621 1.00 27.95 146 GLY B N 1
ATOM 3961 C CA . GLY B 1 146 ? 51.241 17.117 8.730 1.00 26.43 146 GLY B CA 1
ATOM 3962 C C . GLY B 1 146 ? 52.143 18.048 9.518 1.00 25.57 146 GLY B C 1
ATOM 3963 O O . GLY B 1 146 ? 52.216 17.970 10.745 1.00 24.52 146 GLY B O 1
ATOM 3964 N N . SER B 1 147 ? 52.832 18.939 8.815 1.00 25.69 147 SER B N 1
ATOM 3965 C CA . SER B 1 147 ? 53.730 19.875 9.477 1.00 25.69 147 SER B CA 1
ATOM 3966 C C . SER B 1 147 ? 53.005 20.756 10.492 1.00 24.64 147 SER B C 1
ATOM 3967 O O . SER B 1 147 ? 53.556 21.062 11.541 1.00 24.14 147 SER B O 1
ATOM 3970 N N . SER B 1 148 ? 51.772 21.156 10.195 1.00 24.91 148 SER B N 1
ATOM 3971 C CA . SER B 1 148 ? 51.031 22.008 11.125 1.00 25.53 148 SER B CA 1
ATOM 3972 C C . SER B 1 148 ? 50.565 21.245 12.368 1.00 25.99 148 SER B C 1
ATOM 3973 O O . SER B 1 148 ? 50.479 21.809 13.463 1.00 25.21 148 SER B O 1
ATOM 3976 N N . LEU B 1 149 ? 50.266 19.962 12.198 1.00 26.56 149 LEU B N 1
ATOM 3977 C CA . LEU B 1 149 ? 49.839 19.129 13.318 1.00 28.55 149 LEU B CA 1
ATOM 3978 C C . LEU B 1 149 ? 50.950 19.100 14.367 1.00 28.30 149 LEU B C 1
ATOM 3979 O O . LEU B 1 149 ? 50.699 19.274 15.560 1.00 29.37 149 LEU B O 1
ATOM 3984 N N . LEU B 1 150 ? 52.178 18.896 13.898 1.00 28.71 150 LEU B N 1
ATOM 3985 C CA . LEU B 1 150 ? 53.358 18.824 14.760 1.00 28.94 150 LEU B CA 1
ATOM 3986 C C . LEU B 1 150 ? 53.672 20.121 15.486 1.00 29.18 150 LEU B C 1
ATOM 3987 O O . LEU B 1 150 ? 53.808 20.138 16.711 1.00 29.75 150 LEU B O 1
ATOM 3992 N N . ALA B 1 151 ? 53.805 21.206 14.730 1.00 28.53 151 ALA B N 1
ATOM 3993 C CA . ALA B 1 151 ? 54.119 22.494 15.326 1.00 29.00 151 ALA B CA 1
ATOM 3994 C C . ALA B 1 151 ? 53.044 22.888 16.335 1.00 29.64 151 ALA B C 1
ATOM 3995 O O . ALA B 1 151 ? 53.276 23.723 17.212 1.00 29.93 151 ALA B O 1
ATOM 3997 N N . ALA B 1 152 ? 51.875 22.262 16.217 1.00 30.54 152 ALA B N 1
ATOM 3998 C CA . ALA B 1 152 ? 50.762 22.539 17.114 1.00 30.94 152 ALA B CA 1
ATOM 3999 C C . ALA B 1 152 ? 50.992 21.998 18.524 1.00 31.29 152 ALA B C 1
ATOM 4000 O O . ALA B 1 152 ? 50.567 22.608 19.503 1.00 31.15 152 ALA B O 1
ATOM 4002 N N . VAL B 1 153 ? 51.667 20.858 18.626 1.00 31.48 153 VAL B N 1
ATOM 4003 C CA . VAL B 1 153 ? 51.942 20.241 19.923 1.00 31.19 153 VAL B CA 1
ATOM 4004 C C . VAL B 1 153 ? 52.760 21.137 20.844 1.00 31.49 153 VAL B C 1
ATOM 4005 O O . VAL B 1 153 ? 53.858 21.564 20.502 1.00 32.65 153 VAL B O 1
ATOM 4009 N N . PRO B 1 154 ? 52.236 21.416 22.044 1.00 31.60 154 PRO B N 1
ATOM 4010 C CA . PRO B 1 154 ? 52.945 22.265 23.000 1.00 31.07 154 PRO B CA 1
ATOM 4011 C C . PRO B 1 154 ? 54.307 21.704 23.394 1.00 30.95 154 PRO B C 1
ATOM 4012 O O . PRO B 1 154 ? 54.485 20.492 23.502 1.00 30.73 154 PRO B O 1
ATOM 4016 N N . PRO B 1 155 ? 55.283 22.595 23.621 1.00 30.31 155 PRO B N 1
ATOM 4017 C CA . PRO B 1 155 ? 56.667 22.300 24.004 1.00 30.15 155 PRO B CA 1
ATOM 4018 C C . PRO B 1 155 ? 56.839 21.334 25.176 1.00 29.18 155 PRO B C 1
ATOM 4019 O O . PRO B 1 155 ? 57.737 20.491 25.161 1.00 29.45 155 PRO B O 1
ATOM 4023 N N . THR B 1 156 ? 55.990 21.464 26.190 1.00 28.00 156 THR B N 1
ATOM 4024 C CA . THR B 1 156 ? 56.078 20.604 27.368 1.00 27.28 156 THR B CA 1
ATOM 4025 C C . THR B 1 156 ? 55.476 19.215 27.165 1.00 27.04 156 THR B C 1
ATOM 4026 O O . THR B 1 156 ? 55.431 18.407 28.090 1.00 26.69 156 THR B O 1
ATOM 4030 N N . GLU B 1 157 ? 55.015 18.942 25.949 1.00 26.93 157 GLU B N 1
ATOM 4031 C CA . GLU B 1 157 ? 54.461 17.639 25.625 1.00 25.78 157 GLU B CA 1
ATOM 4032 C C . GLU B 1 157 ? 55.405 16.981 24.623 1.00 24.58 157 GLU B C 1
ATOM 4033 O O . GLU B 1 157 ? 55.679 17.548 23.564 1.00 24.48 157 GLU B O 1
ATOM 4039 N N . LYS B 1 158 ? 55.900 15.792 24.953 1.00 22.26 158 LYS B N 1
ATOM 4040 C CA . LYS B 1 158 ? 56.812 15.078 24.056 1.00 22.19 158 LYS B CA 1
ATOM 4041 C C . LYS B 1 158 ? 56.095 14.726 22.756 1.00 20.12 158 LYS B C 1
ATOM 4042 O O . LYS B 1 158 ? 54.957 14.260 22.772 1.00 17.94 158 LYS B O 1
ATOM 4048 N N . ARG B 1 159 ? 56.763 14.944 21.627 1.00 19.30 159 ARG B N 1
ATOM 4049 C CA . ARG B 1 159 ? 56.155 14.647 20.341 1.00 18.08 159 ARG B CA 1
ATOM 4050 C C . ARG B 1 159 ? 56.501 13.260 19.810 1.00 17.78 159 ARG B C 1
ATOM 4051 O O . ARG B 1 159 ? 57.670 12.936 19.604 1.00 17.60 159 ARG B O 1
ATOM 4059 N N . PHE B 1 160 ? 55.472 12.438 19.619 1.00 16.26 160 PHE B N 1
ATOM 4060 C CA . PHE B 1 160 ? 55.632 11.096 19.074 1.00 17.06 160 PHE B CA 1
ATOM 4061 C C . PHE B 1 160 ? 55.181 11.203 17.623 1.00 17.41 160 PHE B C 1
ATOM 4062 O O . PHE B 1 160 ? 54.007 11.473 17.361 1.00 17.92 160 PHE B O 1
ATOM 4070 N N . VAL B 1 161 ? 56.116 11.013 16.695 1.00 17.95 161 VAL B N 1
ATOM 4071 C CA . VAL B 1 161 ? 55.825 11.122 15.269 1.00 17.65 161 VAL B CA 1
ATOM 4072 C C . VAL B 1 161 ? 55.847 9.799 14.502 1.00 17.22 161 VAL B C 1
ATOM 4073 O O . VAL B 1 161 ? 56.780 9.010 14.619 1.00 17.99 161 VAL B O 1
ATOM 4077 N N . LYS B 1 162 ? 54.811 9.565 13.708 1.00 16.88 162 LYS B N 1
ATOM 4078 C CA . LYS B 1 162 ? 54.751 8.371 12.875 1.00 16.97 162 LYS B CA 1
ATOM 4079 C C . LYS B 1 162 ? 54.908 8.841 11.433 1.00 15.21 162 LYS B C 1
ATOM 4080 O O . LYS B 1 162 ? 54.291 9.827 11.021 1.00 15.81 162 LYS B O 1
ATOM 4086 N N . THR B 1 163 ? 55.722 8.154 10.647 1.00 14.76 163 THR B N 1
ATOM 4087 C CA . THR B 1 163 ? 55.862 8.598 9.274 1.00 13.88 163 THR B CA 1
ATOM 4088 C C . THR B 1 163 ? 56.334 7.507 8.345 1.00 14.92 163 THR B C 1
ATOM 4089 O O . THR B 1 163 ? 57.023 6.567 8.749 1.00 14.31 163 THR B O 1
ATOM 4093 N N . HIS B 1 164 ? 55.924 7.617 7.090 1.00 14.33 164 HIS B N 1
ATOM 4094 C CA . HIS B 1 164 ? 56.358 6.659 6.103 1.00 14.90 164 HIS B CA 1
ATOM 4095 C C . HIS B 1 164 ? 57.211 7.415 5.103 1.00 13.99 164 HIS B C 1
ATOM 4096 O O . HIS B 1 164 ? 57.525 6.912 4.034 1.00 15.72 164 HIS B O 1
ATOM 4103 N N . LEU B 1 165 ? 57.583 8.637 5.465 1.00 13.94 165 LEU B N 1
ATOM 4104 C CA . LEU B 1 165 ? 58.431 9.446 4.595 1.00 16.05 165 LEU B CA 1
ATOM 4105 C C . LEU B 1 165 ? 59.894 9.027 4.713 1.00 16.33 165 LEU B C 1
ATOM 4106 O O . LEU B 1 165 ? 60.387 8.768 5.814 1.00 17.91 165 LEU B O 1
ATOM 4111 N N . PRO B 1 166 ? 60.595 8.915 3.575 1.00 16.29 166 PRO B N 1
ATOM 4112 C CA . PRO B 1 166 ? 62.002 8.535 3.637 1.00 17.27 166 PRO B CA 1
ATOM 4113 C C . PRO B 1 166 ? 62.761 9.734 4.227 1.00 18.31 166 PRO B C 1
ATOM 4114 O O . PRO B 1 166 ? 62.253 10.868 4.236 1.00 16.93 166 PRO B O 1
ATOM 4118 N N . LEU B 1 167 ? 63.967 9.488 4.719 1.00 17.20 167 LEU B N 1
ATOM 4119 C CA . LEU B 1 167 ? 64.755 10.551 5.332 1.00 19.50 167 LEU B CA 1
ATOM 4120 C C . LEU B 1 167 ? 65.031 11.763 4.441 1.00 20.23 167 LEU B C 1
ATOM 4121 O O . LEU B 1 167 ? 64.978 12.904 4.903 1.00 19.72 167 LEU B O 1
ATOM 4126 N N . SER B 1 168 ? 65.310 11.521 3.165 1.00 21.16 168 SER B N 1
ATOM 4127 C CA . SER B 1 168 ? 65.640 12.611 2.250 1.00 21.42 168 SER B CA 1
ATOM 4128 C C . SER B 1 168 ? 64.551 13.645 2.010 1.00 21.88 168 SER B C 1
ATOM 4129 O O . SER B 1 168 ? 64.797 14.642 1.336 1.00 23.28 168 SER B O 1
ATOM 4132 N N . LEU B 1 169 ? 63.353 13.422 2.548 1.00 21.20 169 LEU B N 1
ATOM 4133 C CA . LEU B 1 169 ? 62.257 14.375 2.358 1.00 19.38 169 LEU B CA 1
ATOM 4134 C C . LEU B 1 169 ? 61.977 15.149 3.639 1.00 19.61 169 LEU B C 1
ATOM 4135 O O . LEU B 1 169 ? 61.150 16.058 3.666 1.00 18.18 169 LEU B O 1
ATOM 4140 N N . MET B 1 170 ? 62.674 14.769 4.706 1.00 21.64 170 MET B N 1
ATOM 4141 C CA . MET B 1 170 ? 62.535 15.420 6.002 1.00 21.46 170 MET B CA 1
ATOM 4142 C C . MET B 1 170 ? 63.803 16.243 6.230 1.00 22.08 170 MET B C 1
ATOM 4143 O O . MET B 1 170 ? 64.771 16.112 5.479 1.00 21.88 170 MET B O 1
ATOM 4148 N N . PRO B 1 171 ? 63.826 17.089 7.268 1.00 22.56 171 PRO B N 1
ATOM 4149 C CA . PRO B 1 171 ? 65.017 17.908 7.513 1.00 23.45 171 PRO B CA 1
ATOM 4150 C C . PRO B 1 171 ? 66.351 17.177 7.490 1.00 23.75 171 PRO B C 1
ATOM 4151 O O . PRO B 1 171 ? 66.537 16.161 8.168 1.00 22.52 171 PRO B O 1
ATOM 4155 N N . PRO B 1 172 ? 67.302 17.672 6.686 1.00 24.51 172 PRO B N 1
ATOM 4156 C CA . PRO B 1 172 ? 68.578 16.968 6.692 1.00 24.42 172 PRO B CA 1
ATOM 4157 C C . PRO B 1 172 ? 69.215 17.168 8.071 1.00 24.00 172 PRO B C 1
ATOM 4158 O O . PRO B 1 172 ? 69.040 18.211 8.705 1.00 24.72 172 PRO B O 1
ATOM 4162 N N . ASN B 1 173 ? 69.926 16.157 8.543 1.00 24.37 173 ASN B N 1
ATOM 4163 C CA . ASN B 1 173 ? 70.567 16.223 9.850 1.00 25.25 173 ASN B CA 1
ATOM 4164 C C . ASN B 1 173 ? 69.542 16.198 10.979 1.00 24.31 173 ASN B C 1
ATOM 4165 O O . ASN B 1 173 ? 69.872 16.537 12.117 1.00 25.02 173 ASN B O 1
ATOM 4170 N N . MET B 1 174 ? 68.305 15.809 10.669 1.00 23.06 174 MET B N 1
ATOM 4171 C CA . MET B 1 174 ? 67.264 15.741 11.688 1.00 21.68 174 MET B CA 1
ATOM 4172 C C . MET B 1 174 ? 67.698 14.826 12.838 1.00 21.57 174 MET B C 1
ATOM 4173 O O . MET B 1 174 ? 67.261 15.002 13.981 1.00 21.59 174 MET B O 1
ATOM 4178 N N . LEU B 1 175 ? 68.557 13.852 12.536 1.00 20.82 175 LEU B N 1
ATOM 4179 C CA . LEU B 1 175 ? 69.042 12.923 13.561 1.00 21.44 175 LEU B CA 1
ATOM 4180 C C . LEU B 1 175 ? 70.019 13.571 14.540 1.00 21.75 175 LEU B C 1
ATOM 4181 O O . LEU B 1 175 ? 70.408 12.949 15.521 1.00 20.96 175 LEU B O 1
ATOM 4186 N N . ASP B 1 176 ? 70.438 14.806 14.274 1.00 22.66 176 ASP B N 1
ATOM 4187 C CA . ASP B 1 176 ? 71.331 15.484 15.211 1.00 23.49 176 ASP B CA 1
ATOM 4188 C C . ASP B 1 176 ? 70.462 16.000 16.346 1.00 23.77 176 ASP B C 1
ATOM 4189 O O . ASP B 1 176 ? 70.964 16.379 17.398 1.00 24.75 176 ASP B O 1
ATOM 4194 N N . THR B 1 177 ? 69.151 16.023 16.127 1.00 23.07 177 THR B N 1
ATOM 4195 C CA . THR B 1 177 ? 68.235 16.535 17.138 1.00 21.96 177 THR B CA 1
ATOM 4196 C C . THR B 1 177 ? 67.234 15.535 17.690 1.00 20.79 177 THR B C 1
ATOM 4197 O O . THR B 1 177 ? 66.959 15.511 18.889 1.00 21.13 177 THR B O 1
ATOM 4201 N N . VAL B 1 178 ? 66.690 14.703 16.814 1.00 19.57 178 VAL B N 1
ATOM 4202 C CA . VAL B 1 178 ? 65.674 13.744 17.226 1.00 19.11 178 VAL B CA 1
ATOM 4203 C C . VAL B 1 178 ? 66.106 12.284 17.092 1.00 18.99 178 VAL B C 1
ATOM 4204 O O . VAL B 1 178 ? 67.041 11.958 16.349 1.00 19.44 178 VAL B O 1
ATOM 4208 N N . LYS B 1 179 ? 65.416 11.411 17.823 1.00 19.10 179 LYS B N 1
ATOM 4209 C CA . LYS B 1 179 ? 65.693 9.981 17.771 1.00 18.33 179 LYS B CA 1
ATOM 4210 C C . LYS B 1 179 ? 64.684 9.334 16.831 1.00 17.34 179 LYS B C 1
ATOM 4211 O O . LYS B 1 179 ? 63.532 9.766 16.740 1.00 16.53 179 LYS B O 1
ATOM 4217 N N . MET B 1 180 ? 65.123 8.311 16.114 1.00 16.50 180 MET B N 1
ATOM 4218 C CA . MET B 1 180 ? 64.240 7.623 15.189 1.00 17.40 180 MET B CA 1
ATOM 4219 C C . MET B 1 180 ? 64.412 6.105 15.228 1.00 17.25 180 MET B C 1
ATOM 4220 O O . MET B 1 180 ? 65.530 5.594 15.278 1.00 17.08 180 MET B O 1
ATOM 4225 N N . VAL B 1 181 ? 63.291 5.393 15.243 1.00 17.64 181 VAL B N 1
ATOM 4226 C CA . VAL B 1 181 ? 63.318 3.938 15.185 1.00 16.01 181 VAL B CA 1
ATOM 4227 C C . VAL B 1 181 ? 62.736 3.641 13.801 1.00 16.27 181 VAL B C 1
ATOM 4228 O O . VAL B 1 181 ? 61.571 3.941 13.543 1.00 16.57 181 VAL B O 1
ATOM 4232 N N . TYR B 1 182 ? 63.552 3.078 12.914 1.00 16.62 182 TYR B N 1
ATOM 4233 C CA . TYR B 1 182 ? 63.121 2.751 11.553 1.00 16.88 182 TYR B CA 1
ATOM 4234 C C . TYR B 1 182 ? 62.955 1.238 11.403 1.00 17.97 182 TYR B C 1
ATOM 4235 O O . TYR B 1 182 ? 63.835 0.449 11.797 1.00 17.37 182 TYR B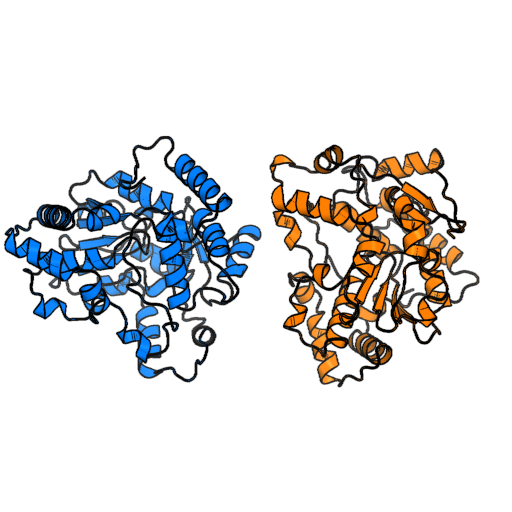 O 1
ATOM 4244 N N . LEU B 1 183 ? 61.824 0.842 10.829 1.00 16.37 183 LEU B N 1
ATOM 4245 C CA . LEU B 1 183 ? 61.517 -0.561 10.624 1.00 16.28 183 LEU B CA 1
ATOM 4246 C C . LEU B 1 183 ? 61.599 -0.960 9.157 1.00 17.73 183 LEU B C 1
ATOM 4247 O O . LEU B 1 183 ? 61.154 -0.224 8.265 1.00 17.20 183 LEU B O 1
ATOM 4252 N N . ALA B 1 184 ? 62.195 -2.122 8.914 1.00 17.11 184 ALA B N 1
ATOM 4253 C CA . ALA B 1 184 ? 62.318 -2.651 7.566 1.00 17.95 184 ALA B CA 1
ATOM 4254 C C . ALA B 1 184 ? 61.764 -4.066 7.613 1.00 18.76 184 ALA B C 1
ATOM 4255 O O . ALA B 1 184 ? 61.777 -4.718 8.666 1.00 17.92 184 ALA B O 1
ATOM 4257 N N . ARG B 1 185 ? 61.294 -4.546 6.469 1.00 19.33 185 ARG B N 1
ATOM 4258 C CA . ARG B 1 185 ? 60.702 -5.881 6.398 1.00 19.62 185 ARG B CA 1
ATOM 4259 C C . ARG B 1 185 ? 60.820 -6.433 4.990 1.00 18.38 185 ARG B C 1
ATOM 4260 O O . ARG B 1 185 ? 60.807 -5.670 4.025 1.00 18.79 185 ARG B O 1
ATOM 4268 N N . ASP B 1 186 ? 60.926 -7.755 4.876 1.00 18.77 186 ASP B N 1
ATOM 4269 C CA . ASP B 1 186 ? 61.016 -8.414 3.564 1.00 18.69 186 ASP B CA 1
ATOM 4270 C C . ASP B 1 186 ? 60.040 -7.734 2.590 1.00 18.64 186 ASP B C 1
ATOM 4271 O O . ASP B 1 186 ? 58.835 -7.683 2.841 1.00 17.41 186 ASP B O 1
ATOM 4276 N N . PRO B 1 187 ? 60.553 -7.203 1.466 1.00 19.14 187 PRO B N 1
ATOM 4277 C CA . PRO B 1 187 ? 59.750 -6.514 0.444 1.00 18.72 187 PRO B CA 1
ATOM 4278 C C . PRO B 1 187 ? 58.541 -7.311 -0.045 1.00 18.39 187 PRO B C 1
ATOM 4279 O O . PRO B 1 187 ? 57.488 -6.744 -0.342 1.00 17.64 187 PRO B O 1
ATOM 4283 N N . ARG B 1 188 ? 58.705 -8.625 -0.140 1.00 17.61 188 ARG B N 1
ATOM 4284 C CA . ARG B 1 188 ? 57.643 -9.500 -0.614 1.00 16.93 188 ARG B CA 1
ATOM 4285 C C . ARG B 1 188 ? 56.462 -9.545 0.341 1.00 17.85 188 ARG B C 1
ATOM 4286 O O . ARG B 1 188 ? 55.307 -9.497 -0.097 1.00 17.04 188 ARG B O 1
ATOM 4294 N N . ASP B 1 189 ? 56.741 -9.632 1.641 1.00 17.14 189 ASP B N 1
ATOM 4295 C CA . ASP B 1 189 ? 55.664 -9.657 2.614 1.00 17.62 189 ASP B CA 1
ATOM 4296 C C . ASP B 1 189 ? 55.055 -8.269 2.744 1.00 16.97 189 ASP B C 1
ATOM 4297 O O . ASP B 1 189 ? 53.874 -8.127 3.033 1.00 16.45 189 ASP B O 1
ATOM 4302 N N . VAL B 1 190 ? 55.870 -7.244 2.530 1.00 17.21 190 VAL B N 1
ATOM 4303 C CA . VAL B 1 190 ? 55.368 -5.886 2.594 1.00 16.31 190 VAL B CA 1
ATOM 4304 C C . VAL B 1 190 ? 54.343 -5.729 1.466 1.00 17.02 190 VAL B C 1
ATOM 4305 O O . VAL B 1 190 ? 53.285 -5.132 1.653 1.00 15.42 190 VAL B O 1
ATOM 4309 N N . ALA B 1 191 ? 54.661 -6.278 0.297 1.00 18.11 191 ALA B N 1
ATOM 4310 C CA . ALA B 1 191 ? 53.763 -6.188 -0.851 1.00 17.70 191 ALA B CA 1
ATOM 4311 C C . ALA B 1 191 ? 52.411 -6.822 -0.544 1.00 18.20 191 ALA B C 1
ATOM 4312 O O . ALA B 1 191 ? 51.370 -6.220 -0.786 1.00 20.42 191 ALA B O 1
ATOM 4314 N N . VAL B 1 192 ? 52.423 -8.040 -0.016 1.00 16.69 192 VAL B N 1
ATOM 4315 C CA . VAL B 1 192 ? 51.176 -8.711 0.320 1.00 16.99 192 VAL B CA 1
ATOM 4316 C C . VAL B 1 192 ? 50.391 -7.873 1.329 1.00 16.66 192 VAL B C 1
ATOM 4317 O O . VAL B 1 192 ? 49.187 -7.642 1.161 1.00 16.91 192 VAL B O 1
ATOM 4321 N N . SER B 1 193 ? 51.077 -7.398 2.367 1.00 16.16 193 SER B N 1
ATOM 4322 C CA . SER B 1 193 ? 50.422 -6.593 3.388 1.00 15.30 193 SER B CA 1
ATOM 4323 C C . SER B 1 193 ? 49.867 -5.280 2.838 1.00 15.47 193 SER B C 1
ATOM 4324 O O . SER B 1 193 ? 48.767 -4.874 3.198 1.00 13.96 193 SER B O 1
ATOM 4327 N N . SER B 1 194 ? 50.630 -4.616 1.974 1.00 16.28 194 SER B N 1
ATOM 4328 C CA . SER B 1 194 ? 50.184 -3.360 1.389 1.00 16.93 194 SER B CA 1
ATOM 4329 C C . SER B 1 194 ? 48.990 -3.578 0.461 1.00 17.82 194 SER B C 1
ATOM 4330 O O . SER B 1 194 ? 48.124 -2.708 0.322 1.00 17.87 194 SER B O 1
ATOM 4333 N N . PHE B 1 195 ? 48.953 -4.742 -0.181 1.00 17.85 195 PHE B N 1
ATOM 4334 C CA . PHE B 1 195 ? 47.856 -5.083 -1.076 1.00 18.18 195 PHE B CA 1
ATOM 4335 C C . PHE B 1 195 ? 46.562 -5.158 -0.250 1.00 18.72 195 PHE B C 1
ATOM 4336 O O . PHE B 1 195 ? 45.564 -4.534 -0.603 1.00 19.65 195 PHE B O 1
ATOM 4344 N N . HIS B 1 196 ? 46.592 -5.902 0.856 1.00 17.99 196 HIS B N 1
ATOM 4345 C CA . HIS B 1 196 ? 45.420 -6.038 1.719 1.00 18.18 196 HIS B CA 1
ATOM 4346 C C . HIS B 1 196 ? 45.031 -4.714 2.363 1.00 18.47 196 HIS B C 1
ATOM 4347 O O . HIS B 1 196 ? 43.847 -4.421 2.524 1.00 18.72 196 HIS B O 1
ATOM 4354 N N . HIS B 1 197 ? 46.031 -3.916 2.733 1.00 18.37 197 HIS B N 1
ATOM 4355 C CA . HIS B 1 197 ? 45.782 -2.622 3.350 1.00 18.40 197 HIS B CA 1
ATOM 4356 C C . HIS B 1 197 ? 45.079 -1.697 2.366 1.00 18.35 197 HIS B C 1
ATOM 4357 O O . HIS B 1 197 ? 44.209 -0.907 2.748 1.00 19.67 197 HIS B O 1
ATOM 4364 N N . ALA B 1 198 ? 45.478 -1.774 1.101 1.00 19.58 198 ALA B N 1
ATOM 4365 C CA . ALA B 1 198 ? 44.867 -0.947 0.066 1.00 19.84 198 ALA B CA 1
ATOM 4366 C C . ALA B 1 198 ? 43.433 -1.437 -0.085 1.00 20.74 198 ALA B C 1
ATOM 4367 O O . ALA B 1 198 ? 42.509 -0.653 -0.301 1.00 21.93 198 ALA B O 1
ATOM 4369 N N . ARG B 1 199 ? 43.254 -2.749 0.039 1.00 20.45 199 ARG B N 1
ATOM 4370 C CA . ARG B 1 199 ? 41.927 -3.344 -0.050 1.00 20.58 199 ARG B CA 1
ATOM 4371 C C . ARG B 1 199 ? 41.087 -2.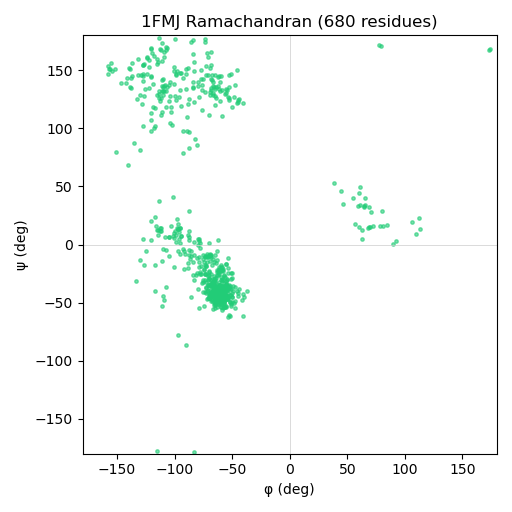843 1.125 1.00 19.76 199 ARG B C 1
ATOM 4372 O O . ARG B 1 199 ? 39.922 -2.478 0.955 1.00 19.79 199 ARG B O 1
ATOM 4380 N N . LEU B 1 200 ? 41.685 -2.819 2.316 1.00 17.87 200 LEU B N 1
ATOM 4381 C CA . LEU B 1 200 ? 40.992 -2.356 3.519 1.00 18.02 200 LEU B CA 1
ATOM 4382 C C . LEU B 1 200 ? 40.437 -0.935 3.376 1.00 17.41 200 LEU B C 1
ATOM 4383 O O . LEU B 1 200 ? 39.359 -0.623 3.888 1.00 17.58 200 LEU B O 1
ATOM 4388 N N . LEU B 1 201 ? 41.172 -0.072 2.686 1.00 17.32 201 LEU B N 1
ATOM 4389 C CA . LEU B 1 201 ? 40.725 1.306 2.523 1.00 19.39 201 LEU B CA 1
ATOM 4390 C C . LEU B 1 201 ? 40.136 1.653 1.158 1.00 19.70 201 LEU B C 1
ATOM 4391 O O . LEU B 1 201 ? 40.010 2.831 0.821 1.00 20.74 201 LEU B O 1
ATOM 4396 N N . TYR B 1 202 ? 39.779 0.631 0.383 1.00 21.04 202 TYR B N 1
ATOM 4397 C CA . TYR B 1 202 ? 39.177 0.822 -0.937 1.00 22.79 202 TYR B CA 1
ATOM 4398 C C . TYR B 1 202 ? 40.036 1.603 -1.929 1.00 24.81 202 TYR B C 1
ATOM 4399 O O . TYR B 1 202 ? 39.508 2.319 -2.787 1.00 25.55 202 TYR B O 1
ATOM 4408 N N . LEU B 1 203 ? 41.351 1.450 -1.824 1.00 24.59 203 LEU B N 1
ATOM 4409 C CA . LEU B 1 203 ? 42.275 2.158 -2.698 1.00 25.64 203 LEU B CA 1
ATOM 4410 C C . LEU B 1 203 ? 42.465 1.456 -4.037 1.00 27.50 203 LEU B C 1
ATOM 4411 O O . LEU B 1 203 ? 42.703 2.106 -5.061 1.00 27.77 203 LEU B O 1
ATOM 4416 N N . LEU B 1 204 ? 42.355 0.130 -4.030 1.00 28.54 204 LEU B N 1
ATOM 4417 C CA . LEU B 1 204 ? 42.541 -0.664 -5.243 1.00 30.47 204 LEU B CA 1
ATOM 4418 C C . LEU B 1 204 ? 41.279 -0.862 -6.063 1.00 30.12 204 LEU B C 1
ATOM 4419 O O . LEU B 1 204 ? 40.177 -0.859 -5.527 1.00 29.93 204 LEU B O 1
ATOM 4424 N N . ASN B 1 205 ? 41.447 -1.043 -7.371 1.00 31.36 205 ASN B N 1
ATOM 4425 C CA . ASN B 1 205 ? 40.301 -1.289 -8.237 1.00 31.83 205 ASN B CA 1
ATOM 4426 C C . ASN B 1 205 ? 39.803 -2.672 -7.857 1.00 31.26 205 ASN B C 1
ATOM 4427 O O . ASN B 1 205 ? 40.581 -3.622 -7.803 1.00 29.10 205 ASN B O 1
ATOM 4432 N N . LYS B 1 206 ? 38.508 -2.773 -7.580 1.00 32.18 206 LYS B N 1
ATOM 4433 C CA . LYS B 1 206 ? 37.897 -4.034 -7.185 1.00 32.94 206 LYS B CA 1
ATOM 4434 C C . LYS B 1 206 ? 38.349 -5.223 -8.026 1.00 33.92 206 LYS B C 1
ATOM 4435 O O . LYS B 1 206 ? 38.556 -6.318 -7.501 1.00 34.23 206 LYS B O 1
ATOM 4437 N N . GLN B 1 207 ? 38.519 -5.008 -9.328 1.00 35.08 207 GLN B N 1
ATOM 4438 C CA . GLN B 1 207 ? 38.913 -6.089 -10.228 1.00 35.74 207 GLN B CA 1
ATOM 4439 C C . GLN B 1 207 ? 40.418 -6.316 -10.392 1.00 35.86 207 GLN B C 1
ATOM 4440 O O . GLN B 1 207 ? 40.838 -7.105 -11.242 1.00 36.89 207 GLN B O 1
ATOM 4442 N N . SER B 1 208 ? 41.232 -5.634 -9.596 1.00 35.16 208 SER B N 1
ATOM 4443 C CA . SER B 1 208 ? 42.677 -5.822 -9.681 1.00 34.10 208 SER B CA 1
ATOM 4444 C C . SER B 1 208 ? 43.092 -6.934 -8.719 1.00 32.47 208 SER B C 1
ATOM 4445 O O . SER B 1 208 ? 42.439 -7.147 -7.701 1.00 33.37 208 SER B O 1
ATOM 4448 N N . ASN B 1 209 ? 44.170 -7.643 -9.045 1.00 30.49 209 ASN B N 1
ATOM 4449 C CA . ASN B 1 209 ? 44.657 -8.716 -8.188 1.00 29.04 209 ASN B CA 1
ATOM 4450 C C . ASN B 1 209 ? 46.024 -8.369 -7.597 1.00 27.53 209 ASN B C 1
ATOM 4451 O O . ASN B 1 209 ? 46.587 -7.313 -7.890 1.00 26.54 209 ASN B O 1
ATOM 4456 N N . PHE B 1 210 ? 46.557 -9.256 -6.763 1.00 26.50 210 PHE B N 1
ATOM 4457 C CA . PHE B 1 210 ? 47.847 -9.000 -6.140 1.00 25.70 210 PHE B CA 1
ATOM 4458 C C . PHE B 1 210 ? 48.950 -8.832 -7.173 1.00 25.48 210 PHE B C 1
ATOM 4459 O O . PHE B 1 210 ? 49.775 -7.929 -7.069 1.00 24.00 210 PHE B O 1
ATOM 4467 N N . LYS B 1 211 ? 48.961 -9.716 -8.165 1.00 25.25 211 LYS B N 1
ATOM 4468 C CA . LYS B 1 211 ? 49.954 -9.662 -9.224 1.00 25.04 211 LYS B CA 1
ATOM 4469 C C . LYS B 1 211 ? 50.038 -8.254 -9.819 1.00 24.49 211 LYS B C 1
ATOM 4470 O O . LYS B 1 211 ? 51.137 -7.759 -10.080 1.00 24.51 211 LYS B O 1
ATOM 4476 N N . ASP B 1 212 ? 48.888 -7.609 -10.022 1.00 23.60 212 ASP B N 1
ATOM 4477 C CA . ASP B 1 212 ? 48.869 -6.249 -10.567 1.00 24.26 212 ASP B CA 1
ATOM 4478 C C . ASP B 1 212 ? 49.541 -5.314 -9.562 1.00 23.74 212 ASP B C 1
ATOM 4479 O O . ASP B 1 212 ? 50.381 -4.484 -9.916 1.00 22.34 212 ASP B O 1
ATOM 4484 N N . PHE B 1 213 ? 49.144 -5.450 -8.304 1.00 24.03 213 PHE B N 1
ATOM 4485 C CA . PHE B 1 213 ? 49.695 -4.628 -7.237 1.00 24.33 213 PHE B CA 1
ATOM 4486 C C . PHE B 1 213 ? 51.213 -4.797 -7.200 1.00 24.22 213 PHE B C 1
ATOM 4487 O O . PHE B 1 213 ? 51.957 -3.821 -7.131 1.00 24.11 213 PHE B O 1
ATOM 4495 N N . TRP B 1 214 ? 51.665 -6.045 -7.260 1.00 25.00 214 TRP B N 1
ATOM 4496 C CA . TRP B 1 214 ? 53.093 -6.351 -7.242 1.00 26.13 214 TRP B CA 1
ATOM 4497 C C . TRP B 1 214 ? 53.824 -5.662 -8.392 1.00 26.92 214 TRP B C 1
ATOM 4498 O O . TRP B 1 214 ? 54.891 -5.070 -8.201 1.00 26.06 214 TRP B O 1
ATOM 4509 N N . GLU B 1 215 ? 53.253 -5.754 -9.588 1.00 27.55 215 GLU B N 1
ATOM 4510 C CA . GLU B 1 215 ? 53.848 -5.129 -10.760 1.00 28.40 215 GLU B CA 1
ATOM 4511 C C . GLU B 1 215 ? 54.124 -3.674 -10.439 1.00 27.98 215 GLU B C 1
ATOM 4512 O O . GLU B 1 215 ? 55.214 -3.163 -10.664 1.00 27.95 215 GLU B O 1
ATOM 4518 N N . MET B 1 216 ? 53.110 -3.022 -9.900 1.00 27.83 216 MET B N 1
ATOM 4519 C CA . MET B 1 216 ? 53.196 -1.626 -9.537 1.00 29.10 216 MET B CA 1
ATOM 4520 C C . MET B 1 216 ? 54.222 -1.423 -8.420 1.00 27.74 216 MET B C 1
ATOM 4521 O O . MET B 1 216 ? 55.133 -0.609 -8.539 1.00 27.40 216 MET B O 1
ATOM 4526 N N . PHE B 1 217 ? 54.082 -2.197 -7.351 1.00 27.32 217 PHE B N 1
ATOM 4527 C CA . PHE B 1 217 ? 54.961 -2.105 -6.191 1.00 26.55 217 PHE B CA 1
ATOM 4528 C C . PHE B 1 217 ? 56.463 -2.204 -6.458 1.00 27.23 217 PHE B C 1
ATOM 4529 O O . PHE B 1 217 ? 57.207 -1.260 -6.182 1.00 27.77 217 PHE B O 1
ATOM 4537 N N . HIS B 1 218 ? 56.923 -3.337 -6.984 1.00 27.65 218 HIS B N 1
ATOM 4538 C CA . HIS B 1 218 ? 58.353 -3.497 -7.231 1.00 28.20 218 HIS B CA 1
ATOM 4539 C C . HIS B 1 218 ? 58.892 -2.643 -8.371 1.00 28.28 218 HIS B C 1
ATOM 4540 O O . HIS B 1 218 ? 60.102 -2.567 -8.572 1.00 29.04 218 HIS B O 1
ATOM 4547 N N . ARG B 1 219 ? 57.999 -2.010 -9.123 1.00 28.20 219 ARG B N 1
ATOM 4548 C CA . ARG B 1 219 ? 58.422 -1.152 -10.219 1.00 27.53 219 ARG B CA 1
ATOM 4549 C C . ARG B 1 219 ? 58.478 0.285 -9.726 1.00 26.99 219 ARG B C 1
ATOM 4550 O O . ARG B 1 219 ? 58.565 1.229 -10.513 1.00 25.77 219 ARG B O 1
ATOM 4558 N N . GLY B 1 220 ? 58.437 0.439 -8.408 1.00 26.46 220 GLY B N 1
ATOM 4559 C CA . GLY B 1 220 ? 58.484 1.762 -7.817 1.00 25.84 220 GLY B CA 1
ATOM 4560 C C . GLY B 1 220 ? 57.292 2.628 -8.167 1.00 24.67 220 GLY B C 1
ATOM 4561 O O . GLY B 1 220 ? 57.422 3.846 -8.272 1.00 24.61 220 GLY B O 1
ATOM 4562 N N . LEU B 1 221 ? 56.121 2.018 -8.339 1.00 24.68 221 LEU B N 1
ATOM 4563 C CA . LEU B 1 221 ? 54.939 2.802 -8.679 1.00 25.36 221 LEU B CA 1
ATOM 4564 C C . LEU B 1 221 ? 53.847 2.872 -7.611 1.00 25.86 221 LEU B C 1
ATOM 4565 O O . LEU B 1 221 ? 52.727 3.321 -7.883 1.00 26.46 221 LEU B O 1
ATOM 4570 N N . TYR B 1 222 ? 54.160 2.431 -6.397 1.00 24.40 222 TYR B N 1
ATOM 4571 C CA . TYR B 1 222 ? 53.179 2.535 -5.335 1.00 22.20 222 TYR B CA 1
ATOM 4572 C C . TYR B 1 222 ? 53.678 3.562 -4.333 1.00 21.36 222 TYR B C 1
ATOM 4573 O O . TYR B 1 222 ? 54.845 3.977 -4.362 1.00 20.03 222 TYR B O 1
ATOM 4582 N N . THR B 1 223 ? 52.782 3.965 -3.445 1.00 20.68 223 THR B N 1
ATOM 4583 C CA . THR B 1 223 ? 53.071 4.977 -2.452 1.00 20.21 223 THR B CA 1
ATOM 4584 C C . THR B 1 223 ? 54.411 4.837 -1.733 1.00 20.25 223 THR B C 1
ATOM 4585 O O . THR B 1 223 ? 54.724 3.798 -1.155 1.00 20.11 223 THR B O 1
ATOM 4589 N N . LEU B 1 224 ? 55.196 5.907 -1.809 1.00 19.48 224 LEU B N 1
ATOM 4590 C CA . LEU B 1 224 ? 56.506 6.004 -1.178 1.00 20.16 224 LEU B CA 1
ATOM 4591 C C . LEU B 1 224 ? 57.594 5.042 -1.639 1.00 19.39 224 LEU B C 1
ATOM 4592 O O . LEU B 1 224 ? 58.627 4.911 -0.984 1.00 19.15 224 LEU B O 1
ATOM 4597 N N . THR B 1 225 ? 57.371 4.348 -2.747 1.00 18.89 225 THR B N 1
ATOM 4598 C CA . THR B 1 225 ? 58.422 3.493 -3.291 1.00 19.92 225 THR B CA 1
ATOM 4599 C C . THR B 1 225 ? 59.182 4.526 -4.135 1.00 20.20 225 THR B C 1
ATOM 4600 O O . THR B 1 225 ? 58.735 5.667 -4.237 1.00 21.43 225 THR B O 1
ATOM 4604 N N . PRO B 1 226 ? 60.327 4.166 -4.740 1.00 21.59 226 PRO B N 1
ATOM 4605 C CA . PRO B 1 226 ? 61.059 2.895 -4.767 1.00 20.91 226 PRO B CA 1
ATOM 4606 C C . PRO B 1 226 ? 61.335 2.358 -3.373 1.00 20.73 226 PRO B C 1
ATOM 4607 O O . PRO B 1 226 ? 61.935 3.039 -2.540 1.00 21.07 226 PRO B O 1
ATOM 4611 N N . TYR B 1 227 ? 60.904 1.128 -3.132 1.00 20.13 227 TYR B N 1
ATOM 4612 C CA . TYR B 1 227 ? 61.092 0.500 -1.835 1.00 20.50 227 TYR B CA 1
ATOM 4613 C C . TYR B 1 227 ? 62.530 0.552 -1.338 1.00 21.56 227 TYR B C 1
ATOM 4614 O O . TYR B 1 227 ? 62.812 1.137 -0.289 1.00 22.10 227 TYR B O 1
ATOM 4623 N N . PHE B 1 228 ? 63.441 -0.057 -2.089 1.00 21.55 228 PHE B N 1
ATOM 4624 C CA . PHE B 1 228 ? 64.837 -0.109 -1.670 1.00 22.04 228 PHE B CA 1
ATOM 4625 C C . PHE B 1 228 ? 65.545 1.217 -1.400 1.00 22.41 228 PHE B C 1
ATOM 4626 O O . PHE B 1 228 ? 66.421 1.281 -0.537 1.00 23.77 228 PHE B O 1
ATOM 4634 N N . GLU B 1 229 ? 65.188 2.268 -2.127 1.00 21.93 229 GLU B N 1
ATOM 4635 C CA . GLU B 1 229 ? 65.801 3.577 -1.890 1.00 22.17 229 GLU B CA 1
ATOM 4636 C C . GLU B 1 229 ? 65.399 4.040 -0.485 1.00 21.56 229 GLU B C 1
ATOM 4637 O O . GLU B 1 229 ? 66.200 4.628 0.260 1.00 20.44 229 GLU B O 1
ATOM 4643 N N . HIS B 1 230 ? 64.146 3.757 -0.143 1.00 20.22 230 HIS B N 1
ATOM 4644 C CA . HIS B 1 230 ? 63.566 4.114 1.148 1.00 20.25 230 HIS B CA 1
ATOM 4645 C C . HIS B 1 230 ? 64.381 3.473 2.264 1.00 20.82 230 HIS B C 1
ATOM 4646 O O . HIS B 1 230 ? 64.883 4.158 3.155 1.00 21.27 230 HIS B O 1
ATOM 4653 N N . VAL B 1 231 ? 64.513 2.152 2.205 1.00 21.72 231 VAL B N 1
ATOM 4654 C CA . VAL B 1 231 ? 65.256 1.405 3.219 1.00 20.97 231 VAL B CA 1
ATOM 4655 C C . VAL B 1 231 ? 66.725 1.809 3.286 1.00 21.28 231 VAL B C 1
ATOM 4656 O O . VAL B 1 231 ? 67.257 2.072 4.365 1.00 18.78 231 VAL B O 1
ATOM 4660 N N . LYS B 1 232 ? 67.376 1.852 2.128 1.00 21.53 232 LYS B N 1
ATOM 4661 C CA . LYS B 1 232 ? 68.790 2.200 2.068 1.00 21.68 232 LYS B CA 1
ATOM 4662 C C . LYS B 1 232 ? 69.161 3.527 2.736 1.00 21.32 232 LYS B C 1
ATOM 4663 O O . LYS B 1 232 ? 70.227 3.638 3.332 1.00 22.88 232 LYS B O 1
ATOM 4669 N N . GLU B 1 233 ? 68.290 4.526 2.652 1.00 20.95 233 GLU B N 1
ATOM 4670 C CA . GLU B 1 233 ? 68.582 5.819 3.264 1.00 20.77 233 GLU B CA 1
ATOM 4671 C C . GLU B 1 233 ? 68.723 5.692 4.777 1.00 20.37 233 GLU B C 1
ATOM 4672 O O . GLU B 1 233 ? 69.628 6.275 5.374 1.00 19.87 233 GLU B O 1
ATOM 4678 N N . ALA B 1 234 ? 67.831 4.921 5.392 1.00 19.81 234 ALA B N 1
ATOM 4679 C CA . ALA B 1 234 ? 67.859 4.731 6.838 1.00 19.40 234 ALA B CA 1
ATOM 4680 C C . ALA B 1 234 ? 69.014 3.817 7.203 1.00 18.45 234 ALA B C 1
ATOM 4681 O O . ALA B 1 234 ? 69.715 4.044 8.197 1.00 18.65 234 ALA B O 1
ATOM 4683 N N . TRP B 1 235 ? 69.203 2.788 6.383 1.00 18.41 235 TRP B N 1
ATOM 4684 C CA . TRP B 1 235 ? 70.279 1.821 6.567 1.00 19.94 235 TRP B CA 1
ATOM 4685 C C . TRP B 1 235 ? 71.633 2.529 6.672 1.00 21.03 235 TRP B C 1
ATOM 4686 O O . TRP B 1 235 ? 72.462 2.162 7.506 1.00 21.20 235 TRP B O 1
ATOM 4697 N N . ALA B 1 236 ? 71.847 3.538 5.825 1.00 20.97 236 ALA B N 1
ATOM 4698 C CA . ALA B 1 236 ? 73.088 4.313 5.832 1.00 21.77 236 ALA B CA 1
ATOM 4699 C C . ALA B 1 236 ? 73.301 5.042 7.162 1.00 22.22 236 ALA B C 1
ATOM 4700 O O . ALA B 1 236 ? 74.428 5.392 7.511 1.00 22.02 236 ALA B O 1
ATOM 4702 N N . LYS B 1 237 ? 72.218 5.283 7.891 1.00 21.68 237 LYS B N 1
ATOM 4703 C CA . LYS B 1 237 ? 72.297 5.981 9.166 1.00 22.95 237 LYS B CA 1
ATOM 4704 C C . LYS B 1 237 ? 72.217 5.045 10.376 1.00 23.35 237 LYS B C 1
ATOM 4705 O O . LYS B 1 237 ? 72.150 5.512 11.517 1.00 22.03 237 LYS B O 1
ATOM 4711 N N . ARG B 1 238 ? 72.246 3.733 10.137 1.00 23.35 238 ARG B N 1
ATOM 4712 C CA . ARG B 1 238 ? 72.102 2.763 11.226 1.00 23.96 238 ARG B CA 1
ATOM 4713 C C . ARG B 1 238 ? 73.098 2.834 12.373 1.00 23.96 238 ARG B C 1
ATOM 4714 O O . ARG B 1 238 ? 72.807 2.360 13.474 1.00 23.20 238 ARG B O 1
ATOM 4722 N N . HIS B 1 239 ? 74.269 3.409 12.130 1.00 24.47 239 HIS B N 1
ATOM 4723 C CA . HIS B 1 239 ? 75.275 3.499 13.184 1.00 23.72 239 HIS B CA 1
ATOM 4724 C C . HIS B 1 239 ? 75.183 4.800 13.968 1.00 23.45 239 HIS B C 1
ATOM 4725 O O . HIS B 1 239 ? 75.899 4.999 14.956 1.00 22.54 239 HIS B O 1
ATOM 4732 N N . ASP B 1 240 ? 74.302 5.689 13.520 1.00 22.39 240 ASP B N 1
ATOM 4733 C CA . ASP B 1 240 ? 74.105 6.965 14.182 1.00 22.05 240 ASP B CA 1
ATOM 4734 C C . ASP B 1 240 ? 73.482 6.699 15.547 1.00 22.18 240 ASP B C 1
ATOM 4735 O O . ASP B 1 240 ? 72.630 5.823 15.685 1.00 22.72 240 ASP B O 1
ATOM 4740 N N . PRO B 1 241 ? 73.900 7.454 16.575 1.00 21.26 241 PRO B N 1
ATOM 4741 C CA . PRO B 1 241 ? 73.367 7.270 17.926 1.00 20.15 241 PRO B CA 1
ATOM 4742 C C . PRO B 1 241 ? 71.859 7.453 18.007 1.00 18.91 241 PRO B C 1
ATOM 4743 O O . PRO B 1 241 ? 71.193 6.842 18.848 1.00 19.15 241 PRO B O 1
ATOM 4747 N N . ASN B 1 242 ? 71.324 8.293 17.130 1.00 16.95 242 ASN B N 1
ATOM 4748 C CA . ASN B 1 242 ? 69.896 8.576 17.128 1.00 16.58 242 ASN B CA 1
ATOM 4749 C C . ASN B 1 242 ? 69.042 7.791 16.139 1.00 16.16 242 ASN B C 1
ATOM 4750 O O . ASN B 1 242 ? 67.923 8.189 15.844 1.00 15.74 242 ASN B O 1
ATOM 4755 N N . MET B 1 243 ? 69.572 6.688 15.620 1.00 15.83 243 MET B N 1
ATOM 4756 C CA . MET B 1 243 ? 68.819 5.843 14.694 1.00 16.60 243 MET B CA 1
ATOM 4757 C C . MET B 1 243 ? 68.883 4.385 15.136 1.00 16.81 243 MET B C 1
ATOM 4758 O O . MET B 1 243 ? 69.967 3.855 15.395 1.00 18.49 243 MET B O 1
ATOM 4763 N N . LEU B 1 244 ? 67.722 3.748 15.233 1.00 15.57 244 LEU B N 1
ATOM 4764 C CA . LEU B 1 244 ? 67.646 2.336 15.587 1.00 16.50 244 LEU B CA 1
ATOM 4765 C C . LEU B 1 244 ? 66.950 1.625 14.423 1.00 15.95 244 LEU B C 1
ATOM 4766 O O . LEU B 1 244 ? 65.722 1.642 14.301 1.00 16.29 244 LEU B O 1
ATOM 4771 N N . PHE B 1 245 ? 67.752 1.034 13.549 1.00 16.36 245 PHE B N 1
ATOM 4772 C CA . PHE B 1 245 ? 67.238 0.317 12.392 1.00 16.01 245 PHE B CA 1
ATOM 4773 C C . PHE B 1 245 ? 66.881 -1.084 12.886 1.00 16.59 245 PHE B C 1
ATOM 4774 O O . PHE B 1 245 ? 67.734 -1.779 13.441 1.00 14.42 245 PHE B O 1
ATOM 4782 N N . LEU B 1 246 ? 65.623 -1.481 12.702 1.00 15.23 246 LEU B N 1
ATOM 4783 C CA . LEU B 1 246 ? 65.141 -2.795 13.133 1.00 16.57 246 LEU B CA 1
ATOM 4784 C C . LEU B 1 246 ? 64.462 -3.552 11.988 1.00 17.49 246 LEU B C 1
ATOM 4785 O O . LEU B 1 246 ? 63.954 -2.944 11.041 1.00 16.06 246 LEU B O 1
ATOM 4790 N N . PHE B 1 247 ? 64.451 -4.880 12.097 1.00 18.66 247 PHE B N 1
ATOM 4791 C CA . PHE B 1 247 ? 63.837 -5.754 11.100 1.00 18.62 247 PHE B CA 1
ATOM 4792 C C . PHE B 1 247 ? 62.606 -6.431 11.676 1.00 19.74 247 PHE B C 1
ATOM 4793 O O . PHE B 1 247 ? 62.672 -7.078 12.732 1.00 20.56 247 PHE B O 1
ATOM 4801 N N . TYR B 1 248 ? 61.490 -6.293 10.971 1.00 18.92 248 TYR B N 1
ATOM 4802 C CA . TYR B 1 248 ? 60.232 -6.887 11.397 1.00 18.48 248 TYR B CA 1
ATOM 4803 C C . TYR B 1 248 ? 60.405 -8.369 11.750 1.00 18.31 248 TYR B C 1
ATOM 4804 O O . TYR B 1 248 ? 59.913 -8.828 12.776 1.00 18.51 248 TYR B O 1
ATOM 4813 N N . GLU B 1 249 ? 61.116 -9.113 10.911 1.00 19.66 249 GLU B N 1
ATOM 4814 C CA . GLU B 1 249 ? 61.323 -10.534 11.171 1.00 21.41 249 GLU B CA 1
ATOM 4815 C C . GLU B 1 249 ? 61.917 -10.787 12.555 1.00 22.35 249 GLU B C 1
ATOM 4816 O O . GLU B 1 249 ? 61.553 -11.752 13.226 1.00 21.46 249 GLU B O 1
ATOM 4822 N N . ASP B 1 250 ? 62.837 -9.923 12.975 1.00 23.80 250 ASP B N 1
ATOM 4823 C CA . ASP B 1 250 ? 63.470 -10.065 14.281 1.00 24.75 250 ASP B CA 1
ATOM 4824 C C . ASP B 1 250 ? 62.440 -9.962 15.400 1.00 25.04 250 ASP B C 1
ATOM 4825 O O . ASP B 1 250 ? 62.553 -10.653 16.409 1.00 26.35 250 ASP B O 1
ATOM 4830 N N . TYR B 1 251 ? 61.427 -9.117 15.211 1.00 24.52 251 TYR B N 1
ATOM 4831 C CA . TYR B 1 251 ? 60.355 -8.961 16.200 1.00 24.16 251 TYR B CA 1
ATOM 4832 C C . TYR B 1 251 ? 59.696 -10.313 16.479 1.00 24.59 251 TYR B C 1
ATOM 4833 O O . TYR B 1 251 ? 59.397 -10.651 17.621 1.00 23.95 251 TYR B O 1
ATOM 4842 N N . LEU B 1 252 ? 59.447 -11.074 15.419 1.00 25.72 252 LEU B N 1
ATOM 4843 C CA . LEU B 1 252 ? 58.797 -12.373 15.557 1.00 25.35 252 LEU B CA 1
ATOM 4844 C C . LEU B 1 252 ? 59.784 -13.408 16.065 1.00 27.03 252 LEU B C 1
ATOM 4845 O O . LEU B 1 252 ? 59.399 -14.400 16.688 1.00 27.60 252 LEU B O 1
ATOM 4850 N N . LYS B 1 253 ? 61.060 -13.166 15.796 1.00 27.41 253 LYS B N 1
ATOM 4851 C CA . LYS B 1 253 ? 62.106 -14.083 16.203 1.00 27.79 253 LYS B CA 1
ATOM 4852 C C . LYS B 1 253 ? 62.475 -13.942 17.674 1.00 27.87 253 LYS B C 1
ATOM 4853 O O . LYS B 1 253 ? 62.434 -14.914 18.424 1.00 27.84 253 LYS B O 1
ATOM 4859 N N . ASP B 1 254 ? 62.826 -12.728 18.086 1.00 27.01 254 ASP B N 1
ATOM 4860 C CA . ASP B 1 254 ? 63.233 -12.482 19.465 1.00 26.67 254 ASP B CA 1
ATOM 4861 C C . ASP B 1 254 ? 62.674 -11.147 19.942 1.00 25.72 254 ASP B C 1
ATOM 4862 O O . ASP B 1 254 ? 63.420 -10.192 20.161 1.00 23.99 254 ASP B O 1
ATOM 4867 N N . LEU B 1 255 ? 61.357 -11.073 20.099 1.00 26.65 255 LEU B N 1
ATOM 4868 C CA . LEU B 1 255 ? 60.744 -9.828 20.541 1.00 26.30 255 LEU B CA 1
ATOM 4869 C C . LEU B 1 255 ? 61.386 -9.330 21.832 1.00 26.00 255 LEU B C 1
ATOM 4870 O O . LEU B 1 255 ? 61.706 -8.152 21.953 1.00 25.44 255 LEU B O 1
ATOM 4875 N N . PRO B 1 256 ? 61.575 -10.220 22.819 1.00 26.53 256 PRO B N 1
ATOM 4876 C CA . PRO B 1 256 ? 62.198 -9.766 24.066 1.00 26.12 256 PRO B CA 1
ATOM 4877 C C . PRO B 1 256 ? 63.495 -9.017 23.762 1.00 25.60 256 PRO B C 1
ATOM 4878 O O . PRO B 1 256 ? 63.764 -7.953 24.326 1.00 26.28 256 PRO B O 1
ATOM 4882 N N . GLY B 1 257 ? 64.284 -9.575 22.850 1.00 24.94 257 GLY B N 1
ATOM 4883 C CA . GLY B 1 257 ? 65.538 -8.951 22.465 1.00 24.32 257 GLY B CA 1
ATOM 4884 C C . GLY B 1 257 ? 65.324 -7.564 21.876 1.00 23.90 257 GLY B C 1
ATOM 4885 O O . GLY B 1 257 ? 65.963 -6.594 22.292 1.00 23.08 257 GLY B O 1
ATOM 4886 N N . CYS B 1 258 ? 64.417 -7.461 20.909 1.00 22.36 258 CYS B N 1
ATOM 4887 C CA . CYS B 1 258 ? 64.134 -6.173 20.285 1.00 20.81 258 CYS B CA 1
ATOM 4888 C C . CYS B 1 258 ? 63.680 -5.135 21.297 1.00 18.90 258 CYS B C 1
ATOM 4889 O O . CYS B 1 258 ? 64.095 -3.979 21.241 1.00 17.81 258 CYS B O 1
ATOM 4892 N N . ILE B 1 259 ? 62.823 -5.551 22.220 1.00 17.70 259 ILE B N 1
ATOM 4893 C CA . ILE B 1 259 ? 62.316 -4.637 23.234 1.00 18.39 259 ILE B CA 1
ATOM 4894 C C . ILE B 1 259 ? 63.446 -4.024 24.075 1.00 18.93 259 ILE B C 1
ATOM 4895 O O . ILE B 1 259 ? 63.417 -2.824 24.392 1.00 18.89 259 ILE B O 1
ATOM 4900 N N . ALA B 1 260 ? 64.441 -4.841 24.419 1.00 18.06 260 ALA B N 1
ATOM 4901 C CA . ALA B 1 260 ? 65.569 -4.376 25.222 1.00 18.32 260 ALA B CA 1
ATOM 4902 C C . ALA B 1 260 ? 66.384 -3.353 24.444 1.00 18.12 260 ALA B C 1
ATOM 4903 O O . ALA B 1 260 ? 66.823 -2.347 25.011 1.00 17.54 260 ALA B O 1
ATOM 4905 N N . ARG B 1 261 ? 66.592 -3.612 23.151 1.00 18.09 261 ARG B N 1
ATOM 4906 C CA . ARG B 1 261 ? 67.336 -2.686 22.309 1.00 18.28 261 ARG B CA 1
ATOM 4907 C C . ARG B 1 261 ? 66.599 -1.360 22.236 1.00 18.86 261 ARG B C 1
ATOM 4908 O O . ARG B 1 261 ? 67.202 -0.295 22.392 1.00 19.14 261 ARG B O 1
ATOM 4916 N N . ILE B 1 262 ? 65.289 -1.425 22.012 1.00 18.54 262 ILE B N 1
ATOM 4917 C CA . ILE B 1 262 ? 64.485 -0.211 21.915 1.00 17.73 262 ILE B CA 1
ATOM 4918 C C . ILE B 1 262 ? 64.540 0.617 23.206 1.00 18.53 262 ILE B C 1
ATOM 4919 O O . ILE B 1 262 ? 64.754 1.836 23.164 1.00 16.21 262 ILE B O 1
ATOM 4924 N N . ALA B 1 263 ? 64.345 -0.053 24.344 1.00 19.22 263 ALA B N 1
ATOM 4925 C CA . ALA B 1 263 ? 64.358 0.619 25.640 1.00 21.40 263 ALA B CA 1
ATOM 4926 C C . ALA B 1 263 ? 65.704 1.269 25.902 1.00 22.03 263 ALA B C 1
ATOM 4927 O O . ALA B 1 263 ? 65.766 2.374 26.437 1.00 21.16 263 ALA B O 1
ATOM 4929 N N . ASP B 1 264 ? 66.777 0.576 25.524 1.00 23.56 264 ASP B N 1
ATOM 4930 C CA . ASP B 1 264 ? 68.137 1.090 25.704 1.00 24.46 264 ASP B CA 1
ATOM 4931 C C . ASP B 1 264 ? 68.381 2.285 24.806 1.00 23.46 264 ASP B C 1
ATOM 4932 O O . ASP B 1 264 ? 68.960 3.285 25.219 1.00 22.72 264 ASP B O 1
ATOM 4937 N N . PHE B 1 265 ? 67.943 2.151 23.561 1.00 23.02 265 PHE B N 1
ATOM 4938 C CA . PHE B 1 265 ? 68.069 3.200 22.570 1.00 20.97 265 PHE B CA 1
ATOM 4939 C C . PHE B 1 265 ? 67.458 4.494 23.101 1.00 21.36 265 PHE B C 1
ATOM 4940 O O . PHE B 1 265 ? 67.980 5.588 22.868 1.00 22.35 265 PHE B O 1
ATOM 4948 N N . LEU B 1 266 ? 66.347 4.357 23.812 1.00 20.44 266 LEU B N 1
ATOM 4949 C CA . LEU B 1 266 ? 65.634 5.502 24.354 1.00 21.35 266 LEU B CA 1
ATOM 4950 C C . LEU B 1 266 ? 66.138 5.939 25.726 1.00 22.45 266 LEU B C 1
ATOM 4951 O O . LEU B 1 266 ? 65.552 6.829 26.352 1.00 21.13 266 LEU B O 1
ATOM 4956 N N . GLY B 1 267 ? 67.224 5.318 26.184 1.00 23.30 267 GLY B N 1
ATOM 4957 C CA . GLY B 1 267 ? 67.792 5.668 27.476 1.00 26.11 267 GLY B CA 1
ATOM 4958 C C . GLY B 1 267 ? 67.082 5.032 28.659 1.00 28.35 267 GLY B C 1
ATOM 4959 O O . GLY B 1 267 ? 67.254 5.466 29.795 1.00 29.77 267 GLY B O 1
ATOM 4960 N N . LYS B 1 268 ? 66.280 4.007 28.396 1.00 29.57 268 LYS B N 1
ATOM 4961 C CA . LYS B 1 268 ? 65.551 3.310 29.449 1.00 31.39 268 LYS B CA 1
ATOM 4962 C C . LYS B 1 268 ? 66.154 1.926 29.637 1.00 32.97 268 LYS B C 1
ATOM 4963 O O . LYS B 1 268 ? 66.467 1.232 28.671 1.00 34.30 268 LYS B O 1
ATOM 4969 N N . LYS B 1 269 ? 66.336 1.528 30.885 1.00 33.92 269 LYS B N 1
ATOM 4970 C CA . LYS B 1 269 ? 66.902 0.222 31.167 1.00 34.02 269 LYS B CA 1
ATOM 4971 C C . LYS B 1 269 ? 65.786 -0.582 31.797 1.00 33.54 269 LYS B C 1
ATOM 4972 O O . LYS B 1 269 ? 65.372 -0.285 32.915 1.00 33.91 269 LYS B O 1
ATOM 4978 N N . LEU B 1 270 ? 65.293 -1.588 31.080 1.00 32.63 270 LEU B N 1
ATOM 4979 C CA . LEU B 1 270 ? 64.210 -2.412 31.600 1.00 31.66 270 LEU B CA 1
ATOM 4980 C C . LEU B 1 270 ? 64.687 -3.710 32.229 1.00 31.56 270 LEU B C 1
ATOM 4981 O O . LEU B 1 270 ? 65.706 -4.280 31.837 1.00 30.47 270 LEU B O 1
ATOM 4986 N N . SER B 1 271 ? 63.932 -4.171 33.216 1.00 32.09 271 SER B N 1
ATOM 4987 C CA . SER B 1 271 ? 64.243 -5.423 33.879 1.00 32.96 271 SER B CA 1
ATOM 4988 C C . SER B 1 271 ? 63.636 -6.499 32.988 1.00 33.93 271 SER B C 1
ATOM 4989 O O . SER B 1 271 ? 62.713 -6.223 32.218 1.00 33.35 271 SER B O 1
ATOM 4992 N N . GLU B 1 272 ? 64.149 -7.719 33.085 1.00 34.52 272 GLU B N 1
ATOM 4993 C CA . GLU B 1 272 ? 63.621 -8.808 32.280 1.00 35.42 272 GLU B CA 1
ATOM 4994 C C . GLU B 1 272 ? 62.116 -8.962 32.501 1.00 34.92 272 GLU B C 1
ATOM 4995 O O . GLU B 1 272 ? 61.377 -9.315 31.577 1.00 34.91 272 GLU B O 1
ATOM 5001 N N . GLU B 1 273 ? 61.659 -8.693 33.721 1.00 33.12 273 GLU B N 1
ATOM 5002 C CA . GLU B 1 273 ? 60.241 -8.805 34.022 1.00 31.76 273 GLU B CA 1
ATOM 5003 C C . GLU B 1 273 ? 59.473 -7.809 33.159 1.00 31.05 273 GLU B C 1
ATOM 5004 O O . GLU B 1 273 ? 58.515 -8.171 32.479 1.00 29.88 273 GLU B O 1
ATOM 5006 N N . GLN B 1 274 ? 59.906 -6.552 33.184 1.00 30.54 274 GLN B N 1
ATOM 5007 C CA . GLN B 1 274 ? 59.254 -5.508 32.400 1.00 30.68 274 GLN B CA 1
ATOM 5008 C C . GLN B 1 274 ? 59.215 -5.875 30.916 1.00 29.51 274 GLN B C 1
ATOM 5009 O O . GLN B 1 274 ? 58.188 -5.718 30.260 1.00 29.05 274 GLN B O 1
ATOM 5015 N N . ILE B 1 275 ? 60.331 -6.380 30.402 1.00 29.11 275 ILE B N 1
ATOM 5016 C CA . ILE B 1 275 ? 60.416 -6.774 29.003 1.00 29.40 275 ILE B CA 1
ATOM 5017 C C . ILE B 1 275 ? 59.387 -7.833 28.640 1.00 30.30 275 ILE B C 1
ATOM 5018 O O . ILE B 1 275 ? 58.798 -7.783 27.564 1.00 31.25 275 ILE B O 1
ATOM 5023 N N . GLN B 1 276 ? 59.171 -8.796 29.529 1.00 31.18 276 GLN B N 1
ATOM 5024 C CA . GLN B 1 276 ? 58.218 -9.856 29.244 1.00 31.62 276 GLN B CA 1
ATOM 5025 C C . GLN B 1 276 ? 56.790 -9.362 29.340 1.00 30.26 276 GLN B C 1
ATOM 5026 O O . GLN B 1 276 ? 55.894 -9.931 28.724 1.00 29.86 276 GLN B O 1
ATOM 5032 N N . ARG B 1 277 ? 56.571 -8.307 30.116 1.00 29.64 277 ARG B N 1
ATOM 5033 C CA . ARG B 1 277 ? 55.232 -7.744 30.243 1.00 28.89 277 ARG B CA 1
ATOM 5034 C C . ARG B 1 277 ? 54.921 -7.046 28.921 1.00 28.29 277 ARG B C 1
ATOM 5035 O O . ARG B 1 277 ? 53.806 -7.108 28.413 1.00 27.98 277 ARG B O 1
ATOM 5043 N N . LEU B 1 278 ? 55.929 -6.377 28.373 1.00 28.31 278 LEU B N 1
ATOM 5044 C CA . LEU B 1 278 ? 55.794 -5.680 27.099 1.00 27.96 278 LEU B CA 1
ATOM 5045 C C . LEU B 1 278 ? 55.658 -6.714 25.987 1.00 27.88 278 LEU B C 1
ATOM 5046 O O . LEU B 1 278 ? 54.880 -6.539 25.053 1.00 27.46 278 LEU B O 1
ATOM 5051 N N . CYS B 1 279 ? 56.419 -7.796 26.101 1.00 28.25 279 CYS B N 1
ATOM 5052 C CA . CYS B 1 279 ? 56.378 -8.855 25.109 1.00 29.09 279 CYS B CA 1
ATOM 5053 C C . CYS B 1 279 ? 54.953 -9.379 25.019 1.00 28.96 279 CYS B C 1
ATOM 5054 O O . CYS B 1 279 ? 54.360 -9.381 23.941 1.00 29.15 279 CYS B O 1
ATOM 5057 N N . GLU B 1 280 ? 54.386 -9.796 26.150 1.00 28.73 280 GLU B N 1
ATOM 5058 C CA . GLU B 1 280 ? 53.025 -10.314 26.136 1.00 28.27 280 GLU B CA 1
ATOM 5059 C C . GLU B 1 280 ? 52.000 -9.289 25.652 1.00 26.27 280 GLU B C 1
ATOM 5060 O O . GLU B 1 280 ? 51.024 -9.643 24.998 1.00 24.97 280 GLU B O 1
ATOM 5066 N N . HIS B 1 281 ? 52.220 -8.021 25.973 1.00 24.68 281 HIS B N 1
ATOM 5067 C CA . HIS B 1 281 ? 51.298 -6.973 25.556 1.00 23.73 281 HIS B CA 1
ATOM 5068 C C . HIS B 1 281 ? 51.199 -6.933 24.037 1.00 23.92 281 HIS B C 1
ATOM 5069 O O . HIS B 1 281 ? 50.180 -6.528 23.482 1.00 25.35 281 HIS B O 1
ATOM 5076 N N . LEU B 1 282 ? 52.269 -7.346 23.369 1.00 23.62 282 LEU B N 1
ATOM 5077 C CA . LEU B 1 282 ? 52.299 -7.353 21.920 1.00 23.21 282 LEU B CA 1
ATOM 5078 C C . LEU B 1 282 ? 51.935 -8.691 21.278 1.00 23.51 282 LEU B C 1
ATOM 5079 O O . LEU B 1 282 ? 52.187 -8.895 20.096 1.00 24.23 282 LEU B O 1
ATOM 5084 N N . ASN B 1 283 ? 51.352 -9.606 22.049 1.00 24.09 283 ASN B N 1
ATOM 5085 C CA . ASN B 1 283 ? 50.938 -10.890 21.493 1.00 23.85 283 ASN B CA 1
ATOM 5086 C C . ASN B 1 283 ? 50.020 -10.563 20.327 1.00 23.78 283 ASN B C 1
ATOM 5087 O O . ASN B 1 283 ? 49.094 -9.770 20.473 1.00 22.46 283 ASN B O 1
ATOM 5092 N N . PHE B 1 284 ? 50.267 -11.175 19.175 1.00 24.32 284 PHE B N 1
ATOM 5093 C CA . PHE B 1 284 ? 49.462 -10.876 18.004 1.00 24.35 284 PHE B CA 1
ATOM 5094 C C . PHE B 1 284 ? 47.955 -10.877 18.204 1.00 25.48 284 PHE B C 1
ATOM 5095 O O . PHE B 1 284 ? 47.286 -9.897 17.876 1.00 25.96 284 PHE B O 1
ATOM 5103 N N . GLU B 1 285 ? 47.405 -11.966 18.731 1.00 26.35 285 GLU B N 1
ATOM 5104 C CA . GLU B 1 285 ? 45.958 -12.016 18.916 1.00 27.63 285 GLU B CA 1
ATOM 5105 C C . GLU B 1 285 ? 45.462 -10.980 19.916 1.00 27.24 285 GLU B C 1
ATOM 5106 O O . GLU B 1 285 ? 44.390 -10.401 19.737 1.00 25.06 285 GLU B O 1
ATOM 5112 N N . LYS B 1 286 ? 46.242 -10.719 20.957 1.00 26.87 286 LYS B N 1
ATOM 5113 C CA . LYS B 1 286 ? 45.818 -9.725 21.932 1.00 26.60 286 LYS B CA 1
ATOM 5114 C C . LYS B 1 286 ? 45.861 -8.353 21.258 1.00 25.13 286 LYS B C 1
ATOM 5115 O O . LYS B 1 286 ? 44.903 -7.593 21.318 1.00 23.67 286 LYS B O 1
ATOM 5121 N N . PHE B 1 287 ? 46.971 -8.057 20.591 1.00 24.10 287 PHE B N 1
ATOM 5122 C CA . PHE B 1 287 ? 47.147 -6.777 19.909 1.00 23.21 287 PHE B CA 1
ATOM 5123 C C . PHE B 1 287 ? 46.040 -6.548 18.881 1.00 23.19 287 PHE B C 1
ATOM 5124 O O . PHE B 1 287 ? 45.474 -5.458 18.794 1.00 21.68 287 PHE B O 1
ATOM 5132 N N . LYS B 1 288 ? 45.734 -7.587 18.109 1.00 23.71 288 LYS B N 1
ATOM 5133 C CA . LYS B 1 288 ? 44.703 -7.511 17.079 1.00 24.33 288 LYS B CA 1
ATOM 5134 C C . LYS B 1 288 ? 43.349 -7.103 17.662 1.00 25.13 288 LYS B C 1
ATOM 5135 O O . LYS B 1 288 ? 42.574 -6.381 17.025 1.00 26.22 288 LYS B O 1
ATOM 5141 N N . ASN B 1 289 ? 43.063 -7.560 18.875 1.00 24.45 289 ASN B N 1
ATOM 5142 C CA . ASN B 1 289 ? 41.799 -7.235 19.516 1.00 24.12 289 ASN B CA 1
ATOM 5143 C C . ASN B 1 289 ? 41.861 -6.048 20.464 1.00 23.63 289 ASN B C 1
ATOM 5144 O O . ASN B 1 289 ? 40.919 -5.786 21.213 1.00 23.30 289 ASN B O 1
ATOM 5149 N N . ASN B 1 290 ? 42.975 -5.325 20.422 1.00 22.81 290 ASN B N 1
ATOM 5150 C CA . ASN B 1 290 ? 43.147 -4.133 21.248 1.00 22.18 290 ASN B CA 1
ATOM 5151 C C . ASN B 1 290 ? 42.605 -2.933 20.462 1.00 22.21 290 ASN B C 1
ATOM 5152 O O . ASN B 1 290 ? 43.203 -2.503 19.470 1.00 20.94 290 ASN B O 1
ATOM 5157 N N . GLY B 1 291 ? 41.479 -2.392 20.919 1.00 22.55 291 GLY B N 1
ATOM 5158 C CA . GLY B 1 291 ? 40.851 -1.267 20.246 1.00 23.07 291 GLY B CA 1
ATOM 5159 C C . GLY B 1 291 ? 41.668 0.007 20.116 1.00 24.10 291 GLY B C 1
ATOM 5160 O O . GLY B 1 291 ? 41.405 0.832 19.238 1.00 22.23 291 GLY B O 1
ATOM 5161 N N . ALA B 1 292 ? 42.664 0.182 20.979 1.00 23.20 292 ALA B N 1
ATOM 5162 C CA . ALA B 1 292 ? 43.490 1.379 20.912 1.00 22.17 292 ALA B CA 1
ATOM 5163 C C . ALA B 1 292 ? 44.444 1.381 19.717 1.00 21.34 292 ALA B C 1
ATOM 5164 O O . ALA B 1 292 ? 44.941 2.435 19.324 1.00 21.72 292 ALA B O 1
ATOM 5166 N N . VAL B 1 293 ? 44.698 0.214 19.136 1.00 19.34 293 VAL B N 1
ATOM 5167 C CA . VAL B 1 293 ? 45.618 0.142 18.012 1.00 19.87 293 VAL B CA 1
ATOM 5168 C C . VAL B 1 293 ? 45.080 -0.540 16.752 1.00 19.69 293 VAL B C 1
ATOM 5169 O O . VAL B 1 293 ? 45.641 -0.357 15.675 1.00 19.11 293 VAL B O 1
ATOM 5173 N N . ASN B 1 294 ? 44.003 -1.313 16.866 1.00 19.19 294 ASN B N 1
ATOM 5174 C CA . ASN B 1 294 ? 43.516 -2.024 15.690 1.00 19.92 294 ASN B CA 1
ATOM 5175 C C . ASN B 1 294 ? 42.726 -1.230 14.660 1.00 20.81 294 ASN B C 1
ATOM 5176 O O . ASN B 1 294 ? 42.351 -1.780 13.633 1.00 21.76 294 ASN B O 1
ATOM 5181 N N . MET B 1 295 ? 42.482 0.052 14.926 1.00 21.44 295 MET B N 1
ATOM 5182 C CA . MET B 1 295 ? 41.760 0.917 13.989 1.00 23.91 295 MET B CA 1
ATOM 5183 C C . MET B 1 295 ? 40.322 0.481 13.719 1.00 23.08 295 MET B C 1
ATOM 5184 O O . MET B 1 295 ? 39.644 1.063 12.875 1.00 21.78 295 MET B O 1
ATOM 5189 N N . GLU B 1 296 ? 39.854 -0.543 14.423 1.00 23.10 296 GLU B N 1
ATOM 5190 C CA . GLU B 1 296 ? 38.496 -1.011 14.207 1.00 23.77 296 GLU B CA 1
ATOM 5191 C C . GLU B 1 296 ? 37.466 0.047 14.596 1.00 25.28 296 GLU B C 1
ATOM 5192 O O . GLU B 1 296 ? 36.272 -0.112 14.329 1.00 24.50 296 GLU B O 1
ATOM 5198 N N . ASP B 1 297 ? 37.929 1.125 15.223 1.00 25.98 297 ASP B N 1
ATOM 5199 C CA . ASP B 1 297 ? 37.035 2.208 15.615 1.00 27.79 297 ASP B CA 1
ATOM 5200 C C . ASP B 1 297 ? 36.531 2.930 14.361 1.00 27.54 297 ASP B C 1
ATOM 5201 O O . ASP B 1 297 ? 35.638 3.772 14.438 1.00 28.60 297 ASP B O 1
ATOM 5206 N N . TYR B 1 298 ? 37.102 2.583 13.209 1.00 26.58 298 TYR B N 1
ATOM 5207 C CA . TYR B 1 298 ? 36.701 3.178 11.937 1.00 25.86 298 TYR B CA 1
ATOM 5208 C C . TYR B 1 298 ? 35.673 2.353 11.157 1.00 25.13 298 TYR B C 1
ATOM 5209 O O . TYR B 1 298 ? 35.144 2.818 10.146 1.00 23.94 298 TYR B O 1
ATOM 5218 N N . ARG B 1 299 ? 35.380 1.140 11.608 1.00 23.83 299 ARG B N 1
ATOM 5219 C CA . ARG B 1 299 ? 34.432 0.336 10.860 1.00 24.70 299 ARG B CA 1
ATOM 5220 C C . ARG B 1 299 ? 33.006 0.831 11.013 1.00 25.06 299 ARG B C 1
ATOM 5221 O O . ARG B 1 299 ? 32.176 0.601 10.139 1.00 25.61 299 ARG B O 1
ATOM 5229 N N . GLU B 1 300 ? 32.718 1.515 12.116 1.00 26.03 300 GLU B N 1
ATOM 5230 C CA . GLU B 1 300 ? 31.373 2.035 12.334 1.00 27.06 300 GLU B CA 1
ATOM 5231 C C . GLU B 1 300 ? 31.134 3.194 11.376 1.00 26.64 300 GLU B C 1
ATOM 5232 O O . GLU B 1 300 ? 30.005 3.427 10.938 1.00 28.11 300 GLU B O 1
ATOM 5238 N N . ILE B 1 301 ? 32.197 3.916 11.039 1.00 25.18 301 ILE B N 1
ATOM 5239 C CA . ILE B 1 301 ? 32.074 5.040 10.113 1.00 22.90 301 ILE B CA 1
ATOM 5240 C C . ILE B 1 301 ? 31.671 4.518 8.735 1.00 22.78 301 ILE B C 1
ATOM 5241 O O . ILE B 1 301 ? 30.863 5.130 8.044 1.00 23.44 301 ILE B O 1
ATOM 5246 N N . GLY B 1 302 ? 32.233 3.381 8.342 1.00 21.68 302 GLY B N 1
ATOM 5247 C CA . GLY B 1 302 ? 31.895 2.798 7.057 1.00 21.33 302 GLY B CA 1
ATOM 5248 C C . GLY B 1 302 ? 32.958 2.916 5.985 1.00 21.64 302 GLY B C 1
ATOM 5249 O O . GLY B 1 302 ? 32.657 2.760 4.810 1.00 22.23 302 GLY B O 1
ATOM 5250 N N . ILE B 1 303 ? 34.206 3.163 6.373 1.00 20.99 303 ILE B N 1
ATOM 5251 C CA . ILE B 1 303 ? 35.273 3.307 5.388 1.00 21.09 303 ILE B CA 1
ATOM 5252 C C . ILE B 1 303 ? 36.193 2.098 5.324 1.00 21.54 303 ILE B C 1
ATOM 5253 O O . ILE B 1 303 ? 37.211 2.130 4.633 1.00 21.42 303 ILE B O 1
ATOM 5258 N N . LEU B 1 304 ? 35.859 1.038 6.050 1.00 20.94 304 LEU B N 1
ATOM 5259 C CA . LEU B 1 304 ? 36.704 -0.149 6.029 1.00 20.88 304 LEU B CA 1
ATOM 5260 C C . LEU B 1 304 ? 36.005 -1.275 5.278 1.00 20.95 304 LEU B C 1
ATOM 5261 O O . LEU B 1 304 ? 34.829 -1.564 5.513 1.00 19.53 304 LEU B O 1
ATOM 5266 N N . ALA B 1 305 ? 36.739 -1.901 4.369 1.00 20.96 305 ALA B N 1
ATOM 5267 C CA . ALA B 1 305 ? 36.207 -2.989 3.573 1.00 21.60 305 ALA B CA 1
ATOM 5268 C C . ALA B 1 305 ? 35.997 -4.236 4.427 1.00 23.01 305 ALA B C 1
ATOM 5269 O O . ALA B 1 305 ? 36.764 -4.490 5.363 1.00 22.85 305 ALA B O 1
ATOM 5271 N N . ASP B 1 306 ? 34.955 -5.006 4.119 1.00 23.20 306 ASP B N 1
ATOM 5272 C CA . ASP B 1 306 ? 34.688 -6.234 4.865 1.00 25.44 306 ASP B CA 1
ATOM 5273 C C . ASP B 1 306 ? 35.794 -7.213 4.516 1.00 24.19 306 ASP B C 1
ATOM 5274 O O . ASP B 1 306 ? 36.356 -7.153 3.430 1.00 24.86 306 ASP B O 1
ATOM 5279 N N . GLY B 1 307 ? 36.102 -8.118 5.432 1.00 24.78 307 GLY B N 1
ATOM 5280 C CA . GLY B 1 307 ? 37.135 -9.103 5.166 1.00 24.80 307 GLY B CA 1
ATOM 5281 C C . GLY B 1 307 ? 38.553 -8.567 5.166 1.00 24.63 307 GLY B C 1
ATOM 5282 O O . GLY B 1 307 ? 39.458 -9.228 4.665 1.00 25.08 307 GLY B O 1
ATOM 5283 N N . GLU B 1 308 ? 38.751 -7.371 5.715 1.00 22.71 308 GLU B N 1
ATOM 5284 C CA . GLU B 1 308 ? 40.081 -6.776 5.792 1.00 21.77 308 GLU B CA 1
ATOM 5285 C C . GLU B 1 308 ? 40.245 -6.167 7.178 1.00 21.14 308 GLU B C 1
ATOM 5286 O O . GLU B 1 308 ? 39.281 -5.659 7.747 1.00 21.46 308 GLU B O 1
ATOM 5292 N N . HIS B 1 309 ? 41.463 -6.233 7.712 1.00 19.99 309 HIS B N 1
ATOM 5293 C CA . HIS B 1 309 ? 41.778 -5.716 9.044 1.00 20.53 309 HIS B CA 1
ATOM 5294 C C . HIS B 1 309 ? 43.158 -5.052 9.082 1.00 20.14 309 HIS B C 1
ATOM 5295 O O . HIS B 1 309 ? 44.094 -5.520 8.425 1.00 19.82 309 HIS B O 1
ATOM 5302 N N . PHE B 1 310 ? 43.281 -3.970 9.854 1.00 19.54 310 PHE B N 1
ATOM 5303 C CA . PHE B 1 310 ? 44.554 -3.267 9.975 1.00 19.67 310 PHE B CA 1
ATOM 5304 C C . PHE B 1 310 ? 45.612 -4.226 10.543 1.00 19.43 310 PHE B C 1
ATOM 5305 O O . PHE B 1 310 ? 46.738 -4.290 10.044 1.00 17.51 310 PHE B O 1
ATOM 5313 N N . ILE B 1 311 ? 45.248 -4.966 11.589 1.00 19.10 311 ILE B N 1
ATOM 5314 C CA . ILE B 1 311 ? 46.149 -5.961 12.171 1.00 18.80 311 ILE B CA 1
ATOM 5315 C C . ILE B 1 311 ? 45.603 -7.284 11.616 1.00 19.56 311 ILE B C 1
ATOM 5316 O O . ILE B 1 311 ? 44.588 -7.818 12.080 1.00 20.00 311 ILE B O 1
ATOM 5321 N N . ARG B 1 312 ? 46.309 -7.788 10.608 1.00 20.43 312 ARG B N 1
ATOM 5322 C CA . ARG B 1 312 ? 45.927 -8.965 9.834 1.00 20.77 312 ARG B CA 1
ATOM 5323 C C . ARG B 1 312 ? 46.374 -10.370 10.233 1.00 22.01 312 ARG B C 1
ATOM 5324 O O . ARG B 1 312 ? 45.637 -11.075 10.918 1.00 22.66 312 ARG B O 1
ATOM 5332 N N . LYS B 1 313 ? 47.562 -10.783 9.789 1.00 22.64 313 LYS B N 1
ATOM 5333 C CA . LYS B 1 313 ? 48.070 -12.128 10.071 1.00 22.93 313 LYS B CA 1
ATOM 5334 C C . LYS B 1 313 ? 49.237 -12.162 11.066 1.00 22.65 313 LYS B C 1
ATOM 5335 O O . LYS B 1 313 ? 49.246 -12.977 11.999 1.00 21.20 313 LYS B O 1
ATOM 5341 N N . GLY B 1 314 ? 50.226 -11.295 10.854 1.00 21.30 314 GLY B N 1
ATOM 5342 C CA . GLY B 1 314 ? 51.369 -11.235 11.757 1.00 22.33 314 GLY B CA 1
ATOM 5343 C C . GLY B 1 314 ? 52.454 -12.285 11.577 1.00 22.18 314 GLY B C 1
ATOM 5344 O O . GLY B 1 314 ? 53.144 -12.636 12.533 1.00 22.52 314 GLY B O 1
ATOM 5345 N N . LYS B 1 315 ? 52.631 -12.780 10.359 1.00 22.85 315 LYS B N 1
ATOM 5346 C CA . LYS B 1 315 ? 53.654 -13.793 10.101 1.00 23.48 315 LYS B CA 1
ATOM 5347 C C . LYS B 1 315 ? 54.670 -13.326 9.073 1.00 22.82 315 LYS B C 1
ATOM 5348 O O . LYS B 1 315 ? 54.485 -12.305 8.421 1.00 22.77 315 LYS B O 1
ATOM 5354 N N . ALA B 1 316 ? 55.750 -14.082 8.933 1.00 22.19 316 ALA B N 1
ATOM 5355 C CA . ALA B 1 316 ? 56.773 -13.761 7.943 1.00 22.58 316 ALA B CA 1
ATOM 5356 C C . ALA B 1 316 ? 56.856 -14.966 7.019 1.00 22.43 316 ALA B C 1
ATOM 5357 O O . ALA B 1 316 ? 56.676 -16.101 7.465 1.00 22.90 316 ALA B O 1
ATOM 5359 N N . GLY B 1 317 ? 57.105 -14.723 5.738 1.00 22.41 317 GLY B N 1
ATOM 5360 C CA . GLY B 1 317 ? 57.204 -15.818 4.790 1.00 23.67 317 GLY B CA 1
ATOM 5361 C C . GLY B 1 317 ? 55.892 -16.225 4.132 1.00 24.62 317 GLY B C 1
ATOM 5362 O O . GLY B 1 317 ? 55.873 -17.147 3.314 1.00 25.43 317 GLY B O 1
ATOM 5363 N N . CYS B 1 318 ? 54.795 -15.550 4.474 1.00 25.17 318 CYS B N 1
ATOM 5364 C CA . CYS B 1 318 ? 53.497 -15.881 3.891 1.00 25.62 318 CYS B CA 1
ATOM 5365 C C . CYS B 1 318 ? 53.405 -15.461 2.430 1.00 25.04 318 CYS B C 1
ATOM 5366 O O . CYS B 1 318 ? 52.461 -15.831 1.729 1.00 24.46 318 CYS B O 1
ATOM 5369 N N . TRP B 1 319 ? 54.384 -14.694 1.967 1.00 24.05 319 TRP B N 1
ATOM 5370 C CA . TRP B 1 319 ? 54.372 -14.228 0.590 1.00 23.74 319 TRP B CA 1
ATOM 5371 C C . TRP B 1 319 ? 54.413 -15.361 -0.437 1.00 24.64 319 TRP B C 1
ATOM 5372 O O . TRP B 1 319 ? 53.976 -15.189 -1.578 1.00 24.06 319 TRP B O 1
ATOM 5383 N N . ARG B 1 320 ? 54.928 -16.521 -0.045 1.00 25.69 320 ARG B N 1
ATOM 5384 C CA . ARG B 1 320 ? 54.988 -17.636 -0.980 1.00 27.26 320 ARG B CA 1
ATOM 5385 C C . ARG B 1 320 ? 53.593 -18.148 -1.341 1.00 27.57 320 ARG B C 1
ATOM 5386 O O . ARG B 1 320 ? 53.433 -18.922 -2.289 1.00 26.30 320 ARG B O 1
ATOM 5394 N N . ASP B 1 321 ? 52.582 -17.712 -0.594 1.00 27.17 321 ASP B N 1
ATOM 5395 C CA . ASP B 1 321 ? 51.212 -18.122 -0.892 1.00 28.45 321 ASP B CA 1
ATOM 5396 C C . ASP B 1 321 ? 50.620 -17.234 -1.975 1.00 27.09 321 ASP B C 1
ATOM 5397 O O . ASP B 1 321 ? 49.596 -17.575 -2.562 1.00 27.51 321 ASP B O 1
ATOM 5402 N N . TYR B 1 322 ? 51.272 -16.098 -2.230 1.00 26.23 322 TYR B N 1
ATOM 5403 C CA . TYR B 1 322 ? 50.806 -15.117 -3.210 1.00 24.23 322 TYR B CA 1
ATOM 5404 C C . TYR B 1 322 ? 51.650 -14.959 -4.472 1.00 24.19 322 TYR B C 1
ATOM 5405 O O . TYR B 1 322 ? 51.207 -14.335 -5.437 1.00 22.28 322 TYR B O 1
ATOM 5414 N N . PHE B 1 323 ? 52.867 -15.491 -4.466 1.00 24.62 323 PHE B N 1
ATOM 5415 C CA . PHE B 1 323 ? 53.751 -15.364 -5.622 1.00 25.81 323 PHE B CA 1
ATOM 5416 C C . PHE B 1 323 ? 53.828 -16.647 -6.443 1.00 26.95 323 PHE B C 1
ATOM 5417 O O . PHE B 1 323 ? 54.264 -17.684 -5.938 1.00 25.57 323 PHE B O 1
ATOM 5425 N N . ASP B 1 324 ? 53.416 -16.585 -7.706 1.00 28.21 324 ASP B N 1
ATOM 5426 C CA . ASP B 1 324 ? 53.492 -17.766 -8.549 1.00 30.07 324 ASP B CA 1
ATOM 5427 C C . ASP B 1 324 ? 54.973 -17.947 -8.869 1.00 31.26 324 ASP B C 1
ATOM 5428 O O . ASP B 1 324 ? 55.806 -17.135 -8.446 1.00 30.67 324 ASP B O 1
ATOM 5433 N N . GLU B 1 325 ? 55.313 -19.008 -9.591 1.00 32.13 325 GLU B N 1
ATOM 5434 C CA . GLU B 1 325 ? 56.709 -19.266 -9.910 1.00 32.98 325 GLU B CA 1
ATOM 5435 C C . GLU B 1 325 ? 57.384 -18.090 -10.615 1.00 33.32 325 GLU B C 1
ATOM 5436 O O . GLU B 1 325 ? 58.508 -17.708 -10.266 1.00 33.25 325 GLU B O 1
ATOM 5442 N N . GLU B 1 326 ? 56.697 -17.503 -11.588 1.00 33.65 326 GLU B N 1
ATOM 5443 C CA . GLU B 1 326 ? 57.239 -16.367 -12.326 1.00 34.30 326 GLU B CA 1
ATOM 5444 C C . GLU B 1 326 ? 57.545 -15.188 -11.402 1.00 33.77 326 GLU B C 1
ATOM 5445 O O . GLU B 1 326 ? 58.655 -14.649 -11.410 1.00 33.28 326 GLU B O 1
ATOM 5451 N N . MET B 1 327 ? 56.542 -14.783 -10.628 1.00 32.44 327 MET B N 1
ATOM 5452 C CA . MET B 1 327 ? 56.669 -13.664 -9.699 1.00 31.61 327 MET B CA 1
ATOM 5453 C C . MET B 1 327 ? 57.852 -13.841 -8.762 1.00 30.81 327 MET B C 1
ATOM 5454 O O . MET B 1 327 ? 58.615 -12.906 -8.533 1.00 30.44 327 MET B O 1
ATOM 5459 N N . THR B 1 328 ? 57.989 -15.044 -8.219 1.00 31.11 328 THR B N 1
ATOM 5460 C CA . THR B 1 328 ? 59.079 -15.357 -7.308 1.00 31.82 328 THR B CA 1
ATOM 5461 C C . THR B 1 328 ? 60.416 -14.985 -7.948 1.00 32.72 328 THR B C 1
ATOM 5462 O O . THR B 1 328 ? 61.151 -14.144 -7.427 1.00 32.38 328 THR B O 1
ATOM 5466 N N . LYS B 1 329 ? 60.718 -15.608 -9.084 1.00 32.22 329 LYS B N 1
ATOM 5467 C CA . LYS B 1 329 ? 61.967 -15.354 -9.793 1.00 33.40 329 LYS B CA 1
ATOM 5468 C C . LYS B 1 329 ? 62.134 -13.854 -10.013 1.00 33.29 329 LYS B C 1
ATOM 5469 O O . LYS B 1 329 ? 63.214 -13.294 -9.830 1.00 32.28 329 LYS B O 1
ATOM 5475 N N . GLN B 1 330 ? 61.043 -13.214 -10.409 1.00 33.91 330 GLN B N 1
ATOM 5476 C CA . GLN B 1 330 ? 61.026 -11.783 -10.656 1.00 34.72 330 GLN B CA 1
ATOM 5477 C C . GLN B 1 330 ? 61.416 -11.033 -9.378 1.00 34.76 330 GLN B C 1
ATOM 5478 O O . GLN B 1 330 ? 62.184 -10.073 -9.412 1.00 33.86 330 GLN B O 1
ATOM 5484 N N . ALA B 1 331 ? 60.888 -11.488 -8.249 1.00 35.02 331 ALA B N 1
ATOM 5485 C CA . ALA B 1 331 ? 61.192 -10.866 -6.968 1.00 35.35 331 ALA B CA 1
ATOM 5486 C C . ALA B 1 331 ? 62.637 -11.158 -6.583 1.00 35.38 331 ALA B C 1
ATOM 5487 O O . ALA B 1 331 ? 63.351 -10.270 -6.119 1.00 35.04 331 ALA B O 1
ATOM 5489 N N . GLU B 1 332 ? 63.066 -12.402 -6.785 1.00 35.62 332 GLU B N 1
ATOM 5490 C CA . GLU B 1 332 ? 64.430 -12.799 -6.442 1.00 36.44 332 GLU B CA 1
ATOM 5491 C C . GLU B 1 332 ? 65.455 -11.926 -7.171 1.00 35.67 332 GLU B C 1
ATOM 5492 O O . GLU B 1 332 ? 66.433 -11.481 -6.573 1.00 35.99 332 GLU B O 1
ATOM 5498 N N . LYS B 1 333 ? 65.228 -11.682 -8.458 1.00 34.43 333 LYS B N 1
ATOM 5499 C CA . LYS B 1 333 ? 66.140 -10.861 -9.251 1.00 33.96 333 LYS B CA 1
ATOM 5500 C C . LYS B 1 333 ? 66.128 -9.411 -8.775 1.00 33.02 333 LYS B C 1
ATOM 5501 O O . LYS B 1 333 ? 67.177 -8.771 -8.670 1.00 32.80 333 LYS B O 1
ATOM 5507 N N . TRP B 1 334 ? 64.931 -8.902 -8.498 1.00 31.62 334 TRP B N 1
ATOM 5508 C CA . TRP B 1 334 ? 64.755 -7.536 -8.019 1.00 29.41 334 TRP B CA 1
ATOM 5509 C C . TRP B 1 334 ? 65.508 -7.336 -6.705 1.00 28.69 334 TRP B C 1
ATOM 5510 O O . TRP B 1 334 ? 66.264 -6.377 -6.550 1.00 27.90 334 TRP B O 1
ATOM 5521 N N . ILE B 1 335 ? 65.300 -8.242 -5.755 1.00 28.48 335 ILE B N 1
ATOM 5522 C CA . ILE B 1 335 ? 65.978 -8.125 -4.474 1.00 28.21 335 ILE B CA 1
ATOM 5523 C C . ILE B 1 335 ? 67.501 -8.168 -4.639 1.00 28.93 335 ILE B C 1
ATOM 5524 O O . ILE B 1 335 ? 68.212 -7.349 -4.058 1.00 28.53 335 ILE B O 1
ATOM 5529 N N . LYS B 1 336 ? 68.001 -9.098 -5.446 1.00 30.28 336 LYS B N 1
ATOM 5530 C CA . LYS B 1 336 ? 69.444 -9.215 -5.648 1.00 31.84 336 LYS B CA 1
ATOM 5531 C C . LYS B 1 336 ? 70.077 -8.016 -6.362 1.00 32.65 336 LYS B C 1
ATOM 5532 O O . LYS B 1 336 ? 71.200 -7.626 -6.038 1.00 33.38 336 LYS B O 1
ATOM 5538 N N . ASP B 1 337 ? 69.375 -7.425 -7.324 1.00 32.72 337 ASP B N 1
ATOM 5539 C CA . ASP B 1 337 ? 69.932 -6.272 -8.027 1.00 33.19 337 ASP B CA 1
ATOM 5540 C C . ASP B 1 337 ? 70.062 -5.076 -7.085 1.00 32.99 337 ASP B C 1
ATOM 5541 O O . ASP B 1 337 ? 70.990 -4.273 -7.207 1.00 32.50 337 ASP B O 1
ATOM 5546 N N . ASN B 1 338 ? 69.134 -4.963 -6.140 1.00 32.43 338 ASN B N 1
ATOM 5547 C CA . ASN B 1 338 ? 69.152 -3.852 -5.192 1.00 33.12 338 ASN B CA 1
ATOM 5548 C C . ASN B 1 338 ? 70.025 -4.084 -3.960 1.00 33.66 338 ASN B C 1
ATOM 5549 O O . ASN B 1 338 ? 70.241 -3.159 -3.181 1.00 35.26 338 ASN B O 1
ATOM 5554 N N . LEU B 1 339 ? 70.508 -5.308 -3.766 1.00 33.20 339 LEU B N 1
ATOM 5555 C CA . LEU B 1 339 ? 71.363 -5.601 -2.614 1.00 34.31 339 LEU B CA 1
ATOM 5556 C C . LEU B 1 339 ? 72.814 -5.728 -3.056 1.00 36.22 339 LEU B C 1
ATOM 5557 O O . LEU B 1 339 ? 73.726 -5.804 -2.234 1.00 36.99 339 LEU B O 1
ATOM 5562 N N . LYS B 1 340 ? 73.009 -5.758 -4.368 1.00 38.04 340 LYS B N 1
ATOM 5563 C CA . LYS B 1 340 ? 74.335 -5.863 -4.956 1.00 39.68 340 LYS B CA 1
ATOM 5564 C C . LYS B 1 340 ? 75.075 -4.567 -4.634 1.00 40.12 340 LYS B C 1
ATOM 5565 O O . LYS B 1 340 ? 74.489 -3.482 -4.673 1.00 41.20 340 LYS B O 1
ATOM 5571 N N . ASP B 1 341 ? 76.353 -4.683 -4.298 1.00 40.58 341 ASP B N 1
ATOM 5572 C CA . ASP B 1 341 ? 77.171 -3.519 -3.978 1.00 40.81 341 ASP B CA 1
ATOM 5573 C C . ASP B 1 341 ? 76.763 -2.827 -2.677 1.00 39.76 341 ASP B C 1
ATOM 5574 O O . ASP B 1 341 ? 77.173 -1.699 -2.418 1.00 40.25 341 ASP B O 1
ATOM 5579 N N . THR B 1 342 ? 75.947 -3.492 -1.866 1.00 38.56 342 THR B N 1
ATOM 5580 C CA . THR B 1 342 ? 75.528 -2.924 -0.587 1.00 37.02 342 THR B CA 1
ATOM 5581 C C . THR B 1 342 ? 75.597 -4.011 0.484 1.00 35.62 342 THR B C 1
ATOM 5582 O O . THR B 1 342 ? 75.541 -5.203 0.172 1.00 34.48 342 THR B O 1
ATOM 5586 N N . ASP B 1 343 ? 75.730 -3.606 1.744 1.00 33.69 343 ASP B N 1
ATOM 5587 C CA . ASP B 1 343 ? 75.811 -4.575 2.830 1.00 32.24 343 ASP B CA 1
ATOM 5588 C C . ASP B 1 343 ? 74.454 -4.797 3.488 1.00 31.57 343 ASP B C 1
ATOM 5589 O O . ASP B 1 343 ? 74.339 -5.511 4.492 1.00 30.32 343 ASP B O 1
ATOM 5594 N N . LEU B 1 344 ? 73.429 -4.171 2.921 1.00 31.20 344 LEU B N 1
ATOM 5595 C CA . LEU B 1 344 ? 72.074 -4.324 3.423 1.00 32.16 344 LEU B CA 1
ATOM 5596 C C . LEU B 1 344 ? 71.667 -5.780 3.216 1.00 32.22 344 LEU B C 1
ATOM 5597 O O . LEU B 1 344 ? 71.657 -6.273 2.093 1.00 32.72 344 LEU B O 1
ATOM 5602 N N . ARG B 1 345 ? 71.347 -6.468 4.304 1.00 32.86 345 ARG B N 1
ATOM 5603 C CA . ARG B 1 345 ? 70.939 -7.863 4.232 1.00 33.06 345 ARG B CA 1
ATOM 5604 C C . ARG B 1 345 ? 69.765 -8.100 5.175 1.00 33.04 345 ARG B C 1
ATOM 5605 O O . ARG B 1 345 ? 69.784 -7.634 6.311 1.00 32.83 345 ARG B O 1
ATOM 5613 N N . TYR B 1 346 ? 68.745 -8.815 4.702 1.00 32.65 346 TYR B N 1
ATOM 5614 C CA . TYR B 1 346 ? 67.573 -9.109 5.526 1.00 32.31 346 TYR B CA 1
ATOM 5615 C C . TYR B 1 346 ? 67.770 -10.418 6.285 1.00 33.79 346 TYR B C 1
ATOM 5616 O O . TYR B 1 346 ? 68.202 -11.422 5.718 1.00 33.31 346 TYR B O 1
ATOM 5625 N N . PRO B 1 347 ? 67.453 -10.418 7.587 1.00 35.55 347 PRO B N 1
ATOM 5626 C CA . PRO B 1 347 ? 67.579 -11.575 8.482 1.00 36.79 347 PRO B CA 1
ATOM 5627 C C . PRO B 1 347 ? 67.151 -12.909 7.870 1.00 37.97 347 PRO B C 1
ATOM 5628 O O . PRO B 1 347 ? 67.954 -13.835 7.744 1.00 36.97 347 PRO B O 1
ATOM 5632 N N . ASN B 1 348 ? 65.876 -12.990 7.499 1.00 39.07 348 ASN B N 1
ATOM 5633 C CA . ASN B 1 348 ? 65.302 -14.198 6.919 1.00 40.01 348 ASN B CA 1
ATOM 5634 C C . ASN B 1 348 ? 65.889 -14.580 5.561 1.00 40.64 348 ASN B C 1
ATOM 5635 O O . ASN B 1 348 ? 65.922 -15.757 5.206 1.00 40.11 348 ASN B O 1
ATOM 5637 N N . MET B 1 349 ? 66.347 -13.594 4.799 1.00 41.03 349 MET B N 1
ATOM 5638 C CA . MET B 1 349 ? 66.914 -13.871 3.484 1.00 41.84 349 MET B CA 1
ATOM 5639 C C . MET B 1 349 ? 68.279 -14.537 3.551 1.00 42.47 349 MET B C 1
ATOM 5640 O O . MET B 1 349 ? 68.836 -14.637 4.666 1.00 43.27 349 MET B O 1
#

B-factor: mean 25.94, std 7.26, range [9.99, 113.1]

Secondary structure (DSSP, 8-state):
-----EE---HHHHHHHTTTTTTSS--EEEETTTTEEEEGGGGGTHHHHHT----TT-EEEEESTTSSHHHHHHHHHHHHTTT-TTGGGS-HHHHSEETTSGGG--GGGGGGSGGGSS-GGG--HHHHHHHHHHHTS-HHHHHHHS-TTS--EEEE---GGGS-TTGGGT-EEEEEE--HHHHHHHHHHHHHHTT-S-TT--HHHHHHHHHTT-STT--HHHHHHHHHTTTTSTTEEEEEHHHHHH-HHHHHHHHHHHTT----HHHHHHHHHHT-HHHHHT-TTTS-GGGTTTT-S-TT--SS----SSGGGGT--HHHHHHHHHHHHHHTTTS----TT-/-----EEPPPHHHHHHHHHHHTTSS--EEEETTTTEEEEGGGHHHHHHHHT----TT-EEEEESSSSSHHHHHHHHHHHHTTT-TTGGGS-HHHHSEETTGGGG--GGGHHHHGGGSS-GGGS-HHHHHHHHHHHTS-HHHHHHHS-TTS--EEEE---GGGS-TTGGGT-EEEEEE--HHHHHHHHHHHHHHTT-S-TT--HHHHHHHHHTT-STT--HHHHHHHHHTTTTSTTEEEEEHHHHHHHHHHHHHHHHHHTT----HHHHHHHHHHT-HHHHHT-TTTS-GGGTTTT-S-TT--SS----SSGGGGT--HHHHHHHHHHHHHHHTTS----S--

Organism: Spodoptera frugiperda (NCBI:txid7108)

Nearest PDB structures (foldseek):
  1x8j-assembly1_A  TM=1.002E+00  e=4.568E-62  Spodoptera frugiperda
  1fml-assembly1_A  TM=1.002E+00  e=5.983E-61  Spodoptera frugiperda
  4jvn-assembly2_B  TM=9.090E-01  e=7.143E-22  Homo sapiens
  1g3m-assembly1_B  TM=9.227E-01  e=4.348E-21  Homo sapiens
  1q1q-assembly1_A  TM=8.782E-01  e=9.247E-18  Homo sapiens

InterPro domains:
  IPR000863 Sulfotransferase domain [PF00685] (63-342)
  IPR027417 P-loop containing nucleoside triphosphate hydrolase [G3DSA:3.40.50.300] (1-351)
  IPR027417 P-loop containing nucleoside triphosphate hydrolase [SSF52540] (34-346)

Solvent-accessible surface area: 30751 Å² total; per-residue (Å²): 147,56,83,48,153,91,107,95,22,64,118,93,15,48,98,40,4,94,56,3,12,30,72,18,12,6,39,12,0,19,0,17,125,80,9,3,0,0,9,91,13,1,48,106,1,2,44,86,0,34,85,9,108,37,51,107,67,2,2,0,0,1,0,1,21,37,0,12,9,22,30,0,3,1,0,0,30,0,4,23,47,130,23,69,31,117,43,5,133,62,98,15,44,126,23,9,21,76,0,2,17,6,7,51,10,17,53,156,46,76,132,81,14,34,101,40,13,95,102,56,102,76,21,43,90,149,86,10,77,41,40,20,128,93,26,36,97,41,0,16,50,11,3,68,68,21,69,108,141,98,77,7,11,0,29,0,13,1,2,23,30,2,1,15,81,98,8,5,113,49,0,66,0,0,4,0,1,20,5,0,24,6,0,0,2,6,0,17,32,27,0,65,3,49,44,8,15,36,97,108,7,80,15,75,49,0,0,43,0,0,24,112,6,2,1,7,4,0,31,2,3,52,1,0,54,24,0,34,72,84,64,143,38,116,26,8,15,16,4,19,13,13,43,5,81,182,76,18,59,32,6,0,34,128,0,4,84,31,6,67,77,180,30,55,154,74,71,28,51,128,0,32,105,13,11,83,60,106,114,8,55,116,34,38,14,3,12,54,56,31,40,68,105,2,25,35,11,12,137,72,14,76,28,15,48,109,22,113,45,34,28,12,164,122,74,13,59,143,74,7,37,153,54,0,32,143,37,1,146,86,36,20,148,142,39,90,0,142,7,67,66,104,141,59,79,50,152,93,108,94,22,64,117,142,22,52,164,35,10,101,52,2,11,30,69,19,13,7,43,11,0,26,0,18,130,82,12,3,0,0,8,92,14,0,44,107,1,2,49,81,0,31,78,9,102,41,49,103,68,1,2,0,0,1,0,1,18,38,0,11,8,20,28,0,4,0,0,0,25,0,3,26,46,120,16,73,33,120,37,3,134,70,95,15,50,135,22,10,23,78,0,1,18,7,7,51,11,25,51,154,48,71,134,78,16,41,101,38,16,89,103,58,111,71,17,42,93,128,95,13,78,43,43,20,129,98,26,38,100,41,0,16,52,9,3,66,67,20,69,111,142,97,73,7,16,0,28,0,11,1,1,24,29,2,1,14,84,110,8,9,112,52,0,68,0,0,3,0,1,19,7,0,15,6,0,0,2,5,0,17,30,27,0,61,4,50,43,6,13,28,103,106,8,79,16,88,49,0,0,29,0,0,22,130,8,6,1,6,3,0,37,2,2,57,1,0,58,22,0,32,84,94,82,146,40,117,24,6,12,14,4,21,13,14,46,3,83,178,75,20,39,28,9,0,33,135,0,1,75,31,11,68,67,174,29,56,109,76,67,15,71,128,0,26,107,25,9,83,62,107,121,7,57,115,36,37,9,3,12,57,36,17,38,68,82,3,27,24,13,11,131,74,17,72,31,16,58,103,18,110,45,39,39,10,160,125,74,13,52,128,98,5,19,132,52,0,48,142,37,0,140,81,36,14,150,145,33,84,0,132,7,61,76,96

Foldseek 3Di:
DDPKDKAADPPVLCVLCCQWQVLQDWDWIFMGPQGFTFTVQQVVCLVVQQVQDDAQLEEEEEEAPPFCRLLVLLLLVCLVVVNPVVVLLAASCVQAQAQRQLRSADPVCVVSQLVLFPCSPLFPVVVVVVVNVVSPDHSSVVQVPDDPVDRHYYYYHAACVSHHVCSLVRAAYEYEDEQQLVSLVLVQLVCQFQSSTDPPDDSVSSLVCQLVSNDHRDVRLVRVVSLVVVCVRLRYHYDGLVVCVVCVLVVSCVSCVSVVHDDDSVRSVVSNVCVDLVNQCPSCSRWVCVCVSRRRTDPPGTPSPDSDGPCSVVVADPVRVVVSVVSVCVSCPPHPDDHPVD/DDPKDKAADPPVLCVLCCQWQVLQDWDWIFIGPQGFTFTVVLVVCLVCQQVQDDALLEEEEEEQPPQCRLLLLLLLVCLVVVNPVVVSLAASCVQAQEQRQLRSDDVVCVVSQLVLAPDSVLFPVVVVVVVNVVSPDHSSVVQVPDDPVDHHYYYYHAAQVSGHPVSLVRAAYEYEDEDLLVSLVLVVLVCVFQSRTDPPDDSVSSLVCQCVSNDHRDVRLVRLVRLVVCCVPLRYPYYYLQVCVVCVLVVSQVSSVSSVHHDDSVSSVVSNVCVDLVNQCPSVSRFPCVCVSRRRTDPPGTNSPDSDGPCSVVVADPVRVVVSVVSVCVSCPPHPDDHPVD